Protein AF-A0A3L6QB00-F1 (afdb_monomer_lite)

Organism: Panicum miliaceum (NCBI:txid4540)

Foldseek 3Di:
DDDDDDDDDDDDDDDDDPPVVVVVVVVVVVVVVVVPPDDDDDDDDDPDDDDPPDDPPPDQDDPCVCCLLFPPQLQQKAFFLDADPPQAWAVVLADPLFEEEEEQDDFQLQSLQLQLVQLLLCSLLNYEYAQYFYDCPDPQNFPDGLVQWWPPVLLQVLCNGPHHYDPDDDPVCVVVVQDAAEDEADAQQESVSSCVGPNVCRVVRSHHYYYHRGNRHHPPDDLNSLSSSCSNQQPRGHTDPLLLVLLVLLLVLLCVLQVHAAEEEAEEQDLLLQLLLLADDPPPPVNCVSSVVSQVVDPLRDRDDRVVSQLVLSDFDFLLLQLLLCVLLNDQQAHAYEYHYDDHVVPCVSNVNNCVSHVNYHYSPRSDDCVSCVVPVSGPNSSNSSSLSNQLSHSAYEYSACDSSLLQSLLNCSNHRQRWYAYALSNQSSVLVVCVVVDDSNVSSVSSNVSRVLRTRDLPSDDPPDDDCSNCSPSGMDGNDDPDPDDDDDDDDDDDDDDDDDDDDDPDDPPCPSPDDDDDDDDDDDDDDDDDDDDDDDDD

pLDDT: mean 80.17, std 25.33, range [21.7, 98.88]

Structure (mmCIF, N/CA/C/O backbone):
data_AF-A0A3L6QB00-F1
#
_entry.id   AF-A0A3L6QB00-F1
#
loop_
_atom_site.group_PDB
_atom_site.id
_atom_site.type_symbol
_atom_site.label_atom_id
_atom_site.label_alt_id
_atom_site.label_comp_id
_atom_site.label_asym_id
_atom_site.label_entity_id
_atom_site.label_seq_id
_atom_site.pdbx_PDB_ins_code
_atom_site.Cartn_x
_atom_site.Cartn_y
_atom_site.Cartn_z
_atom_site.occupancy
_atom_site.B_iso_or_equiv
_atom_site.auth_seq_id
_atom_site.auth_comp_id
_atom_site.auth_asym_id
_atom_site.auth_atom_id
_atom_site.pdbx_PDB_model_num
ATOM 1 N N . MET A 1 1 ? 42.561 70.461 34.932 1.00 40.03 1 MET A N 1
ATOM 2 C CA . MET A 1 1 ? 42.705 69.141 34.278 1.00 40.03 1 MET A CA 1
ATOM 3 C C . MET A 1 1 ? 41.710 69.101 33.123 1.00 40.03 1 MET A C 1
ATOM 5 O O . MET A 1 1 ? 40.525 68.979 33.370 1.00 40.03 1 MET A O 1
ATOM 9 N N . GLY A 1 2 ? 42.077 69.638 31.958 1.00 36.09 2 GLY A N 1
ATOM 10 C CA . GLY A 1 2 ? 42.550 68.853 30.804 1.00 36.09 2 GLY A CA 1
ATOM 11 C C . GLY A 1 2 ? 41.363 68.559 29.866 1.00 36.09 2 GLY A C 1
ATOM 12 O O . GLY A 1 2 ? 40.637 67.613 30.116 1.00 36.09 2 GLY A O 1
ATOM 13 N N . SER A 1 3 ? 40.964 69.506 28.995 1.00 29.25 3 SER A N 1
ATOM 14 C CA . SER A 1 3 ? 41.234 69.536 27.527 1.00 29.25 3 SER A CA 1
ATOM 15 C C . SER A 1 3 ? 40.585 68.365 26.760 1.00 29.25 3 SER A C 1
ATOM 17 O O . SER A 1 3 ? 40.821 67.231 27.135 1.00 29.25 3 SER A O 1
ATOM 19 N N . ARG A 1 4 ? 39.839 68.485 25.651 1.00 33.62 4 ARG A N 1
ATOM 20 C CA . ARG A 1 4 ? 39.741 69.470 24.548 1.00 33.62 4 ARG A CA 1
ATOM 21 C C . ARG A 1 4 ? 38.517 69.047 23.681 1.00 33.62 4 ARG A C 1
ATOM 23 O O . ARG A 1 4 ? 38.283 67.856 23.562 1.00 33.62 4 ARG A O 1
ATOM 30 N N . GLN A 1 5 ? 37.640 69.968 23.243 1.00 32.50 5 GLN A N 1
ATOM 31 C CA . GLN A 1 5 ? 37.457 70.452 21.841 1.00 32.50 5 GLN A CA 1
ATOM 32 C C . GLN A 1 5 ? 37.071 69.389 20.779 1.00 32.50 5 GLN A C 1
ATOM 34 O O . GLN A 1 5 ? 37.662 68.329 20.753 1.00 32.50 5 GLN A O 1
ATOM 39 N N . ARG A 1 6 ? 36.220 69.616 19.763 1.00 33.16 6 ARG A N 1
ATOM 40 C CA . ARG A 1 6 ? 35.309 70.701 19.331 1.00 33.16 6 ARG A CA 1
ATOM 41 C C . ARG A 1 6 ? 34.603 70.208 18.040 1.00 33.16 6 ARG A C 1
ATOM 43 O O . ARG A 1 6 ? 35.239 69.556 17.229 1.00 33.16 6 ARG A O 1
ATOM 50 N N . ARG A 1 7 ? 33.381 70.711 17.822 1.00 31.28 7 ARG A N 1
ATOM 51 C CA . ARG A 1 7 ? 32.755 71.151 16.547 1.00 31.28 7 ARG A CA 1
ATOM 52 C C . ARG A 1 7 ? 32.453 70.172 15.391 1.00 31.28 7 ARG A C 1
ATOM 54 O O . ARG A 1 7 ? 33.327 69.673 14.700 1.00 31.28 7 ARG A O 1
ATOM 61 N N . ARG A 1 8 ? 31.146 70.151 15.088 1.00 36.59 8 ARG A N 1
ATOM 62 C CA . ARG A 1 8 ? 30.505 70.008 13.768 1.00 36.59 8 ARG A CA 1
ATOM 63 C C . ARG A 1 8 ? 31.111 70.929 12.698 1.00 36.59 8 ARG A C 1
ATOM 65 O O . ARG A 1 8 ? 31.408 72.085 13.001 1.00 36.59 8 ARG A O 1
ATOM 72 N N . ASN A 1 9 ? 31.100 70.462 11.447 1.00 28.48 9 ASN A N 1
ATOM 73 C CA . ASN A 1 9 ? 30.861 71.306 10.275 1.00 28.48 9 ASN A CA 1
ATOM 74 C C . ASN A 1 9 ? 30.131 70.529 9.160 1.00 28.48 9 ASN A C 1
ATOM 76 O O . ASN A 1 9 ? 30.303 69.321 9.022 1.00 28.48 9 ASN A O 1
ATOM 80 N N . HIS A 1 10 ? 29.285 71.252 8.423 1.00 36.03 10 HIS A N 1
ATOM 81 C CA . HIS A 1 10 ? 28.446 70.813 7.303 1.00 36.03 10 HIS A CA 1
ATOM 82 C C . HIS A 1 10 ? 29.201 70.737 5.964 1.00 36.03 10 HIS A C 1
ATOM 84 O O . HIS A 1 10 ? 30.115 71.525 5.736 1.00 36.03 10 HIS A O 1
ATOM 90 N N . GLY A 1 11 ? 28.665 69.926 5.039 1.00 31.02 11 GLY A N 1
ATOM 91 C CA . GLY A 1 11 ? 28.624 70.234 3.601 1.00 31.02 11 GLY A CA 1
ATOM 92 C C . GLY A 1 11 ? 29.267 69.196 2.674 1.00 31.02 11 GLY A C 1
ATOM 93 O O . GLY A 1 11 ? 30.443 68.891 2.824 1.00 31.02 11 GLY A O 1
ATOM 94 N N . GLY A 1 12 ? 28.511 68.723 1.672 1.00 29.20 12 GLY A N 1
ATOM 95 C CA . GLY A 1 12 ? 29.074 68.107 0.461 1.00 29.20 12 GLY A CA 1
ATOM 96 C C . GLY A 1 12 ? 28.306 66.901 -0.081 1.00 29.20 12 GLY A C 1
ATOM 97 O O . GLY A 1 12 ? 28.571 65.771 0.306 1.00 29.20 12 GLY A O 1
ATOM 98 N N . CYS A 1 13 ? 27.379 67.146 -1.009 1.00 43.19 13 CYS A N 1
ATOM 99 C CA . CYS A 1 13 ? 26.751 66.137 -1.861 1.00 43.19 13 CYS A CA 1
ATOM 100 C C . CYS A 1 13 ? 27.686 65.848 -3.055 1.00 43.19 13 CYS A C 1
ATOM 102 O O . CYS A 1 13 ? 28.067 66.792 -3.744 1.00 43.19 13 CYS A O 1
ATOM 104 N N . ALA A 1 14 ? 28.055 64.586 -3.307 1.00 35.09 14 ALA A N 1
ATOM 105 C CA . ALA A 1 14 ? 28.724 64.155 -4.542 1.00 35.09 14 ALA A CA 1
ATOM 106 C C . ALA A 1 14 ? 28.390 62.680 -4.851 1.00 35.09 14 ALA A C 1
ATOM 108 O O . ALA A 1 14 ? 28.502 61.811 -3.989 1.00 35.09 14 ALA A O 1
ATOM 109 N N . ALA A 1 15 ? 27.936 62.423 -6.078 1.00 44.50 15 ALA A N 1
ATOM 110 C CA . ALA A 1 15 ? 27.430 61.142 -6.572 1.00 44.50 15 ALA A CA 1
ATOM 111 C C . ALA A 1 15 ? 28.548 60.128 -6.918 1.00 44.50 15 ALA A C 1
ATOM 113 O O . ALA A 1 15 ? 29.564 60.535 -7.484 1.00 44.50 15 ALA A O 1
ATOM 114 N N . PRO A 1 16 ? 28.365 58.807 -6.706 1.00 41.91 16 PRO A N 1
ATOM 115 C CA . PRO A 1 16 ? 29.324 57.793 -7.137 1.00 41.91 16 PRO A CA 1
ATOM 116 C C . PRO A 1 16 ? 28.885 57.169 -8.476 1.00 41.91 16 PRO A C 1
ATOM 118 O O . PRO A 1 16 ? 28.348 56.069 -8.510 1.00 41.91 16 PRO A O 1
ATOM 121 N N . GLY A 1 17 ? 29.074 57.884 -9.591 1.00 49.06 17 GLY A N 1
ATOM 122 C CA . GLY A 1 17 ? 28.663 57.419 -10.932 1.00 49.06 17 GLY A CA 1
ATOM 123 C C . GLY A 1 17 ? 29.795 57.046 -11.900 1.00 49.06 17 GLY A C 1
ATOM 124 O O . GLY A 1 17 ? 29.539 56.408 -12.913 1.00 49.06 17 GLY A O 1
ATOM 125 N N . ALA A 1 18 ? 31.050 57.415 -11.624 1.00 48.41 18 ALA A N 1
ATOM 126 C CA . ALA A 1 18 ? 32.123 57.327 -12.628 1.00 48.41 18 ALA A CA 1
ATOM 127 C C . ALA A 1 18 ? 33.094 56.141 -12.443 1.00 48.41 18 ALA A C 1
ATOM 129 O O . ALA A 1 18 ? 33.680 55.673 -13.416 1.00 48.41 18 ALA A O 1
ATOM 130 N N . ALA A 1 19 ? 33.249 55.610 -11.225 1.00 47.47 19 ALA A N 1
ATOM 131 C CA . ALA A 1 19 ? 34.216 54.537 -10.953 1.00 47.47 19 ALA A CA 1
ATOM 132 C C . ALA A 1 19 ? 33.724 53.140 -11.385 1.00 47.47 19 ALA A C 1
ATOM 134 O O . ALA A 1 19 ? 34.525 52.297 -11.781 1.00 47.47 19 ALA A O 1
ATOM 135 N N . ALA A 1 20 ? 32.407 52.901 -11.369 1.00 51.31 20 ALA A N 1
ATOM 136 C CA . ALA A 1 20 ? 31.824 51.606 -11.730 1.00 51.31 20 ALA A CA 1
ATOM 137 C C . ALA A 1 20 ? 31.864 51.328 -13.248 1.00 51.31 20 ALA A C 1
ATOM 139 O O . ALA A 1 20 ? 32.046 50.185 -13.665 1.00 51.31 20 ALA A O 1
ATOM 140 N N . CYS A 1 21 ? 31.772 52.369 -14.083 1.00 50.88 21 CYS A N 1
ATOM 141 C CA . CYS A 1 21 ? 31.770 52.224 -15.543 1.00 50.88 21 CYS A CA 1
ATOM 142 C C . CYS A 1 21 ? 33.161 51.914 -16.125 1.00 50.88 21 CYS A C 1
ATOM 144 O O . CYS A 1 21 ? 33.263 51.206 -17.125 1.00 50.88 21 CYS A O 1
ATOM 146 N N . LEU A 1 22 ? 34.240 52.379 -15.484 1.00 52.06 22 LEU A N 1
ATOM 147 C CA . LEU A 1 22 ? 35.616 52.102 -15.921 1.00 52.06 22 LEU A CA 1
ATOM 148 C C . LEU A 1 22 ? 36.046 50.655 -15.623 1.00 52.06 22 LEU A C 1
ATOM 150 O O . LEU A 1 22 ? 36.744 50.045 -16.431 1.00 52.06 22 LEU A O 1
ATOM 154 N N . 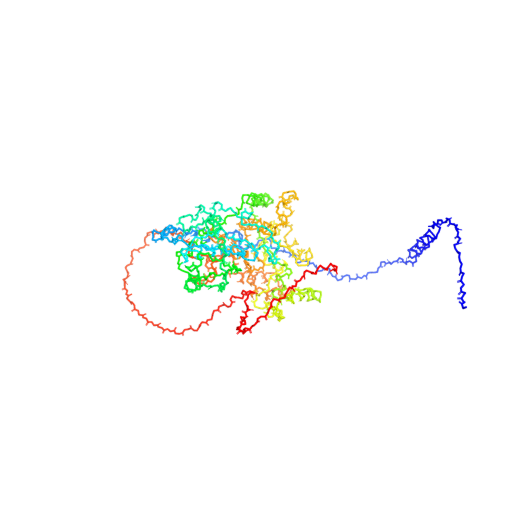ALA A 1 23 ? 35.575 50.072 -14.516 1.00 57.00 23 ALA A N 1
ATOM 155 C CA . ALA A 1 23 ? 35.860 48.679 -14.163 1.00 57.00 23 ALA A CA 1
ATOM 156 C C . ALA A 1 23 ? 35.153 47.675 -15.096 1.00 57.00 23 ALA A C 1
ATOM 158 O O . ALA A 1 23 ? 35.741 46.664 -15.478 1.00 57.00 23 ALA A O 1
ATOM 159 N N . ALA A 1 24 ? 33.921 47.978 -15.522 1.00 58.69 24 ALA A N 1
ATOM 160 C CA . ALA A 1 24 ? 33.169 47.137 -16.455 1.00 58.69 24 ALA A CA 1
ATOM 161 C C . ALA A 1 24 ? 33.763 47.146 -17.880 1.00 58.69 24 ALA A C 1
ATOM 163 O O . ALA A 1 24 ? 33.805 46.107 -18.539 1.00 58.69 24 ALA A O 1
ATOM 164 N N . ALA A 1 25 ? 34.284 48.291 -18.338 1.00 60.72 25 ALA A N 1
ATOM 165 C CA . ALA A 1 25 ? 34.920 48.411 -19.652 1.00 60.72 25 ALA A CA 1
ATOM 166 C C . ALA A 1 25 ? 36.258 47.646 -19.741 1.00 60.72 25 ALA A C 1
ATOM 168 O O . ALA A 1 25 ? 36.550 47.029 -20.766 1.00 60.72 25 ALA A O 1
ATOM 169 N N . LEU A 1 26 ? 37.042 47.618 -18.656 1.00 59.72 26 LEU A N 1
ATOM 170 C CA . LEU A 1 26 ? 38.300 46.862 -18.583 1.00 59.72 26 LEU A CA 1
ATOM 171 C C . LEU A 1 26 ? 38.079 45.337 -18.563 1.00 59.72 26 LEU A C 1
ATOM 173 O O . LEU A 1 26 ? 38.850 44.601 -19.176 1.00 59.72 26 LEU A O 1
ATOM 177 N N . LEU A 1 27 ? 37.002 44.853 -17.934 1.00 61.03 27 LEU A N 1
ATOM 178 C CA . LEU A 1 27 ? 36.639 43.427 -17.917 1.00 61.03 27 LEU A CA 1
ATOM 179 C C . LEU A 1 27 ? 36.158 42.915 -19.285 1.00 61.03 27 LEU A C 1
ATOM 181 O O . LEU A 1 27 ? 36.505 41.801 -19.680 1.00 61.03 27 LEU A O 1
ATOM 185 N N . LEU A 1 28 ? 35.420 43.734 -20.041 1.00 60.12 28 LEU A N 1
ATOM 186 C CA . LEU A 1 28 ? 34.969 43.390 -21.397 1.00 60.12 28 LEU A CA 1
ATOM 187 C C . LEU A 1 28 ? 36.123 43.370 -22.415 1.00 60.12 28 LEU A C 1
ATOM 189 O O . LEU A 1 28 ? 36.149 42.505 -23.291 1.00 60.12 28 LEU A O 1
ATOM 193 N N . LEU A 1 29 ? 37.118 44.253 -22.267 1.00 59.75 29 LEU A N 1
ATOM 194 C CA . LEU A 1 29 ? 38.335 44.248 -23.092 1.00 59.75 29 LEU A CA 1
ATOM 195 C C . LEU A 1 29 ? 39.236 43.030 -22.815 1.00 59.75 29 LEU A C 1
ATOM 197 O O . LEU A 1 29 ? 39.815 42.479 -23.750 1.00 59.75 29 LEU A O 1
ATOM 201 N N . MET A 1 30 ? 39.301 42.559 -21.564 1.00 58.75 30 MET A N 1
ATOM 202 C CA . MET A 1 30 ? 40.047 41.345 -21.191 1.00 58.75 30 MET A CA 1
ATOM 203 C C . MET A 1 30 ? 39.379 40.060 -21.710 1.00 58.75 30 MET A C 1
ATOM 205 O O . MET A 1 30 ? 40.069 39.145 -22.161 1.00 58.75 30 MET A O 1
ATOM 209 N N . LEU A 1 31 ? 38.042 40.001 -21.718 1.00 55.00 31 LEU A N 1
ATOM 210 C CA . LEU A 1 31 ? 37.285 38.887 -22.309 1.00 55.00 31 LEU A CA 1
ATOM 211 C C . LEU A 1 31 ? 37.422 38.843 -23.840 1.00 55.00 31 LEU A C 1
ATOM 213 O O . LEU A 1 31 ? 37.577 37.763 -24.408 1.00 55.00 31 LEU A O 1
ATOM 217 N N . ALA A 1 32 ? 37.452 40.002 -24.506 1.00 51.47 32 ALA A N 1
ATOM 218 C CA . ALA A 1 32 ? 37.658 40.080 -25.952 1.00 51.47 32 ALA A CA 1
ATOM 219 C C . ALA A 1 32 ? 39.077 39.646 -26.378 1.00 51.47 32 ALA A C 1
ATOM 221 O O . ALA A 1 32 ? 39.231 38.996 -27.411 1.00 51.47 32 ALA A O 1
ATOM 222 N N . PHE A 1 33 ? 40.108 39.928 -25.571 1.00 47.47 33 PHE A N 1
ATOM 223 C CA . PHE A 1 33 ? 41.490 39.528 -25.873 1.00 47.47 33 PHE A CA 1
ATOM 224 C C . PHE A 1 33 ? 41.745 38.018 -25.709 1.00 47.47 33 PHE A C 1
ATOM 226 O O . PHE A 1 33 ? 42.558 37.454 -26.442 1.00 47.47 33 PHE A O 1
ATOM 233 N N . HIS A 1 34 ? 41.017 37.330 -24.821 1.00 45.75 34 HIS A N 1
ATOM 234 C CA . HIS A 1 34 ? 41.117 35.870 -24.687 1.00 45.75 34 HIS A CA 1
ATOM 235 C C . HIS A 1 34 ? 40.402 35.088 -25.799 1.00 45.75 34 HIS A C 1
ATOM 237 O O . HIS A 1 34 ? 40.780 33.949 -26.075 1.00 45.75 34 HIS A O 1
ATOM 243 N N . CYS A 1 35 ? 39.441 35.698 -26.497 1.00 45.56 35 CYS A N 1
ATOM 244 C CA . CYS A 1 35 ? 38.788 35.074 -27.649 1.00 45.56 35 CYS A CA 1
ATOM 245 C C . CYS A 1 35 ? 39.623 35.129 -28.944 1.00 45.56 35 CYS A C 1
ATOM 247 O O . CYS A 1 35 ? 39.373 34.333 -29.843 1.00 45.56 35 CYS A O 1
ATOM 249 N N . VAL A 1 36 ? 40.622 36.017 -29.050 1.00 48.22 36 VAL A N 1
ATOM 250 C CA . VAL A 1 36 ? 41.393 36.243 -30.297 1.00 48.22 36 VAL A CA 1
ATOM 251 C C . VAL A 1 36 ? 42.726 35.469 -30.342 1.00 48.22 36 VAL A C 1
ATOM 253 O O . VAL A 1 36 ? 43.306 35.305 -31.410 1.00 48.22 36 VAL A O 1
ATOM 256 N N . LEU A 1 37 ? 43.198 34.923 -29.215 1.00 41.47 37 LEU A N 1
ATOM 257 C CA . LEU A 1 37 ? 44.495 34.224 -29.111 1.00 41.47 37 LEU A CA 1
ATOM 258 C C . LEU A 1 37 ? 44.410 32.687 -29.053 1.00 41.47 37 LEU A C 1
ATOM 260 O O . LEU A 1 37 ? 45.425 32.029 -28.833 1.00 41.47 37 LEU A O 1
ATOM 264 N N . SER A 1 38 ? 43.233 32.094 -29.269 1.00 40.75 38 SER A N 1
ATOM 265 C CA . SER A 1 38 ? 43.111 30.632 -29.364 1.00 40.75 38 SER A CA 1
ATOM 266 C C . SER A 1 38 ? 43.343 30.175 -30.814 1.00 40.75 38 SER A C 1
ATOM 268 O O . SER A 1 38 ? 42.603 30.609 -31.697 1.00 40.75 38 SER A O 1
ATOM 270 N N . PRO A 1 39 ? 44.350 29.328 -31.101 1.00 39.81 39 PRO A N 1
ATOM 271 C CA . PRO A 1 39 ? 44.602 28.840 -32.456 1.00 39.81 39 PRO A CA 1
ATOM 272 C C . PRO A 1 39 ? 43.480 27.894 -32.928 1.00 39.81 39 PRO A C 1
ATOM 274 O O . PRO A 1 39 ? 42.842 27.242 -32.097 1.00 39.81 39 PRO A O 1
ATOM 277 N N . PRO A 1 40 ? 43.240 27.766 -34.249 1.00 39.81 40 PRO A N 1
ATOM 278 C CA . PRO A 1 40 ? 42.276 26.805 -34.769 1.00 39.81 40 PRO A CA 1
ATOM 279 C C . PRO A 1 40 ? 42.816 25.388 -34.548 1.00 39.81 40 PRO A C 1
ATOM 281 O O . PRO A 1 40 ? 43.873 25.027 -35.066 1.00 39.81 40 PRO A O 1
ATOM 284 N N . LEU A 1 41 ? 42.104 24.573 -33.768 1.00 37.34 41 LEU A N 1
ATOM 285 C CA . LEU A 1 41 ? 42.410 23.149 -33.653 1.00 37.34 41 LEU A CA 1
ATOM 286 C C . LEU A 1 41 ? 41.931 22.445 -34.923 1.00 37.34 41 LEU A C 1
ATOM 288 O O . LEU A 1 41 ? 40.737 22.246 -35.137 1.00 37.34 41 LEU A O 1
ATOM 292 N N . GLY A 1 42 ? 42.906 22.146 -35.777 1.00 32.31 42 GLY A N 1
ATOM 293 C CA . GLY A 1 42 ? 42.750 21.390 -37.005 1.00 32.31 42 GLY A CA 1
ATOM 294 C C . GLY A 1 42 ? 42.397 19.921 -36.779 1.00 32.31 42 GLY A C 1
ATOM 295 O O . GLY A 1 42 ? 42.636 19.337 -35.721 1.00 32.31 42 GLY A O 1
ATOM 296 N N . ASP A 1 43 ? 41.830 19.372 -37.846 1.00 40.56 43 ASP A N 1
ATOM 297 C CA . ASP A 1 43 ? 41.436 17.990 -38.074 1.00 40.56 43 ASP A CA 1
ATOM 298 C C . ASP A 1 43 ? 42.616 17.027 -37.848 1.00 40.56 43 ASP A C 1
ATOM 300 O O . ASP A 1 43 ? 43.606 17.024 -38.581 1.00 40.56 43 ASP A O 1
ATOM 304 N N . GLY A 1 44 ? 42.531 16.247 -36.773 1.00 31.53 44 GLY A N 1
ATOM 305 C CA . GLY A 1 44 ? 43.523 15.259 -36.377 1.00 31.53 44 GLY A CA 1
ATOM 306 C C . GLY A 1 44 ? 42.810 13.972 -36.006 1.00 31.53 44 GLY A C 1
ATOM 307 O O . GLY A 1 44 ? 42.287 13.850 -34.899 1.00 31.53 44 GLY A O 1
ATOM 308 N N . GLY A 1 45 ? 42.790 13.026 -36.949 1.00 43.94 45 GLY A N 1
ATOM 309 C CA . GLY A 1 45 ? 42.171 11.714 -36.808 1.00 43.94 45 GLY A CA 1
ATOM 310 C C . GLY A 1 45 ? 42.573 11.017 -35.509 1.00 43.94 45 GLY A C 1
ATOM 311 O O . GLY A 1 45 ? 43.686 10.513 -35.361 1.00 43.94 45 GLY A O 1
ATOM 312 N N . ARG A 1 46 ? 41.631 10.965 -34.570 1.00 32.38 46 ARG A N 1
ATOM 313 C CA . ARG A 1 46 ? 41.640 10.034 -33.448 1.00 32.38 46 ARG A CA 1
ATOM 314 C C . ARG A 1 46 ? 40.609 8.966 -33.755 1.00 32.38 46 ARG A C 1
ATOM 316 O O . ARG A 1 46 ? 39.443 9.271 -33.969 1.00 32.38 46 ARG A O 1
ATOM 323 N N . ASN A 1 47 ? 41.066 7.719 -33.782 1.00 37.69 47 ASN A N 1
ATOM 324 C CA . ASN A 1 47 ? 40.197 6.555 -33.720 1.00 37.69 47 ASN A CA 1
ATOM 325 C C . ASN A 1 47 ? 39.380 6.651 -32.430 1.00 37.69 47 ASN A C 1
ATOM 327 O O . ASN A 1 47 ? 39.871 6.298 -31.355 1.00 37.69 47 ASN A O 1
ATOM 331 N N . ASP A 1 48 ? 38.159 7.166 -32.540 1.00 33.53 48 ASP A N 1
ATOM 332 C CA . ASP A 1 48 ? 37.185 7.086 -31.468 1.00 33.53 48 ASP A CA 1
ATOM 333 C C . ASP A 1 48 ? 36.958 5.601 -31.156 1.00 33.53 48 ASP A C 1
ATOM 335 O O . ASP A 1 48 ? 36.638 4.821 -32.063 1.00 33.53 48 ASP A O 1
ATOM 339 N N . PRO A 1 49 ? 37.123 5.165 -29.894 1.00 37.19 49 PRO A N 1
ATOM 340 C CA . PRO A 1 49 ? 36.634 3.857 -29.505 1.00 37.19 49 PRO A CA 1
ATOM 341 C C . PRO A 1 49 ? 35.125 3.846 -29.776 1.00 37.19 49 PRO A C 1
ATOM 343 O O . PRO A 1 49 ? 34.448 4.841 -29.490 1.00 37.19 49 PRO A O 1
ATOM 346 N N . PRO A 1 50 ? 34.573 2.767 -30.356 1.00 33.81 50 PRO A N 1
ATOM 347 C CA . PRO A 1 50 ? 33.170 2.750 -30.723 1.00 33.81 50 PRO A CA 1
ATOM 348 C C . PRO A 1 50 ? 32.334 3.077 -29.487 1.00 33.81 50 PRO A C 1
ATOM 350 O O . PRO A 1 50 ? 32.488 2.438 -28.442 1.00 33.81 50 PRO A O 1
ATOM 353 N N . ARG A 1 51 ? 31.451 4.083 -29.611 1.00 34.75 51 ARG A N 1
ATOM 354 C CA . ARG A 1 51 ? 30.360 4.315 -28.654 1.00 34.75 51 ARG A CA 1
ATOM 355 C C . ARG A 1 51 ? 29.783 2.949 -28.286 1.00 34.75 51 ARG A C 1
ATOM 357 O O . ARG A 1 51 ? 29.479 2.197 -29.217 1.00 34.75 51 ARG A O 1
ATOM 364 N N . PRO A 1 52 ? 29.610 2.616 -26.993 1.00 31.88 52 PRO A N 1
ATOM 365 C CA . PRO A 1 52 ? 28.909 1.401 -26.638 1.00 31.88 52 PRO A CA 1
ATOM 366 C C . PRO A 1 52 ? 27.524 1.505 -27.264 1.00 31.88 52 PRO A C 1
ATOM 368 O O . PRO A 1 52 ? 26.693 2.316 -26.853 1.00 31.88 52 PRO A O 1
ATOM 371 N N . GLN A 1 53 ? 27.312 0.737 -28.330 1.00 34.19 53 GLN A N 1
ATOM 372 C CA . GLN A 1 53 ? 25.993 0.533 -28.884 1.00 34.19 53 GLN A CA 1
ATOM 373 C C . GLN A 1 53 ? 25.196 -0.064 -27.730 1.00 34.19 53 GLN A C 1
ATOM 375 O O . GLN A 1 53 ? 25.527 -1.141 -27.229 1.00 34.19 53 GLN A O 1
ATOM 380 N N . GLY A 1 54 ? 24.201 0.683 -27.244 1.00 37.16 54 GLY A N 1
ATOM 381 C CA . GLY A 1 54 ? 23.216 0.122 -26.331 1.00 37.16 54 GLY A CA 1
ATOM 382 C C . GLY A 1 54 ? 22.703 -1.186 -26.938 1.00 37.16 54 GLY A C 1
ATOM 383 O O . GLY A 1 54 ? 22.635 -1.284 -28.166 1.00 37.16 54 GLY A O 1
ATOM 384 N N . PRO A 1 55 ? 22.407 -2.208 -26.120 1.00 35.69 55 PRO A N 1
ATOM 385 C CA . PRO A 1 55 ? 22.071 -3.526 -26.632 1.00 35.69 55 PRO A CA 1
ATOM 386 C C . PRO A 1 55 ? 20.964 -3.399 -27.679 1.00 35.69 55 PRO A C 1
ATOM 388 O O . PRO A 1 55 ? 19.865 -2.928 -27.384 1.00 35.69 55 PRO A O 1
ATOM 391 N N . THR A 1 56 ? 21.269 -3.795 -28.913 1.00 33.41 56 THR A N 1
ATOM 392 C CA . THR A 1 56 ? 20.287 -3.991 -29.972 1.00 33.41 56 THR A CA 1
ATOM 393 C C . THR A 1 56 ? 19.332 -5.070 -29.481 1.00 33.41 56 THR A C 1
ATOM 395 O O . THR A 1 56 ? 19.658 -6.254 -29.445 1.00 33.41 56 THR A O 1
ATOM 398 N N . PHE A 1 57 ? 18.158 -4.646 -29.011 1.00 45.19 57 PHE A N 1
ATOM 399 C CA . PHE A 1 57 ? 17.082 -5.537 -28.598 1.00 45.19 57 PHE A CA 1
ATOM 400 C C . PHE A 1 57 ? 16.490 -6.202 -29.844 1.00 45.19 57 PHE A C 1
ATOM 402 O O . PHE A 1 57 ? 15.467 -5.770 -30.365 1.00 45.19 57 PHE A O 1
ATOM 409 N N . VAL A 1 58 ? 17.151 -7.246 -30.338 1.00 39.19 58 VAL A N 1
ATOM 410 C CA . VAL A 1 58 ? 16.567 -8.169 -31.310 1.00 39.19 58 VAL A CA 1
ATOM 411 C C . VAL A 1 58 ? 15.752 -9.178 -30.508 1.00 39.19 58 VAL A C 1
ATOM 413 O O . VAL A 1 58 ? 16.305 -10.058 -29.858 1.00 39.19 58 VAL A O 1
ATOM 416 N N . GLY A 1 59 ? 14.437 -8.982 -30.473 1.00 39.66 59 GLY A N 1
ATOM 417 C CA . GLY A 1 59 ? 13.511 -9.863 -29.766 1.00 39.66 59 GLY A CA 1
ATOM 418 C C . GLY A 1 59 ? 12.289 -9.109 -29.266 1.00 39.66 59 GLY A C 1
ATOM 419 O O . GLY A 1 59 ? 12.131 -8.913 -28.062 1.00 39.66 59 GLY A O 1
ATOM 420 N N . ASP A 1 60 ? 11.443 -8.649 -30.186 1.00 42.06 60 ASP A N 1
ATOM 421 C CA . ASP A 1 60 ? 10.065 -8.307 -29.844 1.00 42.06 60 ASP A CA 1
ATOM 422 C C . ASP A 1 60 ? 9.272 -9.621 -29.878 1.00 42.06 60 ASP A C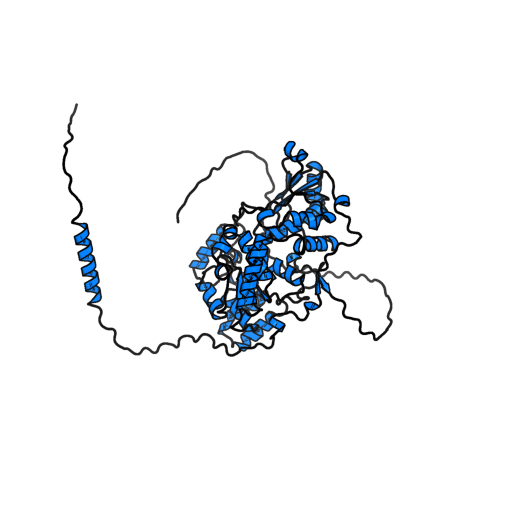 1
ATOM 424 O O . ASP A 1 60 ? 9.097 -10.223 -30.935 1.00 42.06 60 ASP A O 1
ATOM 428 N N . GLY A 1 61 ? 8.904 -10.125 -28.697 1.00 43.97 61 GLY A N 1
ATOM 429 C CA . GLY A 1 61 ? 8.113 -11.347 -28.529 1.00 43.97 61 GLY A CA 1
ATOM 430 C C . GLY A 1 61 ? 8.783 -12.397 -27.645 1.00 43.97 61 GLY A C 1
ATOM 431 O O . GLY A 1 61 ? 9.554 -13.230 -28.119 1.00 43.97 61 GLY A O 1
ATOM 432 N N . SER A 1 62 ? 8.456 -12.410 -26.348 1.00 45.19 62 SER A N 1
ATOM 433 C CA . SER A 1 62 ? 8.678 -13.611 -25.535 1.00 45.19 62 SER A CA 1
ATOM 434 C C . SER A 1 62 ? 7.562 -14.631 -25.770 1.00 45.19 62 SER A C 1
ATOM 436 O O . SER A 1 62 ? 6.435 -14.284 -26.123 1.00 45.19 62 SER A O 1
ATOM 438 N N . LYS A 1 63 ? 7.869 -15.905 -25.501 1.00 49.97 63 LYS A N 1
ATOM 439 C CA . LYS A 1 63 ? 6.938 -17.043 -25.572 1.00 49.97 63 LYS A CA 1
ATOM 440 C C . LYS A 1 63 ? 5.709 -16.931 -24.650 1.00 49.97 63 LYS A C 1
ATOM 442 O O . LYS A 1 63 ? 4.819 -17.758 -24.781 1.00 49.97 63 LYS A O 1
ATOM 447 N N . MET A 1 64 ? 5.663 -15.968 -23.721 1.00 54.66 64 MET A N 1
ATOM 448 C CA . MET A 1 64 ? 4.569 -15.848 -22.745 1.00 54.66 64 MET A CA 1
ATOM 449 C C . MET A 1 64 ? 3.383 -15.000 -23.234 1.00 54.66 64 MET A C 1
ATOM 451 O O . MET A 1 64 ? 2.299 -15.164 -22.694 1.00 54.66 64 MET A O 1
ATOM 455 N N . GLY A 1 65 ? 3.533 -14.136 -24.249 1.00 73.31 65 GLY A N 1
ATOM 456 C CA . GLY A 1 65 ? 2.407 -13.425 -24.889 1.00 73.31 65 GLY A CA 1
ATOM 457 C C . GLY A 1 65 ? 1.345 -12.870 -23.918 1.00 73.31 65 GLY A C 1
ATOM 458 O O . GLY A 1 65 ? 1.644 -12.031 -23.067 1.00 73.31 65 GLY A O 1
ATOM 459 N N . GLU A 1 66 ? 0.107 -13.362 -24.039 1.00 77.69 66 GLU A N 1
ATOM 460 C CA . GLU A 1 66 ? -1.042 -13.009 -23.184 1.00 77.69 66 GLU A CA 1
ATOM 461 C C . GLU A 1 66 ? -0.878 -13.419 -21.708 1.00 77.69 66 GLU A C 1
ATOM 463 O O . GLU A 1 66 ? -1.367 -12.719 -20.821 1.00 77.69 66 GLU A O 1
ATOM 468 N N . GLU A 1 67 ? -0.136 -14.489 -21.408 1.00 81.94 67 GLU A N 1
ATOM 469 C CA . GLU A 1 67 ? 0.099 -14.962 -20.034 1.00 81.94 67 GLU A CA 1
ATOM 470 C C . GLU A 1 67 ? 0.898 -13.949 -19.196 1.00 81.94 67 GLU A C 1
ATOM 472 O O . GLU A 1 67 ? 0.874 -13.990 -17.968 1.00 81.94 67 GLU A O 1
ATOM 477 N N . LEU A 1 68 ? 1.599 -12.997 -19.825 1.00 88.31 68 LEU A N 1
ATOM 478 C CA . LEU A 1 68 ? 2.252 -11.899 -19.102 1.00 88.31 68 LEU A CA 1
ATOM 479 C C . LEU A 1 68 ? 1.257 -10.884 -18.541 1.00 88.31 68 LEU A C 1
ATOM 481 O O . LEU A 1 68 ? 1.569 -10.222 -17.552 1.00 88.31 68 LEU A O 1
ATOM 485 N N . TRP A 1 69 ? 0.092 -10.742 -19.170 1.00 91.06 69 TRP A N 1
ATOM 486 C CA . TRP A 1 69 ? -0.907 -9.731 -18.832 1.00 91.06 69 TRP A CA 1
ATOM 487 C C . TRP A 1 69 ? -1.968 -10.248 -17.869 1.00 91.06 69 TRP A C 1
ATOM 489 O O . TRP A 1 69 ? -2.538 -9.452 -17.123 1.00 91.06 69 TRP A O 1
ATOM 499 N N . ASP A 1 70 ? -2.193 -11.562 -17.853 1.00 84.38 70 ASP A N 1
ATOM 500 C CA . ASP A 1 70 ? -3.191 -12.207 -17.006 1.00 84.38 70 ASP A CA 1
ATOM 501 C C . ASP A 1 70 ? -2.677 -13.531 -16.416 1.00 84.38 70 ASP A C 1
ATOM 503 O O . ASP A 1 70 ? -1.795 -14.178 -16.981 1.00 84.38 70 ASP A O 1
ATOM 507 N N . SER A 1 71 ? -3.207 -13.935 -15.261 1.00 76.81 71 SER A N 1
ATOM 508 C CA . SER A 1 71 ? -3.017 -15.288 -14.729 1.00 76.81 71 SER A CA 1
ATOM 509 C C . SER A 1 71 ? -4.178 -16.151 -15.206 1.00 76.81 71 SER A C 1
ATOM 511 O O . SER A 1 71 ? -5.306 -15.982 -14.749 1.00 76.81 71 SER A O 1
ATOM 513 N N . GLY A 1 72 ? -3.910 -17.125 -16.082 1.00 73.94 72 GLY A N 1
ATOM 514 C CA . GLY A 1 72 ? -4.947 -18.054 -16.552 1.00 73.94 72 GLY A CA 1
ATOM 515 C C . GLY A 1 72 ? -5.642 -18.812 -15.411 1.00 73.94 72 GLY A C 1
ATOM 516 O O . GLY A 1 72 ? -6.834 -19.089 -15.493 1.00 73.94 72 GLY A O 1
ATOM 517 N N . ALA A 1 73 ? -4.924 -19.073 -14.312 1.00 77.44 73 ALA A N 1
ATOM 518 C CA . ALA A 1 73 ? -5.475 -19.691 -13.107 1.00 77.44 73 ALA A CA 1
ATOM 519 C C . ALA A 1 73 ? -6.252 -18.706 -12.219 1.00 77.44 73 ALA A C 1
ATOM 521 O O . ALA A 1 73 ? -7.011 -19.134 -11.354 1.00 77.44 73 ALA A O 1
ATOM 522 N N . GLY A 1 74 ? -6.075 -17.393 -12.392 1.00 79.50 74 GLY A N 1
ATOM 523 C CA . GLY A 1 74 ? -6.681 -16.387 -11.524 1.00 79.50 74 GLY A CA 1
ATOM 524 C C . GLY A 1 74 ? -8.208 -16.355 -11.593 1.00 79.50 74 GLY A C 1
ATOM 525 O O . GLY A 1 74 ? -8.870 -16.147 -10.576 1.00 79.50 74 GLY A O 1
ATOM 526 N N . ASN A 1 75 ? -8.768 -16.683 -12.761 1.00 82.38 75 ASN A N 1
ATOM 527 C CA . ASN A 1 75 ? -10.212 -16.768 -12.984 1.00 82.38 75 ASN A CA 1
ATOM 528 C C . ASN A 1 75 ? -10.901 -17.879 -12.177 1.00 82.38 75 ASN A C 1
ATOM 530 O O . ASN A 1 75 ? -12.125 -17.833 -12.017 1.00 82.38 75 ASN A O 1
ATOM 534 N N . ASP A 1 76 ? -10.147 -18.838 -11.637 1.00 88.81 76 ASP A N 1
ATOM 535 C CA . ASP A 1 76 ? -10.674 -19.907 -10.787 1.00 88.81 76 ASP A CA 1
ATOM 536 C C . ASP A 1 76 ? -10.878 -19.463 -9.334 1.00 88.81 76 ASP A C 1
ATOM 538 O O . ASP A 1 76 ? -11.449 -20.218 -8.551 1.00 88.81 76 ASP A O 1
ATOM 542 N N . PHE A 1 77 ? -10.454 -18.257 -8.951 1.00 91.00 77 PHE A N 1
ATOM 543 C CA . PHE A 1 77 ? -10.477 -17.794 -7.564 1.00 91.00 77 PHE A CA 1
ATOM 544 C C . PHE A 1 77 ? -11.316 -16.527 -7.387 1.00 91.00 77 PHE A C 1
ATOM 546 O O . PHE A 1 77 ? -11.422 -15.688 -8.282 1.00 91.00 77 PHE A O 1
ATOM 553 N N . TYR A 1 78 ? -11.928 -16.381 -6.214 1.00 92.56 78 TYR A N 1
ATOM 554 C CA . TYR A 1 78 ? -12.732 -15.212 -5.861 1.00 92.56 78 TYR A CA 1
ATOM 555 C C . TYR A 1 78 ? -12.699 -14.928 -4.357 1.00 92.56 78 TYR A C 1
ATOM 557 O O . TYR A 1 78 ? -12.468 -15.818 -3.536 1.00 92.56 78 TYR A O 1
ATOM 565 N N . GLY A 1 79 ? -12.954 -13.673 -3.992 1.00 94.50 79 GLY A N 1
ATOM 566 C CA . GLY A 1 79 ? -13.062 -13.249 -2.602 1.00 94.50 79 GLY A CA 1
ATOM 567 C C . GLY A 1 79 ? -14.295 -13.829 -1.899 1.00 94.50 79 GLY A C 1
ATOM 568 O O . GLY A 1 79 ? -15.417 -13.670 -2.372 1.00 94.50 79 GLY A O 1
ATOM 569 N N . CYS A 1 80 ? -14.103 -14.463 -0.742 1.00 93.69 80 CYS A N 1
ATOM 570 C CA . CYS A 1 80 ? -15.159 -15.097 0.052 1.00 93.69 80 CYS A CA 1
ATOM 571 C C . CYS A 1 80 ? -15.044 -14.744 1.547 1.00 93.69 80 CYS A C 1
ATOM 573 O O . CYS A 1 80 ? -14.555 -15.507 2.378 1.00 93.69 80 CYS A O 1
ATOM 575 N N . SER A 1 81 ? -15.514 -13.551 1.915 1.00 95.38 81 SER A N 1
ATOM 576 C CA . SER A 1 81 ? -15.372 -13.001 3.275 1.00 95.38 81 SER A CA 1
ATOM 577 C C . SER A 1 81 ? -16.676 -12.914 4.074 1.00 95.38 81 SER A C 1
ATOM 579 O O . SER A 1 81 ? -16.706 -12.254 5.113 1.00 95.38 81 SER A O 1
ATOM 581 N N . ASN A 1 82 ? -17.757 -13.540 3.606 1.00 93.88 82 ASN A N 1
ATOM 582 C CA . ASN A 1 82 ? -19.053 -13.489 4.288 1.00 93.88 82 ASN A CA 1
ATOM 583 C C . ASN A 1 82 ? -18.954 -14.083 5.700 1.00 93.88 82 ASN A C 1
ATOM 585 O O . ASN A 1 82 ? -18.239 -15.067 5.924 1.00 93.88 82 ASN A O 1
ATOM 589 N N . ALA A 1 83 ? -19.652 -13.457 6.648 1.00 90.44 83 ALA A N 1
ATOM 590 C CA . ALA A 1 83 ? -19.786 -13.978 8.001 1.00 90.44 83 ALA A CA 1
ATOM 591 C C . ALA A 1 83 ? -20.561 -15.307 7.984 1.00 90.44 83 ALA A C 1
ATOM 593 O O . ALA A 1 83 ? -21.430 -15.512 7.135 1.00 90.44 83 ALA A O 1
ATOM 594 N N . SER A 1 84 ? -20.224 -16.223 8.895 1.00 88.19 84 SER A N 1
ATOM 595 C CA . SER A 1 84 ? -21.050 -17.410 9.132 1.00 88.19 84 SER A CA 1
ATOM 596 C C . SER A 1 84 ? -22.297 -17.027 9.929 1.00 88.19 84 SER A C 1
ATOM 598 O O . SER A 1 84 ? -22.324 -15.996 10.596 1.00 88.19 84 SER A O 1
ATOM 600 N N . THR A 1 85 ? -23.313 -17.887 9.914 1.00 86.31 85 THR A N 1
ATOM 601 C CA . THR A 1 85 ? -24.533 -17.719 10.724 1.00 86.31 85 THR A CA 1
ATOM 602 C C . THR A 1 85 ? -24.265 -17.728 12.232 1.00 86.31 85 THR A C 1
ATOM 604 O O . THR A 1 85 ? -25.048 -17.186 12.999 1.00 86.31 85 THR A O 1
ATOM 607 N N . GLU A 1 86 ? -23.154 -18.328 12.661 1.00 86.44 86 GLU A N 1
ATOM 608 C CA . GLU A 1 86 ? -22.714 -18.385 14.063 1.00 86.44 86 GLU A CA 1
ATOM 609 C C . GLU A 1 86 ? -21.946 -17.127 14.503 1.00 86.44 86 GLU A C 1
ATOM 611 O O . GLU A 1 86 ? -21.663 -16.940 15.687 1.00 86.44 86 GLU A O 1
ATOM 616 N N . PHE A 1 87 ? -21.579 -16.251 13.564 1.00 89.62 87 PHE A N 1
ATOM 617 C CA . PHE A 1 87 ? -20.879 -15.017 13.886 1.00 89.62 87 PHE A CA 1
ATOM 618 C C . PHE A 1 87 ? -21.863 -14.019 14.509 1.00 89.62 87 PHE A C 1
ATOM 620 O O . PHE A 1 87 ? -22.661 -13.400 13.813 1.00 89.62 87 PHE A O 1
ATOM 627 N N . ALA A 1 88 ? -21.800 -13.872 15.835 1.00 92.25 88 ALA A N 1
ATOM 628 C CA . ALA A 1 88 ? -22.702 -13.002 16.590 1.00 92.25 88 ALA A CA 1
ATOM 629 C C . ALA A 1 88 ? -22.728 -11.562 16.039 1.00 92.25 88 ALA A C 1
ATOM 631 O O . ALA A 1 88 ? -21.676 -10.992 15.754 1.00 92.25 88 ALA A O 1
ATOM 632 N N . GLY A 1 89 ? -23.901 -10.937 15.957 1.00 93.94 89 GLY A N 1
ATOM 633 C CA . GLY A 1 89 ? -24.005 -9.535 15.537 1.00 93.94 89 GLY A CA 1
ATOM 634 C C . GLY A 1 89 ? -23.261 -8.571 16.472 1.00 93.94 89 GLY A C 1
ATOM 635 O O . GLY A 1 89 ? -22.889 -8.925 17.598 1.00 93.94 89 GLY A O 1
ATOM 636 N N . ALA A 1 90 ? -23.032 -7.342 16.013 1.00 94.75 90 ALA A N 1
ATOM 637 C CA . ALA A 1 90 ? -22.331 -6.306 16.769 1.00 94.75 90 ALA A CA 1
ATOM 638 C C . ALA A 1 90 ? -22.955 -6.054 18.150 1.00 94.75 90 ALA A C 1
ATOM 640 O O . ALA A 1 90 ? -22.230 -6.033 19.143 1.00 94.75 90 ALA A O 1
ATOM 641 N N . GLU A 1 91 ? -24.283 -5.933 18.236 1.00 93.12 91 GLU A N 1
ATOM 642 C CA . GLU A 1 91 ? -24.987 -5.666 19.502 1.00 93.12 91 GLU A CA 1
ATOM 643 C C . GLU A 1 91 ? -24.797 -6.800 20.525 1.00 93.12 91 GLU A C 1
ATOM 645 O O . GLU A 1 91 ? -24.555 -6.540 21.699 1.00 93.12 91 GLU A O 1
ATOM 650 N N . ALA A 1 92 ? -24.786 -8.064 20.086 1.00 94.31 92 ALA A N 1
ATOM 651 C CA . ALA A 1 92 ? -24.538 -9.212 20.965 1.00 94.31 92 ALA A CA 1
ATOM 652 C C . ALA A 1 92 ? -23.065 -9.338 21.411 1.00 94.31 92 ALA A C 1
ATOM 654 O O . ALA A 1 92 ? -22.756 -10.052 22.365 1.00 94.31 92 ALA A O 1
ATOM 655 N N . ASN A 1 93 ? -22.141 -8.677 20.709 1.00 93.88 93 ASN A N 1
ATOM 656 C CA . ASN A 1 93 ? -20.702 -8.727 20.969 1.00 93.88 93 ASN A CA 1
ATOM 657 C C . ASN A 1 93 ? -20.160 -7.422 21.576 1.00 93.88 93 ASN A C 1
ATOM 659 O O . ASN A 1 93 ? -18.952 -7.296 21.730 1.00 93.88 93 ASN A O 1
ATOM 663 N N . THR A 1 94 ? -21.006 -6.450 21.925 1.00 96.62 94 THR A N 1
ATOM 664 C CA . THR A 1 94 ? -20.547 -5.133 22.391 1.00 96.62 94 THR A CA 1
ATOM 665 C C . THR A 1 94 ? -21.023 -4.837 23.805 1.00 96.62 94 THR A C 1
ATOM 667 O O . THR A 1 94 ? -22.216 -4.844 24.087 1.00 96.62 94 THR A O 1
ATOM 670 N N . GLU A 1 95 ? -20.088 -4.490 24.689 1.00 95.81 95 GLU A N 1
ATOM 671 C CA . GLU A 1 95 ? -20.404 -3.964 26.017 1.00 95.81 95 GLU A CA 1
ATOM 672 C C . GLU A 1 95 ? -20.623 -2.444 25.954 1.00 95.81 95 GLU A C 1
ATOM 674 O O . GLU A 1 95 ? -19.814 -1.700 25.391 1.00 95.81 95 GLU A O 1
ATOM 679 N N . SER A 1 96 ? -21.698 -1.957 26.577 1.00 89.38 96 SER A N 1
ATOM 680 C CA . SER A 1 96 ? -22.164 -0.563 26.457 1.00 89.38 96 SER A CA 1
ATOM 681 C C . SER A 1 96 ? -21.222 0.494 27.057 1.00 89.38 96 SER A C 1
ATOM 683 O O . SER A 1 96 ? -21.297 1.677 26.713 1.00 89.38 96 SER A O 1
ATOM 685 N N . ASN A 1 97 ? -20.318 0.089 27.950 1.00 89.69 97 ASN A N 1
ATOM 686 C CA . ASN A 1 97 ? -19.401 0.970 28.674 1.00 89.69 97 ASN A CA 1
ATOM 687 C C . ASN A 1 97 ? -17.938 0.871 28.208 1.00 89.69 97 ASN A C 1
ATOM 689 O O . ASN A 1 97 ? -17.061 1.414 28.878 1.00 89.69 97 ASN A O 1
ATOM 693 N N . ARG A 1 98 ? -17.656 0.201 27.083 1.00 95.44 98 ARG A N 1
ATOM 694 C CA . ARG A 1 98 ? -16.291 0.022 26.564 1.00 95.44 98 ARG A CA 1
ATOM 695 C C . ARG A 1 98 ? -16.089 0.777 25.254 1.00 95.44 98 ARG A C 1
ATOM 697 O O . ARG A 1 98 ? -16.694 0.434 24.244 1.00 95.44 98 ARG A O 1
ATOM 704 N N . TYR A 1 99 ? -15.177 1.746 25.263 1.00 97.25 99 TYR A N 1
ATOM 705 C CA . TYR A 1 99 ? -14.823 2.582 24.117 1.00 97.25 99 TYR A CA 1
ATOM 706 C C . TYR A 1 99 ? -13.333 2.463 23.806 1.00 97.25 99 TYR A C 1
ATOM 708 O O . TYR A 1 99 ? -12.470 2.793 24.628 1.00 97.25 99 TYR A O 1
ATOM 716 N N . LEU A 1 100 ? -13.033 2.001 22.597 1.00 98.12 100 LEU A N 1
ATOM 717 C CA . LEU A 1 100 ? -11.677 1.871 22.091 1.00 98.12 100 LEU A CA 1
ATOM 718 C C . LEU A 1 100 ? -11.381 3.017 21.129 1.00 98.12 100 LEU A C 1
ATOM 720 O O . LEU A 1 100 ? -12.050 3.177 20.113 1.00 98.12 100 LEU A O 1
ATOM 724 N N . MET A 1 101 ? -10.351 3.795 21.438 1.00 97.56 101 MET A N 1
ATOM 725 C CA . MET A 1 101 ? -9.807 4.817 20.550 1.00 97.56 101 MET A CA 1
ATOM 726 C C . MET A 1 101 ? -8.480 4.338 19.974 1.00 97.56 101 MET A C 1
ATOM 728 O O . MET A 1 101 ? -7.692 3.688 20.663 1.00 97.56 101 MET A O 1
ATOM 732 N N . ILE A 1 102 ? -8.202 4.697 18.725 1.00 97.25 102 ILE A N 1
ATOM 733 C CA . ILE A 1 102 ? -6.992 4.277 18.016 1.00 97.25 102 ILE A CA 1
ATOM 734 C C . ILE A 1 102 ? -6.282 5.499 17.446 1.00 97.25 102 ILE A C 1
ATOM 736 O O . ILE A 1 102 ? -6.919 6.400 16.910 1.00 97.25 102 ILE A O 1
ATOM 740 N N . GLU A 1 103 ? -4.959 5.511 17.566 1.00 95.31 103 GLU A N 1
ATOM 741 C CA . GLU A 1 103 ? -4.063 6.416 16.848 1.00 95.31 103 GLU A CA 1
ATOM 742 C C . GLU A 1 103 ? -3.251 5.578 15.849 1.00 95.31 103 GLU A C 1
ATOM 744 O O . GLU A 1 103 ? -2.296 4.885 16.224 1.00 95.31 103 GLU A O 1
ATOM 749 N N . ALA A 1 104 ? -3.697 5.575 14.592 1.00 95.19 104 ALA A N 1
ATOM 750 C CA . ALA A 1 104 ? -3.105 4.803 13.507 1.00 95.19 104 ALA A CA 1
ATOM 751 C C . ALA A 1 104 ? -1.857 5.516 12.970 1.00 95.19 104 ALA A C 1
ATOM 753 O O . ALA A 1 104 ? -1.937 6.654 12.513 1.00 95.19 104 ALA A O 1
ATOM 754 N N . SER A 1 105 ? -0.709 4.837 13.007 1.00 91.56 105 SER A N 1
ATOM 755 C CA . SER A 1 105 ? 0.597 5.448 12.718 1.00 91.56 105 SER A CA 1
ATOM 756 C C . SER A 1 105 ? 1.233 4.982 11.412 1.00 91.56 105 SER A C 1
ATOM 758 O O . SER A 1 105 ? 0.950 3.899 10.897 1.00 91.56 105 SER A O 1
ATOM 760 N N . GLY A 1 106 ? 2.184 5.786 10.928 1.00 90.44 106 GLY A N 1
ATOM 761 C CA . GLY A 1 106 ? 2.954 5.523 9.714 1.00 90.44 106 GLY A CA 1
ATOM 762 C C . GLY A 1 106 ? 2.317 6.144 8.475 1.00 90.44 106 GLY A C 1
ATOM 763 O O . GLY A 1 106 ? 1.420 6.972 8.585 1.00 90.44 106 GLY A O 1
ATOM 764 N N . GLY A 1 107 ? 2.809 5.760 7.296 1.00 91.94 107 GLY A N 1
ATOM 765 C CA . GLY A 1 107 ? 2.273 6.272 6.029 1.00 91.94 107 GLY A CA 1
ATOM 766 C C . GLY A 1 107 ? 0.941 5.610 5.684 1.00 91.94 107 GLY A C 1
ATOM 767 O O . GLY A 1 107 ? 0.574 4.614 6.312 1.00 91.94 107 GLY A O 1
ATOM 768 N N . LEU A 1 108 ? 0.261 6.089 4.637 1.00 94.88 108 LEU A N 1
ATOM 769 C CA . LEU A 1 108 ? -1.084 5.642 4.235 1.00 94.88 108 LEU A CA 1
ATOM 770 C C . LEU A 1 108 ? -1.320 4.128 4.389 1.00 94.88 108 LEU A C 1
ATOM 772 O O . LEU A 1 108 ? -2.265 3.692 5.036 1.00 94.88 108 LEU A O 1
ATOM 776 N N . ASN A 1 109 ? -0.452 3.294 3.812 1.00 95.50 109 ASN A N 1
ATOM 777 C CA . ASN A 1 109 ? -0.653 1.841 3.819 1.00 95.50 109 ASN A CA 1
ATOM 778 C C . ASN A 1 109 ? -0.396 1.183 5.191 1.00 95.50 109 ASN A C 1
ATOM 780 O O . ASN A 1 109 ? -0.930 0.109 5.452 1.00 95.50 109 ASN A O 1
ATOM 784 N N . GLN A 1 110 ? 0.383 1.810 6.079 1.00 94.19 110 GLN A N 1
ATOM 785 C CA . GLN A 1 110 ? 0.497 1.383 7.482 1.00 94.19 110 GLN A CA 1
ATOM 786 C C . GLN A 1 110 ? -0.732 1.807 8.284 1.00 94.19 110 GLN A C 1
ATOM 788 O O . GLN A 1 110 ? -1.245 1.001 9.057 1.00 94.19 110 GLN A O 1
ATOM 793 N N . GLN A 1 111 ? -1.238 3.021 8.048 1.00 95.50 111 GLN A N 1
ATOM 794 C CA . GLN A 1 111 ? -2.484 3.493 8.650 1.00 95.50 111 GLN A CA 1
ATOM 795 C C . GLN A 1 111 ? -3.657 2.596 8.246 1.00 95.50 111 GLN A C 1
ATOM 797 O O . GLN A 1 111 ? -4.400 2.163 9.118 1.00 95.50 111 GLN A O 1
ATOM 802 N N . ARG A 1 112 ? -3.765 2.204 6.964 1.00 97.25 112 ARG A N 1
ATOM 803 C CA . ARG A 1 112 ? -4.748 1.206 6.495 1.00 97.25 112 ARG A CA 1
ATOM 804 C C . ARG A 1 112 ? -4.668 -0.087 7.310 1.00 97.25 112 ARG A C 1
ATOM 806 O O . ARG A 1 112 ? -5.683 -0.531 7.835 1.00 97.25 112 ARG A O 1
ATOM 813 N N . THR A 1 113 ? -3.472 -0.658 7.472 1.00 96.38 113 THR A N 1
ATOM 814 C CA . THR A 1 113 ? -3.251 -1.835 8.333 1.00 96.38 113 THR A CA 1
ATOM 815 C C . THR A 1 113 ? -3.704 -1.584 9.774 1.00 96.38 113 THR A C 1
ATOM 817 O O . THR A 1 113 ? -4.390 -2.420 10.355 1.00 96.38 113 THR A O 1
ATOM 820 N N . GLY A 1 114 ? -3.367 -0.427 10.350 1.00 96.88 114 GLY A N 1
ATOM 821 C CA . GLY A 1 114 ? -3.798 -0.036 11.693 1.00 96.88 114 GLY A CA 1
ATOM 822 C C . GLY A 1 114 ? -5.320 0.058 11.837 1.00 96.88 114 GLY A C 1
ATOM 823 O O . GLY A 1 114 ? -5.868 -0.463 12.802 1.00 96.88 114 GLY A O 1
ATOM 824 N N . ILE A 1 115 ? -6.012 0.655 10.866 1.00 98.44 115 ILE A N 1
ATOM 825 C CA . ILE A 1 115 ? -7.479 0.781 10.840 1.00 98.44 115 ILE A CA 1
ATOM 826 C C . ILE A 1 115 ? -8.146 -0.594 10.707 1.00 98.44 115 ILE A C 1
ATOM 828 O O . ILE A 1 115 ? -9.127 -0.877 11.389 1.00 98.44 115 ILE A O 1
ATOM 832 N N . ILE A 1 116 ? -7.604 -1.479 9.869 1.00 98.31 116 ILE A N 1
ATOM 833 C CA . ILE A 1 116 ? -8.132 -2.841 9.712 1.00 98.31 116 ILE A CA 1
ATOM 834 C C . ILE A 1 116 ? -7.981 -3.617 11.023 1.00 98.31 116 ILE A C 1
ATOM 836 O O . ILE A 1 116 ? -8.948 -4.186 11.527 1.00 98.31 116 ILE A O 1
ATOM 840 N N . ASP A 1 117 ? -6.788 -3.584 11.618 1.00 97.88 117 ASP A N 1
ATOM 841 C CA . ASP A 1 117 ? -6.506 -4.219 12.907 1.00 97.88 117 ASP A CA 1
ATOM 842 C C . ASP A 1 117 ? -7.322 -3.602 14.061 1.00 97.88 117 ASP A C 1
ATOM 844 O O . ASP A 1 117 ? -7.637 -4.301 15.023 1.00 97.88 117 ASP A O 1
ATOM 848 N N . ALA A 1 118 ? -7.693 -2.321 13.978 1.00 98.38 118 ALA A N 1
ATOM 849 C CA . ALA A 1 118 ? -8.502 -1.637 14.984 1.00 98.38 118 ALA A CA 1
ATOM 850 C C . ALA A 1 118 ? -9.897 -2.250 15.124 1.00 98.38 118 ALA A C 1
ATOM 852 O O . ALA A 1 118 ? -10.351 -2.480 16.245 1.00 98.38 118 ALA A O 1
ATOM 853 N N . VAL A 1 119 ? -10.549 -2.563 14.000 1.00 98.69 119 VAL A N 1
ATOM 854 C CA . VAL A 1 119 ? -11.864 -3.224 13.996 1.00 98.69 119 VAL A CA 1
ATOM 855 C C . VAL A 1 119 ? -11.767 -4.602 14.651 1.00 98.69 119 VAL A C 1
ATOM 857 O O . VAL A 1 119 ? -12.608 -4.968 15.470 1.00 98.69 119 VAL A O 1
ATOM 860 N N . ILE A 1 120 ? -10.693 -5.345 14.369 1.00 98.44 120 ILE A N 1
ATOM 861 C CA . ILE A 1 120 ? -10.458 -6.659 14.982 1.00 98.44 120 ILE A CA 1
ATOM 862 C C . ILE A 1 120 ? -10.200 -6.538 16.481 1.00 98.44 120 ILE A C 1
ATOM 864 O O . ILE A 1 120 ? -10.754 -7.307 17.263 1.00 98.44 120 ILE A O 1
ATOM 868 N N . ALA A 1 121 ? -9.388 -5.568 16.898 1.00 98.44 121 ALA A N 1
ATOM 869 C CA . ALA A 1 121 ? -9.120 -5.322 18.309 1.00 98.44 121 ALA A CA 1
ATOM 870 C C . ALA A 1 121 ? -10.399 -4.931 19.066 1.00 98.44 121 ALA A C 1
ATOM 872 O O . ALA A 1 121 ? -10.632 -5.448 20.156 1.00 98.44 121 ALA A O 1
ATOM 873 N N . ALA A 1 122 ? -11.247 -4.077 18.485 1.00 98.56 122 ALA A N 1
ATOM 874 C CA . ALA A 1 122 ? -12.536 -3.704 19.066 1.00 98.56 122 ALA A CA 1
ATOM 875 C C . ALA A 1 122 ? -13.451 -4.923 19.250 1.00 98.56 122 ALA A C 1
ATOM 877 O O . ALA A 1 122 ? -13.996 -5.119 20.336 1.00 98.56 122 ALA A O 1
ATOM 878 N N . ARG A 1 123 ? -13.525 -5.794 18.235 1.00 98.00 123 ARG A N 1
ATOM 879 C CA . ARG A 1 123 ? -14.271 -7.059 18.276 1.00 98.00 123 ARG A CA 1
ATOM 880 C C . ARG A 1 123 ? -13.756 -8.010 19.366 1.00 98.00 123 ARG A C 1
ATOM 882 O O . ARG A 1 123 ? -14.542 -8.535 20.143 1.00 98.00 123 ARG A O 1
ATOM 889 N N . ILE A 1 124 ? -12.439 -8.211 19.470 1.00 98.00 124 ILE A N 1
ATOM 890 C CA . ILE A 1 124 ? -11.827 -9.054 20.521 1.00 98.00 124 ILE A CA 1
ATOM 891 C C . ILE A 1 124 ? -12.163 -8.510 21.918 1.00 98.00 124 ILE A C 1
ATOM 893 O O . ILE A 1 124 ? -12.462 -9.266 22.836 1.00 98.00 124 ILE A O 1
ATOM 897 N N . LEU A 1 125 ? -12.136 -7.187 22.080 1.00 98.25 125 LEU A N 1
ATOM 898 C CA . LEU A 1 125 ? -12.352 -6.519 23.365 1.00 98.25 125 LEU A CA 1
ATOM 899 C C . LEU A 1 125 ? -13.832 -6.299 23.712 1.00 98.25 125 LEU A C 1
ATOM 901 O O . LEU A 1 125 ? -14.123 -5.770 24.793 1.00 98.25 125 LEU A O 1
ATOM 905 N N . LYS A 1 126 ? -14.753 -6.696 22.822 1.00 98.00 126 LYS A N 1
ATOM 906 C CA . LYS A 1 126 ? -16.194 -6.429 22.927 1.00 98.00 126 LYS A CA 1
ATOM 907 C C . LYS A 1 126 ? -16.488 -4.944 23.151 1.00 98.00 126 LYS A C 1
ATOM 909 O O . LYS A 1 126 ? -17.222 -4.568 24.066 1.00 98.00 126 LYS A O 1
ATOM 914 N N . ALA A 1 127 ? -15.814 -4.090 22.388 1.00 98.19 127 ALA A N 1
ATOM 915 C CA . ALA A 1 127 ? -15.787 -2.648 22.588 1.00 98.19 127 ALA A CA 1
ATOM 916 C C . ALA A 1 127 ? -16.395 -1.901 21.403 1.00 98.19 127 ALA A C 1
ATOM 918 O O . ALA A 1 127 ? -16.244 -2.310 20.253 1.00 98.19 127 ALA A O 1
ATOM 919 N N . THR A 1 128 ? -16.994 -0.747 21.688 1.00 98.38 128 THR A N 1
ATOM 920 C CA . THR A 1 128 ? -17.350 0.229 20.658 1.00 98.38 128 THR A CA 1
ATOM 921 C C . THR A 1 128 ? -16.076 0.902 20.152 1.00 98.38 128 THR A C 1
ATOM 923 O O . THR A 1 128 ? -15.318 1.479 20.938 1.00 98.38 128 THR A O 1
ATOM 926 N N . LEU A 1 129 ? -15.825 0.834 18.847 1.00 98.62 129 LEU A N 1
ATOM 927 C CA . LEU A 1 129 ? -14.712 1.530 18.210 1.00 98.62 129 LEU A CA 1
ATOM 928 C C . LEU A 1 129 ? -15.104 2.987 17.953 1.00 98.62 129 LEU A C 1
ATOM 930 O O . LEU A 1 129 ? -16.110 3.265 17.308 1.00 98.62 129 LEU A O 1
ATOM 934 N N . VAL A 1 130 ? -14.291 3.926 18.420 1.00 98.06 130 VAL A N 1
ATOM 935 C CA . VAL A 1 130 ? -14.355 5.313 17.947 1.00 98.06 130 VAL A CA 1
ATOM 936 C C . VAL A 1 130 ? -13.530 5.407 16.668 1.00 98.06 130 VAL A C 1
ATOM 938 O O . VAL A 1 130 ? -12.452 4.803 16.620 1.00 98.06 130 VAL A O 1
ATOM 941 N N . ILE A 1 131 ? -14.009 6.148 15.660 1.00 97.56 131 ILE A N 1
ATOM 942 C CA . ILE A 1 131 ? -13.288 6.345 14.392 1.00 97.56 131 ILE A CA 1
ATOM 943 C C . ILE A 1 131 ? -11.793 6.611 14.661 1.00 97.56 131 ILE A C 1
ATOM 945 O O . ILE A 1 131 ? -11.460 7.487 15.472 1.00 97.56 131 ILE A O 1
ATOM 949 N N . PRO A 1 132 ? -10.880 5.823 14.052 1.00 97.00 132 PRO A N 1
ATOM 950 C CA . PRO A 1 132 ? -9.452 5.972 14.294 1.00 97.00 132 PRO A CA 1
ATOM 951 C C . PRO A 1 132 ? -8.954 7.365 13.927 1.00 97.00 132 PRO A C 1
ATOM 953 O O . PRO A 1 132 ? -9.277 7.885 12.865 1.00 97.00 132 PRO A O 1
ATOM 956 N N . LYS A 1 133 ? -8.088 7.922 14.772 1.00 94.75 133 LYS A N 1
ATOM 957 C CA . LYS A 1 133 ? -7.332 9.130 14.444 1.00 94.75 133 LYS A CA 1
ATOM 958 C C . LYS A 1 133 ? -6.079 8.755 13.673 1.00 94.75 133 LYS A C 1
ATOM 960 O O . LYS A 1 133 ? -5.409 7.779 14.025 1.00 94.75 133 LYS A O 1
ATOM 965 N N . LEU A 1 134 ? -5.753 9.542 12.657 1.00 93.56 134 LEU A N 1
ATOM 966 C CA . LEU A 1 134 ? -4.523 9.374 11.893 1.00 93.56 134 LEU A CA 1
ATOM 967 C C . LEU A 1 134 ? -3.383 10.155 12.551 1.00 93.56 134 LEU A C 1
ATOM 969 O O . LEU A 1 134 ? -3.574 11.234 13.110 1.00 93.56 134 LEU A O 1
ATOM 973 N N . ASP A 1 135 ? -2.189 9.575 12.533 1.00 81.19 135 ASP A N 1
ATOM 974 C CA . ASP A 1 135 ? -0.988 10.197 13.079 1.00 81.19 135 ASP A CA 1
ATOM 975 C C . ASP A 1 135 ? -0.482 11.321 12.165 1.00 81.19 135 ASP A C 1
ATOM 977 O O . ASP A 1 135 ? 0.217 11.074 11.181 1.00 81.19 135 ASP A O 1
ATOM 981 N N . GLN A 1 136 ? -0.810 12.557 12.541 1.00 78.81 136 GLN A N 1
ATOM 982 C CA . GLN A 1 136 ? -0.440 13.778 11.817 1.00 78.81 136 GLN A CA 1
ATOM 983 C C . GLN A 1 136 ? 0.943 14.333 12.198 1.00 78.81 136 GLN A C 1
ATOM 985 O O . GLN A 1 136 ? 1.408 15.307 11.617 1.00 78.81 136 GLN A O 1
ATOM 990 N N . LYS A 1 137 ? 1.604 13.758 13.215 1.00 69.50 137 LYS A N 1
ATOM 991 C CA . LYS A 1 137 ? 2.839 14.310 13.815 1.00 69.50 137 LYS A CA 1
ATOM 992 C C . LYS A 1 137 ? 4.086 13.480 13.504 1.00 69.50 137 LYS A C 1
ATOM 994 O O . LYS A 1 137 ? 5.141 13.695 14.099 1.00 69.50 137 LYS A O 1
ATOM 999 N N . SER A 1 138 ? 3.950 12.474 12.647 1.00 67.00 138 SER A N 1
ATOM 1000 C CA . SER A 1 138 ? 5.018 11.536 12.302 1.00 67.00 138 SER A CA 1
ATOM 1001 C C . SER A 1 138 ? 5.822 11.978 11.074 1.00 67.00 138 SER A C 1
ATOM 1003 O O . SER A 1 138 ? 5.600 13.048 10.525 1.00 67.00 138 SER A O 1
ATOM 1005 N N . PHE A 1 139 ? 6.753 11.124 10.630 1.00 66.56 139 PHE A N 1
ATOM 1006 C CA . PHE A 1 139 ? 7.678 11.359 9.510 1.00 66.56 139 PHE A CA 1
ATOM 1007 C C . PHE A 1 139 ? 7.024 11.852 8.205 1.00 66.56 139 PHE A C 1
ATOM 1009 O O . PHE A 1 139 ? 7.702 12.466 7.393 1.00 66.56 139 PHE A O 1
ATOM 1016 N N . TRP A 1 140 ? 5.743 11.553 7.983 1.00 67.81 140 TRP A N 1
ATOM 1017 C CA . TRP A 1 140 ? 5.038 11.887 6.741 1.00 67.81 140 TRP A CA 1
ATOM 1018 C C . TRP A 1 140 ? 4.396 13.279 6.739 1.00 67.81 140 TRP A C 1
ATOM 1020 O O . TRP A 1 140 ? 3.917 13.685 5.684 1.00 67.81 140 TRP A O 1
ATOM 1030 N N . GLU A 1 141 ? 4.367 13.957 7.899 1.00 73.94 141 GLU A N 1
ATOM 1031 C CA . GLU A 1 141 ? 3.883 15.339 8.102 1.00 73.94 141 GLU A CA 1
ATOM 1032 C C . GLU A 1 141 ? 2.547 15.664 7.401 1.00 73.94 141 GLU A C 1
ATOM 1034 O O . GLU A 1 141 ? 2.303 16.782 6.959 1.00 73.94 141 GLU A O 1
ATOM 1039 N N . ASP A 1 142 ? 1.660 14.673 7.300 1.00 84.12 142 ASP A N 1
ATOM 1040 C CA . ASP A 1 142 ? 0.356 14.805 6.653 1.00 84.12 142 ASP A CA 1
ATOM 1041 C C . ASP A 1 142 ? -0.711 15.170 7.688 1.00 84.12 142 ASP A C 1
ATOM 1043 O O . ASP A 1 142 ? -0.921 14.437 8.654 1.00 84.12 142 ASP A O 1
ATOM 1047 N N . SER A 1 143 ? -1.396 16.294 7.484 1.00 88.62 143 SER A N 1
ATOM 1048 C CA . SER A 1 143 ? -2.429 16.804 8.390 1.00 88.62 143 SER A CA 1
ATOM 1049 C C . SER A 1 143 ? -3.841 16.279 8.103 1.00 88.62 143 SER A C 1
ATOM 1051 O O . SER A 1 143 ? -4.785 16.718 8.757 1.00 88.62 143 SER A O 1
ATOM 1053 N N . SER A 1 144 ? -4.009 15.340 7.165 1.00 92.25 144 SER A N 1
ATOM 1054 C CA . SER A 1 144 ? -5.307 14.719 6.873 1.00 92.25 144 SER A CA 1
ATOM 1055 C C . SER A 1 144 ? -5.857 13.958 8.086 1.00 92.25 144 SER A C 1
ATOM 1057 O O . SER A 1 144 ? -5.116 13.300 8.823 1.00 92.25 144 SER A O 1
ATOM 1059 N N . ASP A 1 145 ? -7.171 14.013 8.284 1.00 93.75 145 ASP A N 1
ATOM 1060 C CA . ASP A 1 145 ? -7.898 13.148 9.216 1.00 93.75 145 ASP A CA 1
ATOM 1061 C C . ASP A 1 145 ? -8.507 11.934 8.484 1.00 93.75 145 ASP A C 1
ATOM 1063 O O . ASP A 1 145 ? -8.359 11.758 7.272 1.00 93.75 145 ASP A O 1
ATOM 1067 N N . PHE A 1 146 ? -9.199 11.056 9.210 1.00 96.25 146 PHE A N 1
ATOM 1068 C CA . PHE A 1 146 ? -9.816 9.856 8.650 1.00 96.25 146 PHE A CA 1
ATOM 1069 C C . PHE A 1 146 ? -10.757 10.179 7.483 1.00 96.25 146 PHE A C 1
ATOM 1071 O O . PHE A 1 146 ? -10.621 9.584 6.416 1.00 96.25 146 PHE A O 1
ATOM 1078 N N . ALA A 1 147 ? -11.674 11.134 7.674 1.00 96.94 147 ALA A N 1
ATOM 1079 C CA . ALA A 1 147 ? -12.713 11.489 6.701 1.00 96.94 147 ALA A CA 1
ATOM 1080 C C . ALA A 1 147 ? -12.179 12.224 5.457 1.00 96.94 147 ALA A C 1
ATOM 1082 O O . ALA A 1 147 ? -12.874 12.327 4.451 1.00 96.94 147 ALA A O 1
ATOM 1083 N N . ASP A 1 148 ? -10.939 12.710 5.503 1.00 96.44 148 ASP A N 1
ATOM 1084 C CA . ASP A 1 148 ? -10.272 13.306 4.346 1.00 96.44 148 ASP A CA 1
ATOM 1085 C C . ASP A 1 148 ? -9.807 12.252 3.330 1.00 96.44 148 ASP A C 1
ATOM 1087 O O . ASP A 1 148 ? -9.724 12.513 2.126 1.00 96.44 148 ASP A O 1
ATOM 1091 N N . ILE A 1 149 ? -9.468 11.057 3.822 1.00 97.88 149 ILE A N 1
ATOM 1092 C CA . ILE A 1 149 ? -8.875 9.977 3.028 1.00 97.88 149 ILE A CA 1
ATOM 1093 C C . ILE A 1 149 ? -9.883 8.857 2.795 1.00 97.88 149 ILE A C 1
ATOM 1095 O O . ILE A 1 149 ? -9.932 8.304 1.695 1.00 97.88 149 ILE A O 1
ATOM 1099 N N . PHE A 1 150 ? -10.685 8.521 3.802 1.00 98.50 150 PHE A N 1
ATOM 1100 C CA . PHE A 1 150 ? -11.617 7.403 3.783 1.00 98.50 150 PHE A CA 1
ATOM 1101 C C . PHE A 1 150 ? -13.060 7.862 3.962 1.00 98.50 150 PHE A C 1
ATOM 1103 O O . PHE A 1 150 ? -13.341 8.804 4.698 1.00 98.50 150 PHE A O 1
ATOM 1110 N N . ASP A 1 151 ? -13.985 7.150 3.326 1.00 98.38 151 ASP A N 1
ATOM 1111 C CA . ASP A 1 151 ? -15.418 7.365 3.524 1.00 98.38 151 ASP A CA 1
ATOM 1112 C C . ASP A 1 151 ? -15.851 6.796 4.886 1.00 98.38 151 ASP A C 1
ATOM 1114 O O . ASP A 1 151 ? -16.003 5.584 5.066 1.00 98.38 151 ASP A O 1
ATOM 1118 N N . ALA A 1 152 ? -15.984 7.682 5.872 1.00 98.06 152 ALA A N 1
ATOM 1119 C CA . ALA A 1 152 ? -16.279 7.326 7.254 1.00 98.06 152 ALA A CA 1
ATOM 1120 C C . ALA A 1 152 ? -17.721 6.848 7.467 1.00 98.06 152 ALA A C 1
ATOM 1122 O O . ALA A 1 152 ? -17.928 5.877 8.196 1.00 98.06 152 ALA A O 1
ATOM 1123 N N . ASP A 1 153 ? -18.704 7.466 6.812 1.00 98.00 153 ASP A N 1
ATOM 1124 C CA . ASP A 1 153 ? -20.105 7.050 6.932 1.00 98.00 153 ASP A CA 1
ATOM 1125 C C . ASP A 1 153 ? -20.316 5.676 6.297 1.00 98.00 153 ASP A C 1
ATOM 1127 O O . ASP A 1 153 ? -20.963 4.798 6.883 1.00 98.00 153 ASP A O 1
ATOM 1131 N N . TYR A 1 154 ? -19.700 5.436 5.136 1.00 98.50 154 TYR A N 1
ATOM 1132 C CA . TYR A 1 154 ? -19.696 4.111 4.528 1.00 98.50 154 TYR A CA 1
ATOM 1133 C C . TYR A 1 154 ? -18.967 3.091 5.413 1.00 98.50 154 TYR A C 1
ATOM 1135 O O . TYR A 1 154 ? -19.447 1.972 5.599 1.00 98.50 154 TYR A O 1
ATOM 1143 N N . PHE A 1 155 ? -17.827 3.458 6.003 1.00 98.62 155 PHE A N 1
ATOM 1144 C CA . PHE A 1 155 ? -17.082 2.583 6.910 1.00 98.62 155 PHE A CA 1
ATOM 1145 C C . PHE A 1 155 ? -17.911 2.168 8.137 1.00 98.62 155 PHE A C 1
ATOM 1147 O O . PHE A 1 155 ? -17.931 0.988 8.483 1.00 98.62 155 PHE A O 1
ATOM 1154 N N . ILE A 1 156 ? -18.631 3.107 8.761 1.00 98.56 156 ILE A N 1
ATOM 1155 C CA . ILE A 1 156 ? -19.506 2.837 9.912 1.00 98.56 156 ILE A CA 1
ATOM 1156 C C . ILE A 1 156 ? -20.689 1.962 9.494 1.00 98.56 156 ILE A C 1
ATOM 1158 O O . ILE A 1 156 ? -20.936 0.919 10.099 1.00 98.56 156 ILE A O 1
ATOM 1162 N N . SER A 1 157 ? -21.418 2.368 8.454 1.00 98.38 157 SER A N 1
ATOM 1163 C CA . SER A 1 157 ? -22.640 1.676 8.033 1.00 98.38 157 SER A CA 1
ATOM 1164 C C . SER A 1 157 ? -22.362 0.263 7.517 1.00 98.38 157 SER A C 1
ATOM 1166 O O . SER A 1 157 ? -23.069 -0.671 7.895 1.00 98.38 157 SER A O 1
ATOM 1168 N N . SER A 1 158 ? -21.297 0.068 6.731 1.00 98.00 158 SER A N 1
ATOM 1169 C CA . SER A 1 158 ? -20.939 -1.243 6.163 1.00 98.00 158 SER A CA 1
ATOM 1170 C C . SER A 1 158 ? -20.442 -2.267 7.188 1.00 98.00 158 SER A C 1
ATOM 1172 O O . SER A 1 158 ? -20.442 -3.459 6.889 1.00 98.00 158 SER A O 1
ATOM 1174 N N . LEU A 1 159 ? -20.040 -1.825 8.385 1.00 98.06 159 LEU A N 1
ATOM 1175 C CA . LEU A 1 159 ? -19.580 -2.685 9.482 1.00 98.06 159 LEU A CA 1
ATOM 1176 C C . LEU A 1 159 ? -20.565 -2.747 10.656 1.00 98.06 159 LEU A C 1
ATOM 1178 O O . LEU A 1 159 ? -20.256 -3.388 11.658 1.00 98.06 159 LEU A O 1
ATOM 1182 N N . SER A 1 160 ? -21.738 -2.121 10.541 1.00 96.94 160 SER A N 1
ATOM 1183 C CA . SER A 1 160 ? -22.726 -1.997 11.625 1.00 96.94 160 SER A CA 1
ATOM 1184 C C . SER A 1 160 ? -23.178 -3.337 12.219 1.00 96.94 160 SER A C 1
ATOM 1186 O O . SER A 1 160 ? -23.356 -3.436 13.430 1.00 96.94 160 SER A O 1
ATOM 1188 N N . GLU A 1 161 ? -23.272 -4.386 11.398 1.00 95.38 161 GLU A N 1
ATOM 1189 C CA . GLU A 1 161 ? -23.600 -5.750 11.842 1.00 95.38 161 GLU A CA 1
ATOM 1190 C C . GLU A 1 161 ? -22.403 -6.492 12.464 1.00 95.38 161 GLU A C 1
ATOM 1192 O O . GLU A 1 161 ? -22.574 -7.455 13.212 1.00 95.38 161 GLU A O 1
ATOM 1197 N N . ASP A 1 162 ? -21.177 -6.045 12.187 1.00 96.62 162 ASP A N 1
ATOM 1198 C CA . ASP A 1 162 ? -19.941 -6.710 12.598 1.00 96.62 162 ASP A CA 1
ATOM 1199 C C . ASP A 1 162 ? -19.358 -6.134 13.896 1.00 96.62 162 ASP A C 1
ATOM 1201 O O . ASP A 1 162 ? -18.961 -6.879 14.798 1.00 96.62 162 ASP A O 1
ATOM 1205 N N . VAL A 1 163 ? -19.257 -4.807 13.992 1.00 97.75 163 VAL A N 1
ATOM 1206 C CA . VAL A 1 163 ? -18.652 -4.078 15.115 1.00 97.75 163 VAL A CA 1
ATOM 1207 C C . VAL A 1 163 ? -19.371 -2.746 15.283 1.00 97.75 163 VAL A C 1
ATOM 1209 O O . VAL A 1 163 ? -19.614 -2.038 14.312 1.00 97.75 163 VAL A O 1
ATOM 1212 N N . LYS A 1 164 ? -19.654 -2.353 16.529 1.00 98.19 164 LYS A N 1
ATOM 1213 C CA . LYS A 1 164 ? -20.209 -1.028 16.812 1.00 98.19 164 LYS A CA 1
ATOM 1214 C C . LYS A 1 164 ? -19.132 0.037 16.619 1.00 98.19 164 LYS A C 1
ATOM 1216 O O . LYS A 1 164 ? -18.129 0.035 17.336 1.00 98.19 164 LYS A O 1
ATOM 1221 N N . ILE A 1 165 ? -19.344 0.942 15.667 1.00 98.44 165 ILE A N 1
ATOM 1222 C CA . ILE A 1 165 ? -18.431 2.050 15.363 1.00 98.44 165 ILE A CA 1
ATOM 1223 C C . ILE A 1 165 ? -19.181 3.370 15.523 1.00 98.44 165 ILE A C 1
ATOM 1225 O O . ILE A 1 165 ? -20.315 3.499 15.068 1.00 98.44 165 ILE A O 1
ATOM 1229 N N . ILE A 1 166 ? -18.553 4.344 16.178 1.00 97.12 166 ILE A N 1
ATOM 1230 C CA . ILE A 1 166 ? -19.107 5.687 16.373 1.00 97.12 166 ILE A CA 1
ATOM 1231 C C . ILE A 1 166 ? -18.107 6.755 15.937 1.00 97.12 166 ILE A C 1
ATOM 1233 O O . ILE A 1 166 ? -16.893 6.589 16.070 1.00 97.12 166 ILE A O 1
ATOM 1237 N N . TRP A 1 167 ? -18.633 7.879 15.462 1.00 95.69 167 TRP A N 1
ATOM 1238 C CA . TRP A 1 167 ? -17.850 9.040 15.044 1.00 95.69 167 TRP A CA 1
ATOM 1239 C C . TRP A 1 167 ? -16.998 9.622 16.174 1.00 95.69 167 TRP A C 1
ATOM 1241 O O . TRP A 1 167 ? -15.798 9.838 16.025 1.00 95.69 167 TRP A O 1
ATOM 1251 N N . GLN A 1 168 ? -17.619 9.839 17.329 1.00 93.06 168 GLN A N 1
ATOM 1252 C CA . GLN A 1 168 ? -16.984 10.415 18.506 1.00 93.06 168 GLN A CA 1
ATOM 1253 C C . GLN A 1 168 ? -17.525 9.765 19.775 1.00 93.06 168 GLN A C 1
ATOM 1255 O O . GLN A 1 168 ? -18.572 9.119 19.755 1.00 93.06 168 GLN A O 1
ATOM 1260 N N . LEU A 1 169 ? -16.813 9.941 20.889 1.00 92.38 169 LEU A N 1
ATOM 1261 C CA . LEU A 1 169 ? -17.300 9.497 22.192 1.00 92.38 169 LEU A CA 1
ATOM 1262 C C . LEU A 1 169 ? -18.655 10.154 22.517 1.00 92.38 169 LEU A C 1
ATOM 1264 O O . LEU A 1 169 ? -18.851 11.317 22.170 1.00 92.38 169 LEU A O 1
ATOM 1268 N N . PRO A 1 170 ? -19.565 9.464 23.226 1.00 90.62 170 PRO A N 1
ATOM 1269 C CA . PRO A 1 170 ? -20.818 10.071 23.662 1.00 90.62 170 PRO A CA 1
ATOM 1270 C C . PRO A 1 170 ? -20.587 11.317 24.526 1.00 90.62 170 PRO A C 1
ATOM 1272 O O . PRO A 1 170 ? -19.668 11.341 25.352 1.00 90.62 170 PRO A O 1
ATOM 1275 N N . ASP A 1 171 ? -21.470 12.313 24.420 1.00 84.50 171 ASP A N 1
ATOM 1276 C CA . ASP A 1 171 ? -21.353 13.585 25.153 1.00 84.50 171 ASP A CA 1
ATOM 1277 C C . ASP A 1 171 ? -21.270 13.395 26.672 1.00 84.50 171 ASP A C 1
ATOM 1279 O O . ASP A 1 171 ? -20.578 14.134 27.371 1.00 84.50 171 ASP A O 1
ATOM 1283 N N . THR A 1 172 ? -21.914 12.354 27.206 1.00 80.62 172 THR A N 1
ATOM 1284 C CA . THR A 1 172 ? -21.843 11.976 28.627 1.00 80.62 172 THR A CA 1
ATOM 1285 C C . THR A 1 172 ? -20.431 11.596 29.078 1.00 80.62 172 THR A C 1
ATOM 1287 O O . THR A 1 172 ? -20.086 11.790 30.243 1.00 80.62 172 THR A O 1
ATOM 1290 N N . MET A 1 173 ? -19.597 11.075 28.176 1.00 79.19 173 MET A N 1
ATOM 1291 C CA . MET A 1 173 ? -18.195 10.743 28.441 1.00 79.19 173 MET A CA 1
ATOM 1292 C C . MET A 1 173 ? -17.288 11.961 28.243 1.00 79.19 173 MET A C 1
ATOM 1294 O O . MET A 1 173 ? -16.364 12.176 29.031 1.00 79.19 173 MET A O 1
ATOM 1298 N N . ILE A 1 174 ? -17.576 12.788 27.233 1.00 76.06 174 ILE A N 1
ATOM 1299 C CA . ILE A 1 174 ? -16.830 14.023 26.948 1.00 76.06 174 ILE A CA 1
ATOM 1300 C C . ILE A 1 174 ? -17.013 15.039 28.086 1.00 76.06 174 ILE A C 1
ATOM 1302 O O . ILE A 1 174 ? -16.033 15.547 28.631 1.00 76.06 174 ILE A O 1
ATOM 1306 N N . SER A 1 175 ? -18.259 15.287 28.501 1.00 67.44 175 SER A N 1
ATOM 1307 C CA . SER A 1 175 ? -18.621 16.223 29.581 1.00 67.44 175 SER A CA 1
ATOM 1308 C C . SER A 1 175 ? -18.010 15.848 30.934 1.00 67.44 175 SER A C 1
ATOM 1310 O O . SER A 1 175 ? -17.619 16.724 31.704 1.00 67.44 175 SER A O 1
ATOM 1312 N N . LYS A 1 176 ? -17.834 14.548 31.199 1.00 68.88 176 LYS A N 1
ATOM 1313 C CA . LYS A 1 176 ? -17.140 14.027 32.387 1.00 68.88 176 LYS A CA 1
ATOM 1314 C C . LYS A 1 176 ? -15.608 14.136 32.314 1.00 68.88 176 LYS A C 1
ATOM 1316 O O . LYS A 1 176 ? -14.934 13.675 33.232 1.00 68.88 176 LYS A O 1
ATOM 1321 N N . LYS A 1 177 ? -15.049 14.732 31.250 1.00 67.88 177 LYS A N 1
ATOM 1322 C CA . LYS A 1 177 ? -13.602 14.876 31.002 1.00 67.88 177 LYS A CA 1
ATOM 1323 C C . LYS A 1 177 ? -12.838 13.554 31.151 1.00 67.88 177 LYS A C 1
ATOM 1325 O O . LYS A 1 177 ? -11.732 13.538 31.694 1.00 67.88 177 LYS A O 1
ATOM 1330 N N . TYR A 1 178 ? -13.408 12.438 30.683 1.00 70.62 178 TYR A N 1
ATOM 1331 C CA . TYR A 1 178 ? -12.681 11.166 30.673 1.00 70.62 178 TYR A CA 1
ATOM 1332 C C . TYR A 1 178 ? -11.436 11.295 29.793 1.00 70.62 178 TYR A C 1
ATOM 1334 O O . TYR A 1 178 ? -11.522 11.317 28.568 1.00 70.62 178 TYR A O 1
ATOM 1342 N N . LEU A 1 179 ? -10.268 11.376 30.429 1.00 77.88 179 LEU A N 1
ATOM 1343 C CA . LEU A 1 179 ? -8.987 11.311 29.741 1.00 77.88 179 LEU A CA 1
ATOM 1344 C C . LEU A 1 179 ? -8.758 9.861 29.292 1.00 77.88 179 LEU A C 1
ATOM 1346 O O . LEU A 1 179 ? -8.701 8.976 30.154 1.00 77.88 179 LEU A O 1
ATOM 1350 N N . PRO A 1 180 ? -8.623 9.593 27.979 1.00 86.62 180 PRO A N 1
ATOM 1351 C CA . PRO A 1 180 ? -8.388 8.242 27.493 1.00 86.62 180 PRO A CA 1
ATOM 1352 C C . PRO A 1 180 ? -7.129 7.654 28.130 1.00 86.62 180 PRO A C 1
ATOM 1354 O O . PRO A 1 180 ? -6.056 8.264 28.091 1.00 86.62 180 PRO A O 1
ATOM 1357 N N . TYR A 1 181 ? -7.240 6.455 28.703 1.00 94.00 181 TYR A N 1
ATOM 1358 C CA . TYR A 1 181 ? -6.070 5.770 29.240 1.00 94.00 181 TYR A CA 1
ATOM 1359 C C . TYR A 1 181 ? -5.225 5.235 28.081 1.00 94.00 181 TYR A C 1
ATOM 1361 O O . TYR A 1 181 ? -5.681 4.388 27.312 1.00 94.00 181 TYR A O 1
ATOM 1369 N N . LYS A 1 182 ? -4.007 5.759 27.925 1.00 95.25 182 LYS A N 1
ATOM 1370 C CA . LYS A 1 182 ? -3.139 5.436 26.788 1.00 95.25 182 LYS A CA 1
ATOM 1371 C C . LYS A 1 182 ? -2.384 4.133 27.023 1.00 95.25 182 LYS A C 1
ATOM 1373 O O . LYS A 1 182 ? -1.691 3.990 28.027 1.00 95.25 182 LYS A O 1
ATOM 1378 N N . ILE A 1 183 ? -2.459 3.213 26.065 1.00 95.56 183 ILE A N 1
ATOM 1379 C CA . ILE A 1 183 ? -1.723 1.943 26.085 1.00 95.56 183 ILE A CA 1
ATOM 1380 C C . ILE A 1 183 ? -0.969 1.774 24.772 1.00 95.56 183 ILE A C 1
ATOM 1382 O O . ILE A 1 183 ? -1.505 2.006 23.692 1.00 95.56 183 ILE A O 1
ATOM 1386 N N . ARG A 1 184 ? 0.277 1.303 24.856 1.00 94.50 184 ARG A N 1
ATOM 1387 C CA . ARG A 1 184 ? 1.041 0.873 23.684 1.00 94.50 184 ARG A CA 1
ATOM 1388 C C . ARG A 1 184 ? 1.138 -0.647 23.654 1.00 94.50 184 ARG A C 1
ATOM 1390 O O . ARG A 1 184 ? 1.884 -1.248 24.424 1.00 94.50 184 ARG A O 1
ATOM 1397 N N . VAL A 1 185 ? 0.391 -1.266 22.748 1.00 95.00 185 VAL A N 1
ATOM 1398 C CA . VAL A 1 185 ? 0.366 -2.727 22.582 1.00 95.00 185 VAL A CA 1
ATOM 1399 C C . VAL A 1 185 ? 1.610 -3.193 21.805 1.00 95.00 185 VAL A C 1
ATOM 1401 O O . VAL A 1 185 ? 2.060 -2.485 20.897 1.00 95.00 185 VAL A O 1
ATOM 1404 N N . PRO A 1 186 ? 2.211 -4.356 22.122 1.00 94.19 186 PRO A N 1
ATOM 1405 C CA . PRO A 1 186 ? 3.265 -4.947 21.293 1.00 94.19 186 PRO A CA 1
ATOM 1406 C C . PRO A 1 186 ? 2.809 -5.190 19.845 1.00 94.19 186 PRO A C 1
ATOM 1408 O O . PRO A 1 186 ? 1.616 -5.325 19.578 1.00 94.19 186 PRO A O 1
ATOM 1411 N N . ARG A 1 187 ? 3.747 -5.248 18.891 1.00 92.31 187 ARG A N 1
ATOM 1412 C CA . ARG A 1 187 ? 3.416 -5.688 17.523 1.00 92.31 187 ARG A CA 1
ATOM 1413 C C . ARG A 1 187 ? 2.984 -7.156 17.545 1.00 92.31 187 ARG A C 1
ATOM 1415 O O . ARG A 1 187 ? 3.469 -7.921 18.376 1.00 92.31 187 ARG A O 1
ATOM 1422 N N . LYS A 1 188 ? 2.102 -7.540 16.616 1.00 92.25 188 LYS A N 1
ATOM 1423 C CA . LYS A 1 188 ? 1.612 -8.921 16.447 1.00 92.25 188 LYS A CA 1
ATOM 1424 C C . LYS A 1 188 ? 1.022 -9.539 17.737 1.00 92.25 188 LYS A C 1
ATOM 1426 O O . LYS A 1 188 ? 1.169 -10.735 17.978 1.00 92.25 188 LYS A O 1
ATOM 1431 N N . CYS A 1 189 ? 0.347 -8.741 18.564 1.00 96.56 189 CYS A N 1
ATOM 1432 C CA . CYS A 1 189 ? -0.352 -9.192 19.770 1.00 96.56 189 CYS A CA 1
ATOM 1433 C C . CYS A 1 189 ? -1.532 -10.111 19.390 1.00 96.56 189 CYS A C 1
ATOM 1435 O O . CYS A 1 189 ? -2.310 -9.813 18.482 1.00 96.56 189 CYS A O 1
ATOM 1437 N N . THR A 1 190 ? -1.622 -11.274 20.035 1.00 97.38 190 THR A N 1
ATOM 1438 C CA . THR A 1 190 ? -2.705 -12.259 19.852 1.00 97.38 190 THR A CA 1
ATOM 1439 C C . THR A 1 190 ? -3.990 -11.821 20.567 1.00 97.38 190 THR A C 1
ATOM 1441 O O . THR A 1 190 ? -3.911 -10.950 21.436 1.00 97.38 190 THR A O 1
ATOM 1444 N N . PRO A 1 191 ? -5.157 -12.434 20.287 1.00 97.75 191 PRO A N 1
ATOM 1445 C CA . PRO A 1 191 ? -6.390 -12.149 21.029 1.00 97.75 191 PRO A CA 1
ATOM 1446 C C . PRO A 1 191 ? -6.213 -12.226 22.552 1.00 97.75 191 PRO A C 1
ATOM 1448 O O . PRO A 1 191 ? -6.460 -11.242 23.244 1.00 97.75 191 PRO A O 1
ATOM 1451 N N . LEU A 1 192 ? -5.603 -13.306 23.052 1.00 97.56 192 LEU A N 1
ATOM 1452 C CA . LEU A 1 192 ? -5.274 -13.470 24.473 1.00 97.56 192 LEU A CA 1
ATOM 1453 C C . LEU A 1 192 ? -4.371 -12.345 25.020 1.00 97.56 192 LEU A C 1
ATOM 1455 O O . LEU A 1 192 ? -4.490 -11.919 26.165 1.00 97.56 192 LEU A O 1
ATOM 1459 N N . CYS A 1 193 ? -3.447 -11.831 24.206 1.00 97.62 193 CYS A N 1
ATOM 1460 C CA . CYS A 1 193 ? -2.603 -10.701 24.589 1.00 97.62 193 CYS A CA 1
ATOM 1461 C C . CYS A 1 193 ? -3.419 -9.398 24.736 1.00 97.62 193 CYS A C 1
ATOM 1463 O O . CYS A 1 193 ? -3.145 -8.628 25.659 1.00 97.62 193 CYS A O 1
ATOM 1465 N N . TYR A 1 194 ? -4.441 -9.166 23.902 1.00 98.25 194 TYR A N 1
ATOM 1466 C CA . TYR A 1 194 ? -5.377 -8.043 24.060 1.00 98.25 194 TYR A CA 1
ATOM 1467 C C . TYR A 1 194 ? -6.267 -8.214 25.295 1.00 98.25 194 TYR A C 1
ATOM 1469 O O . TYR A 1 194 ? -6.408 -7.271 26.077 1.00 98.25 194 TYR A O 1
ATOM 1477 N N . GLU A 1 195 ? -6.802 -9.414 25.510 1.00 97.88 195 GLU A N 1
ATOM 1478 C CA . GLU A 1 195 ? -7.612 -9.754 26.686 1.00 97.88 195 GLU A CA 1
ATOM 1479 C C . GLU A 1 195 ? -6.832 -9.582 27.992 1.00 97.88 195 GLU A C 1
ATOM 1481 O O . GLU A 1 195 ? -7.355 -9.044 28.957 1.00 97.88 195 GLU A O 1
ATOM 1486 N N . ASN A 1 196 ? -5.550 -9.943 28.025 1.00 97.81 196 ASN A N 1
ATOM 1487 C CA . ASN A 1 196 ? -4.754 -9.815 29.246 1.00 97.81 196 ASN A CA 1
ATOM 1488 C C . ASN A 1 196 ? -4.239 -8.390 29.494 1.00 97.81 196 ASN A C 1
ATOM 1490 O O . ASN A 1 196 ? -4.021 -8.005 30.641 1.00 97.81 196 ASN A O 1
ATOM 1494 N N . ARG A 1 197 ? -3.993 -7.598 28.440 1.00 96.38 197 ARG A N 1
ATOM 1495 C CA . ARG A 1 197 ? -3.324 -6.286 28.570 1.00 96.38 197 ARG A CA 1
ATOM 1496 C C . ARG A 1 197 ? -4.260 -5.094 28.460 1.00 96.38 197 ARG A C 1
ATOM 1498 O O . ARG A 1 197 ? -4.045 -4.090 29.133 1.00 96.38 197 ARG A O 1
ATOM 1505 N N . VAL A 1 198 ? -5.249 -5.169 27.575 1.00 97.88 198 VAL A N 1
ATOM 1506 C CA . VAL A 1 198 ? -6.105 -4.031 27.220 1.00 97.88 198 VAL A CA 1
ATOM 1507 C C . VAL A 1 198 ? -7.458 -4.143 27.907 1.00 97.88 198 VAL A C 1
ATOM 1509 O O . VAL A 1 198 ? -7.920 -3.161 28.487 1.00 97.88 198 VAL A O 1
ATOM 1512 N N . LEU A 1 199 ? -8.066 -5.331 27.914 1.00 97.56 199 LEU A N 1
ATOM 1513 C CA . LEU A 1 199 ? -9.396 -5.544 28.492 1.00 97.56 199 LEU A CA 1
ATOM 1514 C C . LEU A 1 199 ? -9.519 -5.152 29.979 1.00 97.56 199 LEU A C 1
ATOM 1516 O O . LEU A 1 199 ? -10.537 -4.545 30.325 1.00 97.56 199 LEU A O 1
ATOM 1520 N N . PRO A 1 200 ? -8.529 -5.400 30.868 1.00 97.19 200 PRO A N 1
ATOM 1521 C CA . PRO A 1 200 ? -8.641 -5.007 32.272 1.00 97.19 200 PRO A CA 1
ATOM 1522 C C . PRO A 1 200 ? -8.644 -3.485 32.432 1.00 97.19 200 PRO A C 1
ATOM 1524 O O . PRO A 1 200 ? -9.424 -2.928 33.206 1.00 97.19 200 PRO A O 1
ATOM 1527 N N . ALA A 1 201 ? -7.807 -2.792 31.654 1.00 95.50 201 ALA A N 1
ATOM 1528 C CA . ALA A 1 201 ? -7.781 -1.336 31.632 1.00 95.50 201 ALA A CA 1
ATOM 1529 C C . ALA A 1 201 ? -9.082 -0.771 31.054 1.00 95.50 201 ALA A C 1
ATOM 1531 O O . ALA A 1 201 ? -9.644 0.159 31.628 1.00 95.50 201 ALA A O 1
ATOM 1532 N N . LEU A 1 202 ? -9.592 -1.367 29.975 1.00 95.12 202 LEU A N 1
ATOM 1533 C CA . LEU A 1 202 ? -10.838 -0.956 29.336 1.00 95.12 202 LEU A CA 1
ATOM 1534 C C . LEU A 1 202 ? -12.040 -1.135 30.268 1.00 95.12 202 LEU A C 1
ATOM 1536 O O . LEU A 1 202 ? -12.854 -0.228 30.382 1.00 95.12 202 LEU A O 1
ATOM 1540 N N . SER A 1 203 ? -12.095 -2.237 31.016 1.00 94.75 203 SER A N 1
ATOM 1541 C CA . SER A 1 203 ? -13.157 -2.498 31.998 1.00 94.75 203 SER A CA 1
ATOM 1542 C C . SER A 1 203 ? -13.108 -1.551 33.202 1.00 94.75 203 SER A C 1
ATOM 1544 O O . SER A 1 203 ? -14.140 -1.248 33.787 1.00 94.75 203 SER A O 1
ATOM 1546 N N . LYS A 1 204 ? -11.916 -1.067 33.583 1.00 93.38 204 LYS A N 1
ATOM 1547 C CA . LYS A 1 204 ? -11.738 -0.140 34.715 1.00 93.38 204 LYS A CA 1
ATOM 1548 C C . LYS A 1 204 ? -11.901 1.330 34.325 1.00 93.38 204 LYS A C 1
ATOM 1550 O O . LYS A 1 204 ? -12.295 2.146 35.154 1.00 93.38 204 LYS A O 1
ATOM 1555 N N . LYS A 1 205 ? -11.488 1.696 33.110 1.00 92.62 205 LYS A N 1
ATOM 1556 C CA . LYS A 1 205 ? -11.381 3.092 32.657 1.00 92.62 205 LYS A CA 1
ATOM 1557 C C . LYS A 1 205 ? -12.458 3.491 31.660 1.00 92.62 205 LYS A C 1
ATOM 1559 O O . LYS A 1 205 ? -12.599 4.686 31.420 1.00 92.62 205 LYS A O 1
ATOM 1564 N N . ASN A 1 206 ? -13.199 2.531 31.105 1.00 92.75 206 ASN A N 1
ATOM 1565 C CA . ASN A 1 206 ? -14.219 2.674 30.060 1.00 92.75 206 ASN A CA 1
ATOM 1566 C C . ASN A 1 206 ? -13.682 3.170 28.708 1.00 92.75 206 ASN A C 1
ATOM 1568 O O . ASN A 1 206 ? -14.117 2.681 27.672 1.00 92.75 206 ASN A O 1
ATOM 1572 N N . VAL A 1 207 ? -12.716 4.094 28.698 1.00 95.44 207 VAL A N 1
ATOM 1573 C CA . VAL A 1 207 ? -12.105 4.672 27.497 1.00 95.44 207 VAL A CA 1
ATOM 1574 C C . VAL A 1 207 ? -10.603 4.389 27.486 1.00 95.44 207 VAL A C 1
ATOM 1576 O O . VAL A 1 207 ? -9.854 4.874 28.342 1.00 95.44 207 VAL A O 1
ATOM 1579 N N . VAL A 1 208 ? -10.146 3.623 26.496 1.00 97.06 208 VAL A N 1
ATOM 1580 C CA . VAL A 1 208 ? -8.720 3.326 26.278 1.00 97.06 208 VAL A CA 1
ATOM 1581 C C . VAL A 1 208 ? -8.313 3.787 24.890 1.00 97.06 208 VAL A C 1
ATOM 1583 O O . VAL A 1 208 ? -8.997 3.494 23.914 1.00 97.06 208 VAL A O 1
ATOM 1586 N N . GLN A 1 209 ? -7.170 4.466 24.801 1.00 96.75 209 GLN A N 1
ATOM 1587 C CA . GLN A 1 209 ? -6.562 4.849 23.531 1.00 96.75 209 GLN A CA 1
ATOM 1588 C C . GLN A 1 209 ? -5.317 4.006 23.262 1.00 96.75 209 GLN A C 1
ATOM 1590 O O . GLN A 1 209 ? -4.363 4.035 24.043 1.00 96.75 209 GLN A O 1
ATOM 1595 N N . LEU A 1 210 ? -5.295 3.285 22.141 1.00 97.19 210 LEU A N 1
ATOM 1596 C CA . LEU A 1 210 ? -4.099 2.578 21.695 1.00 97.19 210 LEU A CA 1
ATOM 1597 C C . LEU A 1 210 ? -3.266 3.483 20.794 1.00 97.19 210 LEU A C 1
ATOM 1599 O O . LEU A 1 210 ? -3.746 3.946 19.760 1.00 97.19 210 LEU A O 1
ATOM 1603 N N . THR A 1 211 ? -2.020 3.724 21.195 1.00 93.94 211 THR A N 1
ATOM 1604 C CA . THR A 1 211 ? -1.107 4.636 20.495 1.00 93.94 211 THR A CA 1
ATOM 1605 C C . THR A 1 211 ? -0.104 3.886 19.626 1.00 93.94 211 THR A C 1
ATOM 1607 O O . THR A 1 211 ? 0.238 2.727 19.897 1.00 93.94 211 THR A O 1
ATOM 1610 N N . LYS A 1 212 ? 0.411 4.559 18.587 1.00 90.38 212 LYS A N 1
ATOM 1611 C CA . LYS A 1 212 ? 1.378 3.992 17.629 1.00 90.38 212 LYS A CA 1
ATOM 1612 C C . LYS A 1 212 ? 0.869 2.697 16.994 1.00 90.38 212 LYS A C 1
ATOM 1614 O O . LYS A 1 212 ? 1.561 1.671 17.020 1.00 90.38 212 LYS A O 1
ATOM 1619 N N . PHE A 1 213 ? -0.374 2.714 16.521 1.00 94.31 213 PHE A N 1
ATOM 1620 C CA . PHE A 1 213 ? -1.102 1.512 16.138 1.00 94.31 213 PHE A CA 1
ATOM 1621 C C . PHE A 1 213 ? -0.868 1.150 14.664 1.00 94.31 213 PHE A C 1
ATOM 1623 O O . PHE A 1 213 ? -1.598 1.568 13.772 1.00 94.31 213 PHE A O 1
ATOM 1630 N N . ASP A 1 214 ? 0.172 0.353 14.423 1.00 89.81 214 ASP A N 1
ATOM 1631 C CA . ASP A 1 214 ? 0.487 -0.288 13.148 1.00 89.81 214 ASP A CA 1
ATOM 1632 C C . ASP A 1 214 ? 0.926 -1.744 13.394 1.00 89.81 214 ASP A C 1
ATOM 1634 O O . ASP A 1 214 ? 1.740 -2.011 14.285 1.00 89.81 214 ASP A O 1
ATOM 1638 N N . TYR A 1 215 ? 0.375 -2.702 12.638 1.00 89.56 215 TYR A N 1
ATOM 1639 C CA . TYR A 1 215 ? 0.714 -4.134 12.741 1.00 89.56 215 TYR A CA 1
ATOM 1640 C C . TYR A 1 215 ? 0.640 -4.688 14.179 1.00 89.56 215 TYR A C 1
ATOM 1642 O O . TYR A 1 215 ? 1.510 -5.449 14.634 1.00 89.56 215 TYR A O 1
ATOM 1650 N N . ARG A 1 216 ? -0.369 -4.253 14.942 1.00 94.12 216 ARG A N 1
ATOM 1651 C CA . ARG A 1 216 ? -0.505 -4.585 16.367 1.00 94.12 216 ARG A CA 1
ATOM 1652 C C . ARG A 1 216 ? -1.285 -5.868 16.603 1.00 94.12 216 ARG A C 1
ATOM 1654 O O . ARG A 1 216 ? -1.038 -6.499 17.624 1.00 94.12 216 ARG A O 1
ATOM 1661 N N . VAL A 1 217 ? -2.117 -6.315 15.661 1.00 96.06 217 VAL A N 1
ATOM 1662 C CA . VAL A 1 217 ? -2.842 -7.588 15.781 1.00 96.06 217 VAL A CA 1
ATOM 1663 C C . VAL A 1 217 ? -2.098 -8.693 15.026 1.00 96.06 217 VAL A C 1
ATOM 1665 O O . VAL A 1 217 ? -1.632 -8.511 13.902 1.00 96.06 217 VAL A O 1
ATOM 1668 N N . SER A 1 218 ? -1.957 -9.862 15.649 1.00 94.44 218 SER A N 1
ATOM 1669 C CA . SER A 1 218 ? -1.285 -11.030 15.064 1.00 94.44 218 SER A CA 1
ATOM 1670 C C . SER A 1 218 ? -1.965 -11.541 13.785 1.00 94.44 218 SER A C 1
ATOM 1672 O O . SER A 1 218 ? -3.149 -11.309 13.555 1.00 94.44 218 SER A O 1
ATOM 1674 N N . ASN A 1 219 ? -1.233 -12.297 12.962 1.00 91.94 219 ASN A N 1
ATOM 1675 C CA . ASN A 1 219 ? -1.825 -13.107 11.887 1.00 91.94 219 ASN A CA 1
ATOM 1676 C C . ASN A 1 219 ? -2.375 -14.448 12.399 1.00 91.94 219 ASN A C 1
ATOM 1678 O O . ASN A 1 219 ? -3.088 -15.121 11.670 1.00 91.94 219 ASN A O 1
ATOM 1682 N N . ARG A 1 220 ? -2.056 -14.845 13.639 1.00 90.94 220 ARG A N 1
ATOM 1683 C CA . ARG A 1 220 ? -2.617 -16.044 14.278 1.00 90.94 220 ARG A CA 1
ATOM 1684 C C . ARG A 1 220 ? -4.006 -15.712 14.828 1.00 90.94 220 ARG A C 1
ATOM 1686 O O . ARG A 1 220 ? -4.151 -15.456 16.022 1.00 90.94 220 ARG A O 1
ATOM 1693 N N . LEU A 1 221 ? -4.979 -15.622 13.926 1.00 92.81 221 LEU A N 1
ATOM 1694 C CA . LEU A 1 221 ? -6.388 -15.386 14.225 1.00 92.81 221 LEU A CA 1
ATOM 1695 C C . LEU A 1 221 ? -7.230 -16.547 13.712 1.00 92.81 221 LEU A C 1
ATOM 1697 O O . LEU A 1 221 ? -6.884 -17.170 12.711 1.00 92.81 221 LEU A O 1
ATOM 1701 N N . GLU A 1 222 ? -8.361 -16.778 14.367 1.00 93.56 222 GLU A N 1
ATOM 1702 C CA . GLU A 1 222 ? -9.382 -17.684 13.855 1.00 93.56 222 GLU A CA 1
ATOM 1703 C C . GLU A 1 222 ? -9.954 -17.173 12.526 1.00 93.56 222 GLU A C 1
ATOM 1705 O O . GLU A 1 222 ? -10.044 -15.961 12.288 1.00 93.56 222 GLU A O 1
ATOM 1710 N N . THR A 1 223 ? -10.374 -18.099 11.661 1.00 93.25 223 THR A N 1
ATOM 1711 C CA . THR A 1 223 ? -10.830 -17.800 10.295 1.00 93.25 223 THR A CA 1
ATOM 1712 C C . THR A 1 223 ? -11.951 -16.763 10.261 1.00 93.25 223 THR A C 1
ATOM 1714 O O . THR A 1 223 ? -11.983 -15.922 9.364 1.00 93.25 223 THR A O 1
ATOM 1717 N N . TYR A 1 224 ? -12.852 -16.746 11.248 1.00 94.69 224 TYR A N 1
ATOM 1718 C CA . TYR A 1 224 ? -13.931 -15.758 11.285 1.00 94.69 224 TYR A CA 1
ATOM 1719 C C . TYR A 1 224 ? -13.412 -14.317 11.482 1.00 94.69 224 TYR A C 1
ATOM 1721 O O . TYR A 1 224 ? -13.955 -13.386 10.882 1.00 94.69 224 TYR A O 1
ATOM 1729 N N . LEU A 1 225 ? -12.335 -14.116 12.257 1.00 96.38 225 LEU A N 1
ATOM 1730 C CA . LEU A 1 225 ? -11.693 -12.805 12.424 1.00 96.38 225 LEU A CA 1
ATOM 1731 C C . LEU A 1 225 ? -10.884 -12.417 11.185 1.00 96.38 225 LEU A C 1
ATOM 1733 O O . LEU A 1 225 ? -10.849 -11.242 10.825 1.00 96.38 225 LEU A O 1
ATOM 1737 N N . GLN A 1 226 ? -10.272 -13.385 10.498 1.00 95.75 226 GLN A N 1
ATOM 1738 C CA . GLN A 1 226 ? -9.612 -13.124 9.213 1.00 95.75 226 GLN A CA 1
ATOM 1739 C C . GLN A 1 226 ? -10.632 -12.711 8.145 1.00 95.75 226 GLN A C 1
ATOM 1741 O O . GLN A 1 226 ? -10.420 -11.733 7.429 1.00 95.75 226 GLN A O 1
ATOM 1746 N N . LYS A 1 227 ? -11.796 -13.369 8.095 1.00 96.38 227 LYS A N 1
ATOM 1747 C CA . LYS A 1 227 ? -12.909 -12.961 7.227 1.00 96.38 227 LYS A CA 1
ATOM 1748 C C . LYS A 1 227 ? -13.425 -11.565 7.566 1.00 96.38 227 LYS A C 1
ATOM 1750 O O . LYS A 1 227 ? -13.672 -10.791 6.642 1.00 96.38 227 LYS A O 1
ATOM 1755 N N . LEU A 1 228 ? -13.510 -11.204 8.852 1.00 97.88 228 LEU A N 1
ATOM 1756 C CA . LEU A 1 228 ? -13.800 -9.826 9.259 1.00 97.88 228 LEU A CA 1
ATOM 1757 C C . LEU A 1 228 ? -12.727 -8.856 8.739 1.00 97.88 228 LEU A C 1
ATOM 1759 O O . LEU A 1 228 ? -13.083 -7.858 8.120 1.00 97.88 228 LEU A O 1
ATOM 1763 N N . ARG A 1 229 ? -11.426 -9.167 8.871 1.00 97.31 229 ARG A N 1
ATOM 1764 C CA . ARG A 1 229 ? -10.361 -8.326 8.284 1.00 97.31 229 ARG A CA 1
ATOM 1765 C C . ARG A 1 229 ? -10.551 -8.117 6.787 1.00 97.31 229 ARG A C 1
ATOM 1767 O O . ARG A 1 229 ? -10.308 -7.020 6.296 1.00 97.31 229 ARG A O 1
ATOM 1774 N N . CYS A 1 230 ? -10.987 -9.141 6.058 1.00 97.69 230 CYS A N 1
ATOM 1775 C CA . CYS A 1 230 ? -11.246 -9.036 4.624 1.00 97.69 230 CYS A CA 1
ATOM 1776 C C . CYS A 1 230 ? -12.450 -8.149 4.304 1.00 97.69 230 CYS A C 1
ATOM 1778 O O . CYS A 1 230 ? -12.354 -7.330 3.390 1.00 97.69 230 CYS A O 1
ATOM 1780 N N . ARG A 1 231 ? -13.548 -8.250 5.069 1.00 97.94 231 ARG A N 1
ATOM 1781 C CA . ARG A 1 231 ? -14.684 -7.321 4.943 1.00 97.94 231 ARG A CA 1
ATOM 1782 C C . ARG A 1 231 ? -14.238 -5.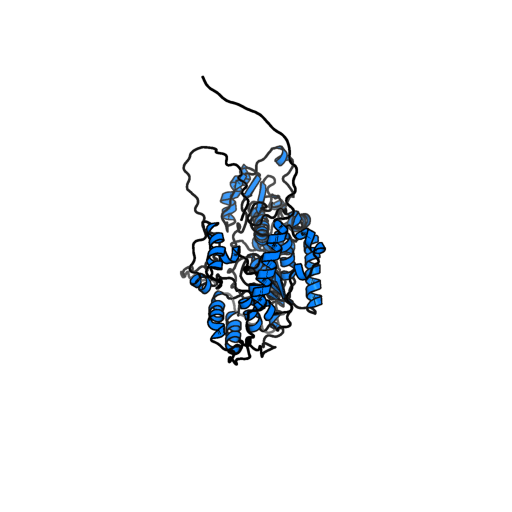880 5.165 1.00 97.94 231 ARG A C 1
ATOM 1784 O O . ARG A 1 231 ? -14.508 -5.021 4.329 1.00 97.94 231 ARG A O 1
ATOM 1791 N N . VAL A 1 232 ? -13.453 -5.644 6.214 1.00 98.38 232 VAL A N 1
ATOM 1792 C CA . VAL A 1 232 ? -12.921 -4.313 6.520 1.00 98.38 232 VAL A CA 1
ATOM 1793 C C . VAL A 1 232 ? -12.001 -3.809 5.402 1.00 98.38 232 VAL A C 1
ATOM 1795 O O . VAL A 1 232 ? -12.224 -2.734 4.857 1.00 98.38 232 VAL A O 1
ATOM 1798 N N . ASN A 1 233 ? -10.984 -4.586 5.019 1.00 98.00 233 ASN A N 1
ATOM 1799 C CA . ASN A 1 233 ? -9.948 -4.148 4.079 1.00 98.00 233 ASN A CA 1
ATOM 1800 C C . ASN A 1 233 ? -10.464 -3.949 2.645 1.00 98.00 233 ASN A C 1
ATOM 1802 O O . ASN A 1 233 ? -10.078 -2.992 1.970 1.00 98.00 233 ASN A O 1
ATOM 1806 N N . TYR A 1 234 ? -11.289 -4.877 2.155 1.00 97.56 234 TYR A N 1
ATOM 1807 C CA . TYR A 1 234 ? -11.662 -4.926 0.740 1.00 97.56 234 TYR A CA 1
ATOM 1808 C C . TYR A 1 234 ? -13.007 -4.273 0.444 1.00 97.56 234 TYR A C 1
ATOM 1810 O O . TYR A 1 234 ? -13.175 -3.769 -0.668 1.00 97.56 234 TYR A O 1
ATOM 1818 N N . HIS A 1 235 ? -13.918 -4.229 1.423 1.00 97.38 235 HIS A N 1
ATOM 1819 C CA . HIS A 1 235 ? -15.275 -3.721 1.221 1.00 97.38 235 HIS A CA 1
ATOM 1820 C C . HIS A 1 235 ? -15.563 -2.433 1.983 1.00 97.38 235 HIS A C 1
ATOM 1822 O O . HIS A 1 235 ? -16.091 -1.522 1.350 1.00 97.38 235 HIS A O 1
ATOM 1828 N N . ALA A 1 236 ? -15.209 -2.338 3.271 1.00 98.31 236 ALA A N 1
ATOM 1829 C CA . ALA A 1 236 ? -15.567 -1.204 4.136 1.00 98.31 236 ALA A CA 1
ATOM 1830 C C . ALA A 1 236 ? -14.615 -0.000 4.028 1.00 98.31 236 ALA A C 1
ATOM 1832 O O . ALA A 1 236 ? -15.062 1.139 3.945 1.00 98.31 236 ALA A O 1
ATOM 1833 N N . LEU A 1 237 ? -13.296 -0.231 4.018 1.00 98.25 237 LEU A N 1
ATOM 1834 C CA . LEU A 1 237 ? -12.282 0.830 4.038 1.00 98.25 237 LEU A CA 1
ATOM 1835 C C . LEU A 1 237 ? -12.000 1.377 2.629 1.00 98.25 237 LEU A C 1
ATOM 1837 O O . LEU A 1 237 ? -10.988 1.051 1.986 1.00 98.25 237 LEU A O 1
ATOM 1841 N N . ARG A 1 238 ? -12.934 2.199 2.151 1.00 97.56 238 ARG A N 1
ATOM 1842 C CA . ARG A 1 238 ? -12.912 2.860 0.841 1.00 97.56 238 ARG A CA 1
ATOM 1843 C C . ARG A 1 238 ? -12.312 4.253 0.941 1.00 97.56 238 ARG A C 1
ATOM 1845 O O . ARG A 1 238 ? -12.451 4.903 1.971 1.00 97.56 238 ARG A O 1
ATOM 1852 N N . PHE A 1 239 ? -11.639 4.694 -0.120 1.00 98.56 239 PHE A N 1
ATOM 1853 C CA . PHE A 1 239 ? -11.232 6.092 -0.212 1.00 98.56 239 PHE A CA 1
ATOM 1854 C C . PHE A 1 239 ? -12.449 6.997 -0.430 1.00 98.56 239 PHE A C 1
ATOM 1856 O O . PHE A 1 239 ? -13.484 6.519 -0.896 1.00 98.56 239 PHE A O 1
ATOM 1863 N N . THR A 1 240 ? -12.307 8.285 -0.122 1.00 98.50 240 THR A N 1
ATOM 1864 C CA . THR A 1 240 ? -13.330 9.297 -0.421 1.00 98.50 240 THR A CA 1
ATOM 1865 C C . THR A 1 240 ? -13.630 9.383 -1.919 1.00 98.50 240 THR A C 1
ATOM 1867 O O . THR A 1 240 ? -12.783 9.080 -2.770 1.00 98.50 240 THR A O 1
ATOM 1870 N N . ASP A 1 241 ? -14.825 9.872 -2.254 1.00 98.19 241 ASP A N 1
ATOM 1871 C CA . ASP A 1 241 ? -15.259 10.063 -3.642 1.00 98.19 241 ASP A CA 1
ATOM 1872 C C . ASP A 1 241 ? -14.305 10.948 -4.448 1.00 98.19 241 ASP A C 1
ATOM 1874 O O . ASP A 1 241 ? -14.054 10.674 -5.622 1.00 98.19 241 ASP A O 1
ATOM 1878 N N . ALA A 1 242 ? -13.716 11.973 -3.824 1.00 98.19 242 ALA A N 1
ATOM 1879 C CA . ALA A 1 242 ? -12.738 12.843 -4.472 1.00 98.19 242 ALA A CA 1
ATOM 1880 C C . ALA A 1 242 ? -11.508 12.056 -4.964 1.00 98.19 242 ALA A C 1
ATOM 1882 O O . ALA A 1 242 ? -11.118 12.174 -6.129 1.00 98.19 242 ALA A O 1
ATOM 1883 N N . ILE A 1 243 ? -10.938 11.201 -4.106 1.00 98.62 243 ILE A N 1
ATOM 1884 C CA . ILE A 1 243 ? -9.783 10.354 -4.439 1.00 98.62 243 ILE A CA 1
ATOM 1885 C C . ILE A 1 243 ? -10.173 9.310 -5.489 1.00 98.62 243 ILE A C 1
ATOM 1887 O O . ILE A 1 243 ? -9.447 9.119 -6.466 1.00 98.62 243 ILE A O 1
ATOM 1891 N N . HIS A 1 244 ? -11.318 8.639 -5.323 1.00 97.88 244 HIS A N 1
ATOM 1892 C CA . HIS A 1 244 ? -11.782 7.641 -6.289 1.00 97.88 244 HIS A CA 1
ATOM 1893 C C . HIS A 1 244 ? -12.039 8.241 -7.672 1.00 97.88 244 HIS A C 1
ATOM 1895 O O . HIS A 1 244 ? -11.615 7.659 -8.671 1.00 97.88 244 HIS A O 1
ATOM 1901 N N . LYS A 1 245 ? -12.688 9.407 -7.746 1.00 98.56 245 LYS A N 1
ATOM 1902 C CA . LYS A 1 245 ? -12.974 10.094 -9.008 1.00 98.56 245 LYS A CA 1
ATOM 1903 C C . LYS A 1 245 ? -11.687 10.504 -9.715 1.00 98.56 245 LYS A C 1
ATOM 1905 O O . LYS A 1 245 ? -11.520 10.188 -10.891 1.00 98.56 245 LYS A O 1
ATOM 1910 N N . MET A 1 246 ? -10.759 11.142 -9.002 1.00 98.69 246 MET A N 1
ATOM 1911 C CA . MET A 1 246 ? -9.486 11.558 -9.591 1.00 98.69 246 MET A CA 1
ATOM 1912 C C . MET A 1 246 ? -8.636 10.351 -10.016 1.00 98.69 246 MET A C 1
ATOM 1914 O O . MET A 1 246 ? -8.130 10.308 -11.137 1.00 98.69 246 MET A O 1
ATOM 1918 N N . GLY A 1 247 ? -8.547 9.313 -9.180 1.00 98.62 247 GLY A N 1
ATOM 1919 C CA . GLY A 1 247 ? -7.875 8.062 -9.538 1.00 98.62 247 GLY A CA 1
ATOM 1920 C C . GLY A 1 247 ? -8.505 7.378 -10.759 1.00 98.62 247 GLY A C 1
ATOM 1921 O O . GLY A 1 247 ? -7.788 6.880 -11.625 1.00 98.62 247 GLY A O 1
ATOM 1922 N N . GLY A 1 248 ? -9.835 7.407 -10.879 1.00 98.69 248 GLY A N 1
ATOM 1923 C CA . GLY A 1 248 ? -10.565 6.913 -12.048 1.00 98.69 248 GLY A CA 1
ATOM 1924 C C . GLY A 1 248 ? -10.220 7.668 -13.334 1.00 98.69 248 GLY A C 1
ATOM 1925 O O . GLY A 1 248 ? -9.974 7.035 -14.360 1.00 98.69 248 GLY A O 1
ATOM 1926 N N . ILE A 1 249 ? -10.111 8.999 -13.270 1.00 98.81 249 ILE A N 1
ATOM 1927 C CA . ILE A 1 249 ? -9.674 9.837 -14.400 1.00 98.81 249 ILE A CA 1
ATOM 1928 C C . ILE A 1 249 ? -8.258 9.447 -14.851 1.00 98.81 249 ILE A C 1
ATOM 1930 O O . ILE A 1 249 ? -8.020 9.259 -16.045 1.00 98.81 249 ILE A O 1
ATOM 1934 N N . LEU A 1 250 ? -7.322 9.263 -13.913 1.00 98.88 250 LEU A N 1
ATOM 1935 C CA . LEU A 1 250 ? -5.953 8.832 -14.231 1.00 98.88 250 LEU A CA 1
ATOM 1936 C C . LEU A 1 250 ? -5.931 7.460 -14.923 1.00 98.88 250 LEU A C 1
ATOM 1938 O O . LEU A 1 250 ? -5.230 7.277 -15.921 1.00 98.88 250 LEU A O 1
ATOM 1942 N N . VAL A 1 251 ? -6.729 6.504 -14.432 1.00 98.81 251 VAL A N 1
ATOM 1943 C CA . VAL A 1 251 ? -6.867 5.174 -15.048 1.00 98.81 251 VAL A CA 1
ATOM 1944 C C . VAL A 1 251 ? -7.444 5.275 -16.455 1.00 98.81 251 VAL A C 1
ATOM 1946 O O . VAL A 1 251 ? -6.928 4.629 -17.369 1.00 98.81 251 VAL A O 1
ATOM 1949 N N . GLN A 1 252 ? -8.490 6.079 -16.649 1.00 98.69 252 GLN A N 1
ATOM 1950 C CA . GLN A 1 252 ? -9.102 6.282 -17.958 1.00 98.69 252 GLN A CA 1
ATOM 1951 C C . GLN A 1 252 ? -8.077 6.828 -18.958 1.00 98.69 252 GLN A C 1
ATOM 1953 O O . GLN A 1 252 ? -7.882 6.231 -20.015 1.00 98.69 252 GLN A O 1
ATOM 1958 N N . ARG A 1 253 ? -7.344 7.885 -18.593 1.00 98.69 253 ARG A N 1
ATOM 1959 C CA . ARG A 1 253 ? -6.304 8.481 -19.449 1.00 98.69 253 ARG A CA 1
ATOM 1960 C C . ARG A 1 253 ? -5.184 7.494 -19.775 1.00 98.69 253 ARG A C 1
ATOM 1962 O O . ARG A 1 253 ? -4.696 7.464 -20.904 1.00 98.69 253 ARG A O 1
ATOM 1969 N N . MET A 1 254 ? -4.792 6.648 -18.821 1.00 98.62 254 MET A N 1
ATOM 1970 C CA . MET A 1 254 ? -3.836 5.568 -19.086 1.00 98.62 254 MET A CA 1
ATOM 1971 C C . MET A 1 254 ? -4.369 4.555 -20.099 1.00 98.62 254 MET A C 1
ATOM 1973 O O . MET A 1 254 ? -3.635 4.138 -20.998 1.00 98.62 254 MET A O 1
ATOM 1977 N N . ARG A 1 255 ? -5.640 4.159 -19.988 1.00 98.44 255 ARG A N 1
ATOM 1978 C CA . ARG A 1 255 ? -6.277 3.227 -20.932 1.00 98.44 255 ARG A CA 1
ATOM 1979 C C . ARG A 1 255 ? -6.404 3.829 -22.328 1.00 98.44 255 ARG A C 1
ATOM 1981 O O . ARG A 1 255 ? -6.086 3.143 -23.291 1.00 98.44 255 ARG A O 1
ATOM 1988 N N . GLU A 1 256 ? -6.777 5.102 -22.429 1.00 98.25 256 GLU A N 1
ATOM 1989 C CA . GLU A 1 256 ? -6.847 5.840 -23.698 1.00 98.25 256 GLU A CA 1
ATOM 1990 C C . GLU A 1 256 ? -5.483 5.892 -24.393 1.00 98.25 256 GLU A C 1
ATOM 1992 O O . GLU A 1 256 ? -5.377 5.552 -25.568 1.00 98.25 256 GLU A O 1
ATOM 1997 N N . LYS A 1 257 ? -4.415 6.238 -23.661 1.00 97.88 257 LYS A N 1
ATOM 1998 C CA . LYS A 1 257 ? -3.056 6.281 -24.226 1.00 97.88 257 LYS A CA 1
ATOM 1999 C C . LYS A 1 257 ? -2.543 4.910 -24.653 1.00 97.88 257 LYS A C 1
ATOM 2001 O O . LYS A 1 257 ? -1.835 4.820 -25.646 1.00 97.88 257 LYS A O 1
ATOM 2006 N N . SER A 1 258 ? -2.862 3.869 -23.887 1.00 97.31 258 SER A N 1
ATOM 2007 C CA . SER A 1 258 ? -2.330 2.517 -24.093 1.00 97.31 258 SER A CA 1
ATOM 2008 C C . SER A 1 258 ? -3.146 1.645 -25.046 1.00 97.31 258 SER A C 1
ATOM 2010 O O . SER A 1 258 ? -2.748 0.514 -25.320 1.00 97.31 258 SER A O 1
ATOM 2012 N N . GLY A 1 259 ? -4.306 2.116 -25.512 1.00 95.62 259 GLY A N 1
ATOM 2013 C CA . GLY A 1 259 ? -5.251 1.276 -26.252 1.00 95.62 259 GLY A CA 1
ATOM 2014 C C . GLY A 1 259 ? -5.869 0.159 -25.398 1.00 95.62 259 GLY A C 1
ATOM 2015 O O . GLY A 1 259 ? -6.374 -0.821 -25.938 1.00 95.62 259 GLY A O 1
ATOM 2016 N N . GLY A 1 260 ? -5.824 0.288 -24.066 1.00 95.00 260 GLY A N 1
ATOM 2017 C CA . GLY A 1 260 ? -6.553 -0.563 -23.126 1.00 95.00 260 GLY A CA 1
ATOM 2018 C C . GLY A 1 260 ? -5.714 -1.190 -22.013 1.00 95.00 260 GLY A C 1
ATOM 2019 O O . GLY A 1 260 ? -6.193 -1.230 -20.877 1.00 95.00 260 GLY A O 1
ATOM 2020 N N . ARG A 1 261 ? -4.493 -1.674 -22.293 1.00 95.56 261 ARG A N 1
ATOM 2021 C CA . ARG A 1 261 ? -3.664 -2.392 -21.303 1.00 95.56 261 ARG A CA 1
ATOM 2022 C C . ARG A 1 261 ? -2.386 -1.649 -20.935 1.00 95.56 261 ARG A C 1
ATOM 2024 O O . ARG A 1 261 ? -1.626 -1.248 -21.807 1.00 95.56 261 ARG A O 1
ATOM 2031 N N . PHE A 1 262 ? -2.091 -1.558 -19.639 1.00 98.19 262 PHE A N 1
ATOM 2032 C CA . PHE A 1 262 ? -0.873 -0.904 -19.152 1.00 98.19 262 PHE A CA 1
ATOM 2033 C C . PHE A 1 262 ? -0.287 -1.576 -17.904 1.00 98.19 262 PHE A C 1
ATOM 2035 O O . PHE A 1 262 ? -0.969 -2.314 -17.181 1.00 98.19 262 PHE A O 1
ATOM 2042 N N . ILE A 1 263 ? 0.997 -1.301 -17.662 1.00 98.56 263 ILE A N 1
ATOM 2043 C CA . ILE A 1 263 ? 1.711 -1.679 -16.439 1.00 98.56 263 ILE A CA 1
ATOM 2044 C C . ILE A 1 263 ? 1.633 -0.522 -15.445 1.00 98.56 263 ILE A C 1
ATOM 2046 O O . ILE A 1 263 ? 1.908 0.615 -15.820 1.00 98.56 263 ILE A O 1
ATOM 2050 N N . ALA A 1 264 ? 1.346 -0.803 -14.176 1.00 98.75 264 ALA A N 1
ATOM 2051 C CA . ALA A 1 264 ? 1.632 0.128 -13.088 1.00 98.75 264 ALA A CA 1
ATOM 2052 C C . ALA A 1 264 ? 2.829 -0.371 -12.273 1.00 98.75 264 ALA A C 1
ATOM 2054 O O . ALA A 1 264 ? 2.789 -1.460 -11.704 1.00 98.75 264 ALA A O 1
ATOM 2055 N N . LEU A 1 265 ? 3.892 0.425 -12.210 1.00 98.81 265 LEU A N 1
ATOM 2056 C CA . LEU A 1 265 ? 5.087 0.171 -11.418 1.00 98.81 265 LEU A CA 1
ATOM 2057 C C . LEU A 1 265 ? 5.048 1.016 -10.144 1.00 98.81 265 LEU A C 1
ATOM 2059 O O . LEU A 1 265 ? 5.130 2.237 -10.209 1.00 98.81 265 LEU A O 1
ATOM 2063 N N . HIS A 1 266 ? 5.010 0.371 -8.981 1.00 98.56 266 HIS A N 1
ATOM 2064 C CA . HIS A 1 266 ? 5.327 1.026 -7.716 1.00 98.56 266 HIS A CA 1
ATOM 2065 C C . HIS A 1 266 ? 6.843 1.003 -7.490 1.00 98.56 266 HIS A C 1
ATOM 2067 O O . HIS A 1 266 ? 7.431 -0.029 -7.133 1.00 98.56 266 HIS A O 1
ATOM 2073 N N . LEU A 1 267 ? 7.473 2.152 -7.732 1.00 98.00 267 LEU A N 1
ATOM 2074 C CA . LEU A 1 267 ? 8.912 2.364 -7.642 1.00 98.00 267 LEU A CA 1
ATOM 2075 C C . LEU A 1 267 ? 9.249 3.036 -6.309 1.00 98.00 267 LEU A C 1
ATOM 2077 O O . LEU A 1 267 ? 9.350 4.254 -6.205 1.00 98.00 267 LEU A O 1
ATOM 2081 N N . ARG A 1 268 ? 9.469 2.216 -5.280 1.00 95.88 268 ARG A N 1
ATOM 2082 C CA . ARG A 1 268 ? 9.909 2.680 -3.964 1.00 95.88 268 ARG A CA 1
ATOM 2083 C C . ARG A 1 268 ? 11.441 2.750 -3.927 1.00 95.88 268 ARG A C 1
ATOM 2085 O O . ARG A 1 268 ? 12.106 1.820 -3.446 1.00 95.88 268 ARG A O 1
ATOM 2092 N N . PHE A 1 269 ? 11.984 3.802 -4.538 1.00 96.62 269 PHE A N 1
ATOM 2093 C CA . PHE A 1 269 ? 13.418 4.102 -4.660 1.00 96.62 269 PHE A CA 1
ATOM 2094 C C . PHE A 1 269 ? 13.786 5.464 -4.034 1.00 96.62 269 PHE A C 1
ATOM 2096 O O . PHE A 1 269 ? 14.635 6.191 -4.537 1.00 96.62 269 PHE A O 1
ATOM 2103 N N . GLU A 1 270 ? 13.123 5.822 -2.939 1.00 95.19 270 GLU A N 1
ATOM 2104 C CA . GLU A 1 270 ? 13.295 7.091 -2.232 1.00 95.19 270 GLU A CA 1
ATOM 2105 C C . GLU A 1 270 ? 14.439 7.035 -1.205 1.00 95.19 270 GLU A C 1
ATOM 2107 O O . GLU A 1 270 ? 14.744 5.952 -0.679 1.00 95.19 270 GLU A O 1
ATOM 2112 N N . PRO A 1 271 ? 15.073 8.181 -0.875 1.00 94.56 271 PRO A N 1
ATOM 2113 C CA . PRO A 1 271 ? 16.273 8.227 -0.037 1.00 94.56 271 PRO A CA 1
ATOM 2114 C C . PRO A 1 271 ? 16.125 7.501 1.302 1.00 94.56 271 PRO A C 1
ATOM 2116 O O . PRO A 1 271 ? 17.027 6.775 1.721 1.00 94.56 271 PRO A O 1
ATOM 2119 N N . ASP A 1 272 ? 14.974 7.638 1.963 1.00 91.69 272 ASP A N 1
ATOM 2120 C CA . ASP A 1 272 ? 14.702 6.982 3.240 1.00 91.69 272 ASP A CA 1
ATOM 2121 C C . ASP A 1 272 ? 14.684 5.453 3.091 1.00 91.69 272 ASP A C 1
ATOM 2123 O O . ASP A 1 272 ? 15.332 4.739 3.860 1.00 91.69 272 ASP A O 1
ATOM 2127 N N . LYS A 1 273 ? 14.038 4.929 2.042 1.00 93.12 273 LYS A N 1
ATOM 2128 C CA . LYS A 1 273 ? 13.992 3.489 1.784 1.00 93.12 273 LYS A CA 1
ATOM 2129 C C . LYS A 1 273 ? 15.375 2.933 1.456 1.00 93.12 273 LYS A C 1
ATOM 2131 O O . LYS A 1 273 ? 15.704 1.830 1.912 1.00 93.12 273 LYS A O 1
ATOM 2136 N N . LEU A 1 274 ? 16.175 3.661 0.678 1.00 94.06 274 LEU A N 1
ATOM 2137 C CA . LEU A 1 274 ? 17.527 3.234 0.313 1.00 94.06 274 LEU A CA 1
ATOM 2138 C C . LEU A 1 274 ? 18.469 3.276 1.516 1.00 94.06 274 LEU A C 1
ATOM 2140 O O . LEU A 1 274 ? 19.168 2.291 1.781 1.00 94.06 274 LEU A O 1
ATOM 2144 N N . ALA A 1 275 ? 18.415 4.349 2.308 1.00 92.81 275 ALA A N 1
ATOM 2145 C CA . ALA A 1 275 ? 19.122 4.452 3.578 1.00 92.81 275 ALA A CA 1
ATOM 2146 C C . ALA A 1 275 ? 18.782 3.260 4.480 1.00 92.81 275 ALA A C 1
ATOM 2148 O O . ALA A 1 275 ? 19.683 2.583 4.981 1.00 92.81 275 ALA A O 1
ATOM 2149 N N . PHE A 1 276 ? 17.495 2.934 4.590 1.00 90.75 276 PHE A N 1
ATOM 2150 C CA . PHE A 1 276 ? 16.998 1.841 5.416 1.00 90.75 276 PHE A CA 1
ATOM 2151 C C . PHE A 1 276 ? 17.413 0.457 4.913 1.00 90.75 276 PHE A C 1
ATOM 2153 O O . PHE A 1 276 ? 17.651 -0.455 5.695 1.00 90.75 276 PHE A O 1
ATOM 2160 N N . SER A 1 277 ? 17.554 0.277 3.603 1.00 91.12 277 SER A N 1
ATOM 2161 C CA . SER A 1 277 ? 18.013 -1.003 3.054 1.00 91.12 277 SER A CA 1
ATOM 2162 C C . SER A 1 277 ? 19.461 -1.348 3.427 1.00 91.12 277 SER A C 1
ATOM 2164 O O . SER A 1 277 ? 19.833 -2.515 3.356 1.00 91.12 277 SER A O 1
ATOM 2166 N N . GLY A 1 278 ? 20.276 -0.355 3.811 1.00 91.69 278 GLY A N 1
ATOM 2167 C CA . GLY A 1 278 ? 21.709 -0.543 4.069 1.00 91.69 278 GLY A CA 1
ATOM 2168 C C . GLY A 1 278 ? 22.533 -0.867 2.816 1.00 91.69 278 GLY A C 1
ATOM 2169 O O . GLY A 1 278 ? 23.703 -1.210 2.925 1.00 91.69 278 GLY A O 1
ATOM 2170 N N . CYS A 1 279 ? 21.929 -0.774 1.632 1.00 92.56 279 CYS A N 1
ATOM 2171 C CA . CYS A 1 279 ? 22.556 -1.127 0.367 1.00 92.56 279 CYS A CA 1
ATOM 2172 C C . CYS A 1 279 ? 23.401 0.010 -0.214 1.00 92.56 279 CYS A C 1
ATOM 2174 O O . CYS A 1 279 ? 23.284 1.165 0.207 1.00 92.56 279 CYS A O 1
ATOM 2176 N N . TYR A 1 280 ? 24.220 -0.359 -1.200 1.00 93.19 280 TYR A N 1
ATOM 2177 C CA . TYR A 1 280 ? 25.022 0.537 -2.022 1.00 93.19 280 TYR A CA 1
ATOM 2178 C C . TYR A 1 280 ? 24.609 0.381 -3.488 1.00 93.19 280 TYR A C 1
ATOM 2180 O O . TYR A 1 280 ? 24.524 -0.740 -4.005 1.00 93.19 280 TYR A O 1
ATOM 2188 N N . TYR A 1 281 ? 24.339 1.502 -4.146 1.00 93.56 281 TYR A N 1
ATOM 2189 C CA . TYR A 1 281 ? 23.802 1.577 -5.500 1.00 93.56 281 TYR A CA 1
ATOM 2190 C C . TYR A 1 281 ? 24.815 2.113 -6.514 1.00 93.56 281 TYR A C 1
ATOM 2192 O O . TYR A 1 281 ? 24.497 2.163 -7.700 1.00 93.56 281 TYR A O 1
ATOM 2200 N N . GLY A 1 282 ? 26.058 2.375 -6.111 1.00 92.12 282 GLY A N 1
ATOM 2201 C CA . GLY A 1 282 ? 27.145 2.731 -7.026 1.00 92.12 282 GLY A CA 1
ATOM 2202 C C . GLY A 1 282 ? 27.366 4.233 -7.204 1.00 92.12 282 GLY A C 1
ATOM 2203 O O . GLY A 1 282 ? 28.161 4.604 -8.057 1.00 92.12 282 GLY A O 1
ATOM 2204 N N . GLY A 1 283 ? 26.719 5.086 -6.408 1.00 92.44 283 GLY A N 1
ATOM 2205 C CA . GLY A 1 283 ? 26.844 6.548 -6.450 1.00 92.44 283 GLY A CA 1
ATOM 2206 C C . GLY A 1 283 ? 28.056 7.120 -5.700 1.00 92.44 283 GLY A C 1
ATOM 2207 O O . GLY A 1 283 ? 28.075 8.304 -5.366 1.00 92.44 283 GLY A O 1
ATOM 2208 N N . GLY A 1 284 ? 29.063 6.297 -5.396 1.00 94.88 284 GLY A N 1
ATOM 2209 C CA . GLY A 1 284 ? 30.325 6.733 -4.795 1.00 94.88 284 GLY A CA 1
ATOM 2210 C C . GLY A 1 284 ? 30.187 7.307 -3.382 1.00 94.88 284 GLY A C 1
ATOM 2211 O O . GLY A 1 284 ? 29.283 6.952 -2.622 1.00 94.88 284 GLY A O 1
ATOM 2212 N N . GLU A 1 285 ? 31.113 8.198 -3.023 1.00 95.12 285 GLU A N 1
ATOM 2213 C CA . GLU A 1 285 ? 31.136 8.854 -1.708 1.00 95.12 285 GLU A CA 1
ATOM 2214 C C . GLU A 1 285 ? 29.925 9.759 -1.466 1.00 95.12 285 GLU A C 1
ATOM 2216 O O . GLU A 1 285 ? 29.458 9.880 -0.332 1.00 95.12 285 GLU A O 1
ATOM 2221 N N . THR A 1 286 ? 29.361 10.343 -2.525 1.00 95.12 286 THR A N 1
ATOM 2222 C CA . THR A 1 286 ? 28.145 11.158 -2.434 1.00 95.12 286 THR A CA 1
ATOM 2223 C C . THR A 1 286 ? 26.983 10.338 -1.880 1.00 95.12 286 THR A C 1
ATOM 2225 O O . THR A 1 286 ? 26.405 10.718 -0.859 1.00 95.12 286 THR A O 1
ATOM 2228 N N . GLU A 1 287 ? 26.717 9.162 -2.460 1.00 94.88 287 GLU A N 1
ATOM 2229 C CA . GLU A 1 287 ? 25.670 8.254 -1.976 1.00 94.88 287 GLU A CA 1
ATOM 2230 C C . GLU A 1 287 ? 25.920 7.814 -0.530 1.00 94.88 287 GLU A C 1
ATOM 2232 O O . GLU A 1 287 ? 25.011 7.832 0.309 1.00 94.88 287 GLU A O 1
ATOM 2237 N N . ARG A 1 288 ? 27.166 7.437 -0.213 1.00 93.06 288 ARG A N 1
ATOM 2238 C CA . ARG A 1 288 ? 27.544 6.993 1.137 1.00 93.06 288 ARG A CA 1
ATOM 2239 C C . ARG A 1 288 ? 27.274 8.077 2.174 1.00 93.06 288 ARG A C 1
ATOM 2241 O O . ARG A 1 288 ? 26.698 7.779 3.224 1.00 93.06 288 ARG A O 1
ATOM 2248 N N . ARG A 1 289 ? 27.637 9.325 1.873 1.00 94.12 289 ARG A N 1
ATOM 2249 C CA . ARG A 1 289 ? 27.430 10.485 2.747 1.00 94.12 289 ARG A CA 1
ATOM 2250 C C . ARG A 1 289 ? 25.946 10.808 2.926 1.00 94.12 289 ARG A C 1
ATOM 2252 O O . ARG A 1 289 ? 25.492 10.969 4.061 1.00 94.12 289 ARG A O 1
ATOM 2259 N N . GLU A 1 290 ? 25.186 10.889 1.839 1.00 94.38 290 GLU A N 1
ATOM 2260 C CA . GLU A 1 290 ? 23.769 11.279 1.863 1.00 94.38 290 GLU A CA 1
ATOM 2261 C C . GLU A 1 290 ? 22.905 10.239 2.580 1.00 94.38 290 GLU A C 1
ATOM 2263 O O . GLU A 1 290 ? 22.254 10.545 3.585 1.00 94.38 290 GLU A O 1
ATOM 2268 N N . LEU A 1 291 ? 22.968 8.977 2.143 1.00 93.31 291 LEU A N 1
ATOM 2269 C CA . LEU A 1 291 ? 22.205 7.898 2.771 1.00 93.31 291 LEU A CA 1
ATOM 2270 C C . LEU A 1 291 ? 22.719 7.598 4.187 1.00 93.31 291 LEU A C 1
ATOM 2272 O O . LEU A 1 291 ? 21.935 7.264 5.078 1.00 93.31 291 LEU A O 1
ATOM 2276 N N . GLY A 1 292 ? 24.025 7.755 4.429 1.00 91.06 292 GLY A N 1
ATOM 2277 C CA . GLY A 1 292 ? 24.630 7.655 5.758 1.00 91.06 292 GLY A CA 1
ATOM 2278 C C . GLY A 1 292 ? 24.097 8.699 6.740 1.00 91.06 292 GLY A C 1
ATOM 2279 O O . GLY A 1 292 ? 23.850 8.378 7.903 1.00 91.06 292 GLY A O 1
ATOM 2280 N N . THR A 1 293 ? 23.845 9.926 6.279 1.00 91.75 293 THR A N 1
ATOM 2281 C CA . THR A 1 293 ? 23.262 10.997 7.104 1.00 91.75 293 THR A CA 1
ATOM 2282 C C . THR A 1 293 ? 21.843 10.648 7.543 1.00 91.75 293 THR A C 1
ATOM 2284 O O . THR A 1 293 ? 21.501 10.820 8.714 1.00 91.75 293 THR A O 1
ATOM 2287 N N . ILE A 1 294 ? 21.036 10.071 6.648 1.00 90.75 294 ILE A N 1
ATOM 2288 C CA . ILE A 1 294 ? 19.691 9.594 6.992 1.00 90.75 294 ILE A CA 1
ATOM 2289 C C . ILE A 1 294 ? 19.773 8.461 8.022 1.00 90.75 294 ILE A C 1
ATOM 2291 O O . ILE A 1 294 ? 19.065 8.510 9.025 1.00 90.75 294 ILE A O 1
ATOM 2295 N N . ARG A 1 295 ? 20.664 7.475 7.835 1.00 89.44 295 ARG A N 1
ATOM 2296 C CA . ARG A 1 295 ? 20.841 6.350 8.780 1.00 89.44 295 ARG A CA 1
ATOM 2297 C C . ARG A 1 295 ? 21.148 6.834 10.198 1.00 89.44 295 ARG A C 1
ATOM 2299 O O . ARG A 1 295 ? 20.535 6.352 11.144 1.00 89.44 295 ARG A O 1
ATOM 2306 N N . LYS A 1 296 ? 22.011 7.847 10.344 1.00 88.44 296 LYS A N 1
ATOM 2307 C CA . LYS A 1 296 ? 22.384 8.427 11.649 1.00 88.44 296 LYS A CA 1
ATOM 2308 C C . LYS A 1 296 ? 21.205 9.033 12.420 1.00 88.44 296 LYS A C 1
ATOM 2310 O O . LYS A 1 296 ? 21.254 9.065 13.647 1.00 88.44 296 LYS A O 1
ATOM 2315 N N . ARG A 1 297 ? 20.134 9.467 11.740 1.00 86.12 297 ARG A N 1
ATOM 2316 C CA . ARG A 1 297 ? 18.912 9.974 12.400 1.00 86.12 297 ARG A CA 1
ATOM 2317 C C . ARG A 1 297 ? 18.160 8.880 13.167 1.00 86.12 297 ARG A C 1
ATOM 2319 O O . ARG A 1 297 ? 17.370 9.184 14.056 1.00 86.12 297 ARG A O 1
ATOM 2326 N N . TRP A 1 298 ? 18.420 7.608 12.865 1.00 81.06 298 TRP A N 1
ATOM 2327 C CA . TRP A 1 298 ? 17.706 6.472 13.433 1.00 81.06 298 TRP A CA 1
ATOM 2328 C C . TRP A 1 298 ? 18.660 5.573 14.223 1.00 81.06 298 TRP A C 1
ATOM 2330 O O . TRP A 1 298 ? 19.418 4.792 13.657 1.00 81.06 298 TRP A O 1
ATOM 2340 N N . LYS A 1 299 ? 18.573 5.622 15.559 1.00 75.19 299 LYS A N 1
ATOM 2341 C CA . LYS A 1 299 ? 19.465 4.880 16.479 1.00 75.19 299 LYS A CA 1
ATOM 2342 C C . LYS A 1 299 ? 19.509 3.362 16.244 1.00 75.19 299 LYS A C 1
ATOM 2344 O O . LYS A 1 299 ? 20.480 2.715 16.614 1.00 75.19 299 LYS A O 1
ATOM 2349 N N . THR A 1 300 ? 18.457 2.793 15.660 1.00 75.69 300 THR A N 1
ATOM 2350 C CA . THR A 1 300 ? 18.346 1.358 15.358 1.00 75.69 300 THR A CA 1
ATOM 2351 C C . THR A 1 300 ? 19.025 0.958 14.049 1.00 75.69 300 THR A C 1
ATOM 2353 O O . THR A 1 300 ? 19.066 -0.230 13.728 1.00 75.69 300 THR A O 1
ATOM 2356 N N . LEU A 1 301 ? 19.505 1.926 13.261 1.00 75.75 301 LEU A N 1
ATOM 2357 C CA . LEU A 1 301 ? 20.077 1.688 11.940 1.00 75.75 301 LEU A CA 1
ATOM 2358 C C . LEU A 1 301 ? 21.585 1.707 12.025 1.00 75.75 301 LEU A C 1
ATOM 2360 O O . LEU A 1 301 ? 22.234 2.744 11.925 1.00 75.75 301 LEU A O 1
ATOM 2364 N N . HIS A 1 302 ? 22.132 0.519 12.224 1.00 71.12 302 HIS A N 1
ATOM 2365 C CA . HIS A 1 302 ? 23.566 0.317 12.183 1.00 71.12 302 HIS A CA 1
ATOM 2366 C C . HIS A 1 302 ? 24.057 0.240 10.742 1.00 71.12 302 HIS A C 1
ATOM 2368 O O . HIS A 1 302 ? 23.314 -0.122 9.825 1.00 71.12 302 HIS A O 1
ATOM 2374 N N . GLU A 1 303 ? 25.330 0.568 10.562 1.00 72.38 303 GLU A N 1
ATOM 2375 C CA . GLU A 1 303 ? 26.009 0.383 9.293 1.00 72.38 303 GLU A CA 1
ATOM 2376 C C . GLU A 1 303 ? 25.965 -1.102 8.911 1.00 72.38 303 GLU A C 1
ATOM 2378 O O . GLU A 1 303 ? 26.340 -1.986 9.686 1.00 72.38 303 GLU A O 1
ATOM 2383 N N . ALA A 1 304 ? 25.395 -1.381 7.743 1.00 76.88 304 ALA A N 1
ATOM 2384 C CA . ALA A 1 304 ? 25.232 -2.730 7.234 1.00 76.88 304 ALA A CA 1
ATOM 2385 C C . ALA A 1 304 ? 26.298 -3.003 6.174 1.00 76.88 304 ALA A C 1
ATOM 2387 O O . ALA A 1 304 ? 26.682 -2.095 5.446 1.00 76.88 304 ALA A O 1
ATOM 2388 N N . ASP A 1 305 ? 26.731 -4.260 6.063 1.00 89.31 305 ASP A N 1
ATOM 2389 C CA . ASP A 1 305 ? 27.506 -4.737 4.914 1.00 89.31 305 ASP A CA 1
ATOM 2390 C C . ASP A 1 305 ? 26.599 -4.694 3.667 1.00 89.31 305 ASP A C 1
ATOM 2392 O O . ASP A 1 305 ? 25.681 -5.524 3.566 1.00 89.31 305 ASP A O 1
ATOM 2396 N N . PRO A 1 306 ? 26.823 -3.759 2.721 1.00 90.69 306 PRO A N 1
ATOM 2397 C CA . PRO A 1 306 ? 25.913 -3.557 1.599 1.00 90.69 306 PRO A CA 1
ATOM 2398 C C . PRO A 1 306 ? 25.812 -4.783 0.690 1.00 90.69 306 PRO A C 1
ATOM 2400 O O . PRO A 1 306 ? 24.728 -5.100 0.186 1.00 90.69 306 PRO A O 1
ATOM 2403 N N . ASP A 1 307 ? 26.913 -5.519 0.522 1.00 90.06 307 ASP A N 1
ATOM 2404 C CA . ASP A 1 307 ? 26.944 -6.714 -0.314 1.00 90.06 307 ASP A CA 1
ATOM 2405 C C . ASP A 1 307 ? 26.167 -7.851 0.342 1.00 90.06 307 ASP A C 1
ATOM 2407 O O . ASP A 1 307 ? 25.462 -8.611 -0.331 1.00 90.06 307 ASP A O 1
ATOM 2411 N N . ARG A 1 308 ? 26.235 -7.963 1.673 1.00 91.38 308 ARG A N 1
ATOM 2412 C CA . ARG A 1 308 ? 25.412 -8.918 2.423 1.00 91.38 308 ARG A CA 1
ATOM 2413 C C . ARG A 1 308 ? 23.930 -8.589 2.310 1.00 91.38 308 ARG A C 1
ATOM 2415 O O . ARG A 1 308 ? 23.137 -9.501 2.064 1.00 91.38 308 ARG A O 1
ATOM 2422 N N . GLU A 1 309 ? 23.537 -7.326 2.470 1.00 92.38 309 GLU A N 1
ATOM 2423 C CA . GLU A 1 309 ? 22.129 -6.932 2.340 1.00 92.38 309 GLU A CA 1
ATOM 2424 C C . GLU A 1 309 ? 21.608 -7.210 0.916 1.00 92.38 309 GLU A C 1
ATOM 2426 O O . GLU A 1 309 ? 20.501 -7.742 0.748 1.00 92.38 309 GLU A O 1
ATOM 2431 N N . ARG A 1 310 ? 22.443 -6.989 -0.109 1.00 91.38 310 ARG A N 1
ATOM 2432 C CA . ARG A 1 310 ? 22.131 -7.344 -1.500 1.00 91.38 310 ARG A CA 1
ATOM 2433 C C . ARG A 1 310 ? 22.019 -8.849 -1.714 1.00 91.38 310 ARG A C 1
ATOM 2435 O O . ARG A 1 310 ? 21.000 -9.302 -2.234 1.00 91.38 310 ARG A O 1
ATOM 2442 N N . ARG A 1 311 ? 22.974 -9.660 -1.256 1.00 90.31 311 ARG A N 1
ATOM 2443 C CA . ARG A 1 311 ? 22.892 -11.136 -1.349 1.00 90.31 311 ARG A CA 1
ATOM 2444 C C . ARG A 1 311 ? 21.669 -11.712 -0.630 1.00 90.31 311 ARG A C 1
ATOM 2446 O O . ARG A 1 311 ? 21.117 -12.723 -1.059 1.00 90.31 311 ARG A O 1
ATOM 2453 N N . HIS A 1 312 ? 21.213 -11.067 0.441 1.00 90.44 312 HIS A N 1
ATOM 2454 C CA . HIS A 1 312 ? 20.001 -11.460 1.164 1.00 90.44 312 HIS A CA 1
ATOM 2455 C C . HIS A 1 312 ? 18.697 -10.960 0.524 1.00 90.44 312 HIS A C 1
ATOM 2457 O O . HIS A 1 312 ? 17.623 -11.268 1.035 1.00 90.44 312 HIS A O 1
ATOM 2463 N N . GLY A 1 313 ? 18.765 -10.233 -0.596 1.00 90.50 313 GLY A N 1
ATOM 2464 C CA . GLY A 1 313 ? 17.589 -9.750 -1.320 1.00 90.50 313 GLY A CA 1
ATOM 2465 C C . GLY A 1 313 ? 16.887 -8.567 -0.652 1.00 90.50 313 GLY A C 1
ATOM 2466 O O . GLY A 1 313 ? 15.717 -8.318 -0.936 1.00 90.50 313 GLY A O 1
ATOM 2467 N N . LYS A 1 314 ? 17.565 -7.838 0.240 1.00 90.75 314 LYS A N 1
ATOM 2468 C CA . LYS A 1 314 ? 16.963 -6.710 0.968 1.00 90.75 314 LYS A CA 1
ATOM 2469 C C . LYS A 1 314 ? 17.016 -5.386 0.211 1.00 90.75 314 LYS A C 1
ATOM 2471 O O . LYS A 1 314 ? 16.255 -4.480 0.545 1.00 90.75 314 LYS A O 1
ATOM 2476 N N . CYS A 1 315 ? 17.882 -5.280 -0.793 1.00 93.50 315 CYS A N 1
ATOM 2477 C CA . CYS A 1 315 ? 17.958 -4.099 -1.644 1.00 93.50 315 CYS A CA 1
ATOM 2478 C C . CYS A 1 315 ? 16.769 -4.057 -2.606 1.00 93.50 315 CYS A C 1
ATOM 2480 O O . CYS A 1 315 ? 16.576 -5.025 -3.350 1.00 93.50 315 CYS A O 1
ATOM 2482 N N . PRO A 1 316 ? 15.997 -2.958 -2.625 1.00 95.44 316 PRO A N 1
ATOM 2483 C CA . PRO A 1 316 ? 15.183 -2.603 -3.777 1.00 95.44 316 PRO A CA 1
ATOM 2484 C C . PRO A 1 316 ? 15.967 -2.717 -5.087 1.00 95.44 316 PRO A C 1
ATOM 2486 O O . PRO A 1 316 ? 17.162 -2.416 -5.129 1.00 95.44 316 PRO A O 1
ATOM 2489 N N . LEU A 1 317 ? 15.289 -3.127 -6.156 1.00 97.25 317 LEU A N 1
ATOM 2490 C CA . LEU A 1 317 ? 15.861 -3.018 -7.492 1.00 97.25 317 LEU A CA 1
ATOM 2491 C C . LEU A 1 317 ? 15.961 -1.543 -7.903 1.00 97.25 317 LEU A C 1
ATOM 2493 O O . LEU A 1 317 ? 15.055 -0.748 -7.616 1.00 97.25 317 LEU A O 1
ATOM 2497 N N . LYS A 1 318 ? 17.047 -1.202 -8.601 1.00 97.19 318 LYS A N 1
ATOM 2498 C CA . LYS A 1 318 ? 17.199 0.076 -9.309 1.00 97.19 318 LYS A CA 1
ATOM 2499 C C . LYS A 1 318 ? 16.156 0.198 -10.427 1.00 97.19 318 LYS A C 1
ATOM 2501 O O . LYS A 1 318 ? 15.738 -0.834 -10.959 1.00 97.19 318 LYS A O 1
ATOM 2506 N N . PRO A 1 319 ? 15.803 1.418 -10.872 1.00 98.00 319 PRO A N 1
ATOM 2507 C CA . PRO A 1 319 ? 14.919 1.593 -12.027 1.00 98.00 319 PRO A CA 1
ATOM 2508 C C . PRO A 1 319 ? 15.398 0.825 -13.274 1.00 98.00 319 PRO A C 1
ATOM 2510 O O . PRO A 1 319 ? 14.603 0.146 -13.920 1.00 98.00 319 PRO A O 1
ATOM 2513 N N . GLU A 1 320 ? 16.705 0.835 -13.561 1.00 97.81 320 GLU A N 1
ATOM 2514 C CA . GLU A 1 320 ? 17.303 0.045 -14.650 1.00 97.81 320 GLU A CA 1
ATOM 2515 C C . GLU A 1 320 ? 17.088 -1.468 -14.474 1.00 97.81 320 GLU A C 1
ATOM 2517 O O . GLU A 1 320 ? 16.657 -2.151 -15.402 1.00 97.81 320 GLU A O 1
ATOM 2522 N N . GLU A 1 321 ? 17.345 -2.000 -13.276 1.00 98.25 321 GLU A N 1
ATOM 2523 C CA . GLU A 1 321 ? 17.196 -3.428 -12.961 1.00 98.25 321 GLU A CA 1
ATOM 2524 C C . GLU A 1 321 ? 15.731 -3.881 -13.110 1.00 98.25 321 GLU A C 1
ATOM 2526 O O . GLU A 1 321 ? 15.467 -4.964 -13.638 1.00 98.25 321 GLU A O 1
ATOM 2531 N N . VAL A 1 322 ? 14.767 -3.035 -12.717 1.00 98.38 322 VAL A N 1
ATOM 2532 C CA . VAL A 1 322 ? 13.331 -3.271 -12.959 1.00 98.38 322 VAL A CA 1
ATOM 2533 C C . VAL A 1 322 ? 13.039 -3.324 -14.456 1.00 98.38 322 VAL A C 1
ATOM 2535 O O . VAL A 1 322 ? 12.385 -4.259 -14.921 1.00 98.38 322 VAL A O 1
ATOM 2538 N N . GLY A 1 323 ? 13.544 -2.355 -15.222 1.00 98.25 323 GLY A N 1
ATOM 2539 C CA . GLY A 1 323 ? 13.351 -2.319 -16.667 1.00 98.25 323 GLY A CA 1
ATOM 2540 C C . GLY A 1 323 ? 13.913 -3.568 -17.350 1.00 98.25 323 GLY A C 1
ATOM 2541 O O . GLY A 1 323 ? 13.217 -4.219 -18.128 1.00 98.25 323 GLY A O 1
ATOM 2542 N N . LEU A 1 324 ? 15.139 -3.966 -17.001 1.00 98.31 324 LEU A N 1
ATOM 2543 C CA . LEU A 1 324 ? 15.778 -5.177 -17.517 1.00 98.31 324 LEU A CA 1
ATOM 2544 C C . LEU A 1 324 ? 14.993 -6.444 -17.160 1.00 98.31 324 LEU A C 1
ATOM 2546 O O . LEU A 1 324 ? 14.844 -7.316 -18.016 1.00 98.31 324 LEU A O 1
ATOM 2550 N N . MET A 1 325 ? 14.461 -6.541 -15.936 1.00 98.25 325 MET A N 1
ATOM 2551 C CA . MET A 1 325 ? 13.595 -7.651 -15.527 1.00 98.25 325 MET A CA 1
ATOM 2552 C C . MET A 1 325 ? 12.354 -7.743 -16.420 1.00 98.25 325 MET A C 1
ATOM 2554 O O . MET A 1 325 ? 12.051 -8.816 -16.934 1.00 98.25 325 MET A O 1
ATOM 2558 N N . LEU A 1 326 ? 11.654 -6.628 -16.643 1.00 98.12 326 LEU A N 1
ATOM 2559 C CA . LEU A 1 326 ? 10.436 -6.605 -17.459 1.00 98.12 326 LEU A CA 1
ATOM 2560 C C . LEU A 1 326 ? 10.718 -6.949 -18.927 1.00 98.12 326 LEU A C 1
ATOM 2562 O O . LEU A 1 326 ? 9.994 -7.748 -19.523 1.00 98.12 326 LEU A O 1
ATOM 2566 N N . ARG A 1 327 ? 11.804 -6.417 -19.497 1.00 97.06 327 ARG A N 1
ATOM 2567 C CA . ARG A 1 327 ? 12.251 -6.762 -20.856 1.00 97.06 327 ARG A CA 1
ATOM 2568 C C . ARG A 1 327 ? 12.595 -8.249 -20.975 1.00 97.06 327 ARG A C 1
ATOM 2570 O O . ARG A 1 327 ? 12.208 -8.882 -21.949 1.00 97.06 327 ARG A O 1
ATOM 2577 N N . ALA A 1 328 ? 13.266 -8.818 -19.973 1.00 96.88 328 ALA A N 1
ATOM 2578 C CA . ALA A 1 328 ? 13.604 -10.241 -19.925 1.00 96.88 328 ALA A CA 1
ATOM 2579 C C . ALA A 1 328 ? 12.380 -11.161 -19.770 1.00 96.88 328 ALA A C 1
ATOM 2581 O O . ALA A 1 328 ? 12.367 -12.262 -20.321 1.00 96.88 328 ALA A O 1
ATOM 2582 N N . LEU A 1 329 ? 11.344 -10.728 -19.045 1.00 96.19 329 LEU A N 1
ATOM 2583 C CA . LEU A 1 329 ? 10.063 -11.443 -18.976 1.00 96.19 329 LEU A CA 1
ATOM 2584 C C . LEU A 1 329 ? 9.319 -11.410 -20.320 1.00 96.19 329 LEU A C 1
ATOM 2586 O O . LEU A 1 329 ? 8.646 -12.376 -20.679 1.00 96.19 329 LEU A O 1
ATOM 2590 N N . GLY A 1 330 ? 9.502 -10.336 -21.092 1.00 95.25 330 GLY A N 1
ATOM 2591 C CA . GLY A 1 330 ? 9.003 -10.227 -22.462 1.00 95.25 330 GLY A CA 1
ATOM 2592 C C . GLY A 1 330 ? 8.172 -8.998 -22.773 1.00 95.25 330 GLY A C 1
ATOM 2593 O O . GLY A 1 330 ? 7.586 -8.938 -23.850 1.00 95.25 330 GLY A O 1
ATOM 2594 N N . PHE A 1 331 ? 8.095 -8.024 -21.866 1.00 96.12 331 PHE A N 1
ATOM 2595 C CA . PHE A 1 331 ? 7.373 -6.789 -22.147 1.00 96.12 331 PHE A CA 1
ATOM 2596 C C . PHE A 1 331 ? 8.081 -5.991 -23.250 1.00 96.12 331 PHE A C 1
ATOM 2598 O O . PHE A 1 331 ? 9.260 -5.643 -23.133 1.00 96.12 331 PHE A O 1
ATOM 2605 N N . GLY A 1 332 ? 7.341 -5.711 -24.325 1.00 94.44 332 GLY A N 1
ATOM 2606 C CA . GLY A 1 332 ? 7.784 -4.945 -25.491 1.00 94.44 332 GLY A CA 1
ATOM 2607 C C . GLY A 1 332 ? 8.105 -3.481 -25.169 1.00 94.44 332 GLY A C 1
ATOM 2608 O O . GLY A 1 332 ? 7.674 -2.943 -24.150 1.00 94.44 332 GLY A O 1
ATOM 2609 N N . ARG A 1 333 ? 8.853 -2.811 -26.055 1.00 95.69 333 ARG A N 1
ATOM 2610 C CA . ARG A 1 333 ? 9.258 -1.404 -25.856 1.00 95.69 333 ARG A CA 1
ATOM 2611 C C . ARG A 1 333 ? 8.052 -0.462 -25.925 1.00 95.69 333 ARG A C 1
ATOM 2613 O O . ARG A 1 333 ? 8.053 0.582 -25.290 1.00 95.69 333 ARG A O 1
ATOM 2620 N N . GLY A 1 334 ? 7.022 -0.838 -26.685 1.00 95.69 334 GLY A N 1
ATOM 2621 C CA . GLY A 1 334 ? 5.787 -0.062 -26.833 1.00 95.69 334 GLY A CA 1
ATOM 2622 C C . GLY A 1 334 ? 4.850 -0.100 -25.622 1.00 95.69 334 GLY A C 1
ATOM 2623 O O . GLY A 1 334 ? 3.830 0.582 -25.635 1.00 95.69 334 GLY A O 1
ATOM 2624 N N . VAL A 1 335 ? 5.159 -0.872 -24.574 1.00 96.56 335 VAL A N 1
ATOM 2625 C CA . VAL A 1 335 ? 4.304 -0.964 -23.384 1.00 96.56 335 VAL A CA 1
ATOM 2626 C C . VAL A 1 335 ? 4.201 0.386 -22.676 1.00 96.56 335 VAL A C 1
ATOM 2628 O O . VAL A 1 335 ? 5.211 1.019 -22.380 1.00 96.56 335 VAL A O 1
ATOM 2631 N N . HIS A 1 336 ? 2.970 0.789 -22.359 1.00 98.44 336 HIS A N 1
ATOM 2632 C CA . HIS A 1 336 ? 2.690 1.967 -21.546 1.00 98.44 336 HIS A CA 1
ATOM 2633 C C . HIS A 1 336 ? 2.834 1.631 -20.061 1.00 98.44 336 HIS A C 1
ATOM 2635 O O . HIS A 1 336 ? 2.254 0.657 -19.569 1.00 98.44 336 HIS A O 1
ATOM 2641 N N . MET A 1 337 ? 3.595 2.456 -19.348 1.00 98.62 337 MET A N 1
ATOM 2642 C CA . MET A 1 337 ? 3.913 2.278 -17.940 1.00 98.62 337 MET A CA 1
ATOM 2643 C C . MET A 1 337 ? 3.503 3.510 -17.142 1.00 98.62 337 MET A C 1
ATOM 2645 O O . MET A 1 337 ? 3.984 4.610 -17.398 1.00 98.62 337 MET A O 1
ATOM 2649 N N . TYR A 1 338 ? 2.640 3.305 -16.154 1.00 98.88 338 TYR A N 1
ATOM 2650 C CA . TYR A 1 338 ? 2.397 4.253 -15.076 1.00 98.88 338 TYR A CA 1
ATOM 2651 C C . TYR A 1 338 ? 3.399 3.995 -13.947 1.00 98.88 338 TYR A C 1
ATOM 2653 O O . TYR A 1 338 ? 3.536 2.851 -13.515 1.00 98.88 338 TYR A O 1
ATOM 2661 N N . VAL A 1 339 ? 4.075 5.021 -13.440 1.00 98.69 339 VAL A N 1
ATOM 2662 C CA . VAL A 1 339 ? 5.019 4.912 -12.324 1.00 98.69 339 VAL A CA 1
ATOM 2663 C C . VAL A 1 339 ? 4.483 5.658 -11.109 1.00 98.69 339 VAL A C 1
ATOM 2665 O O . VAL A 1 339 ? 4.349 6.879 -11.114 1.00 98.69 339 VAL A O 1
ATOM 2668 N N . ALA A 1 340 ? 4.191 4.887 -10.063 1.00 98.25 340 ALA A N 1
ATOM 2669 C CA . ALA A 1 340 ? 3.864 5.357 -8.726 1.00 98.25 340 ALA A CA 1
ATOM 2670 C C . ALA A 1 340 ? 5.148 5.441 -7.891 1.00 98.25 340 ALA A C 1
ATOM 2672 O O . ALA A 1 340 ? 5.719 4.410 -7.518 1.00 98.25 340 ALA A O 1
ATOM 2673 N N . SER A 1 341 ? 5.594 6.654 -7.584 1.00 95.75 341 SER A N 1
ATOM 2674 C CA . SER A 1 341 ? 6.757 6.915 -6.732 1.00 95.75 341 SER A CA 1
ATOM 2675 C C . SER A 1 341 ? 6.605 8.234 -5.978 1.00 95.75 341 SER A C 1
ATOM 2677 O O . SER A 1 341 ? 5.899 9.135 -6.439 1.00 95.75 341 SER A O 1
ATOM 2679 N N . GLY A 1 342 ? 7.290 8.347 -4.836 1.00 92.44 342 GLY A N 1
ATOM 2680 C CA . GLY A 1 342 ? 7.664 9.643 -4.269 1.00 92.44 342 GLY A CA 1
ATOM 2681 C C . GLY A 1 342 ? 8.943 10.183 -4.919 1.00 92.44 342 GLY A C 1
ATOM 2682 O O . GLY A 1 342 ? 9.204 9.931 -6.098 1.00 92.44 342 GLY A O 1
ATOM 2683 N N . ASP A 1 343 ? 9.769 10.863 -4.124 1.00 92.81 343 ASP A N 1
ATOM 2684 C CA . ASP A 1 343 ? 11.044 11.433 -4.571 1.00 92.81 343 ASP A CA 1
ATOM 2685 C C . ASP A 1 343 ? 12.083 10.346 -4.861 1.00 92.81 343 ASP A C 1
ATOM 2687 O O . ASP A 1 343 ? 12.702 9.783 -3.956 1.00 92.81 343 ASP A O 1
ATOM 2691 N N . VAL A 1 344 ? 12.289 10.040 -6.141 1.00 96.69 344 VAL A N 1
ATOM 2692 C CA . VAL A 1 344 ? 13.258 9.029 -6.582 1.00 96.69 344 VAL A CA 1
ATOM 2693 C C . VAL A 1 344 ? 14.683 9.524 -6.323 1.00 96.69 344 VAL A C 1
ATOM 2695 O O . VAL A 1 344 ? 15.085 10.577 -6.817 1.00 96.69 344 VAL A O 1
ATOM 2698 N N . TYR A 1 345 ? 15.478 8.750 -5.579 1.00 97.12 345 TYR A N 1
ATOM 2699 C CA . TYR A 1 345 ? 16.888 9.063 -5.342 1.00 97.12 345 TYR A CA 1
ATOM 2700 C C . TYR A 1 345 ? 17.660 9.115 -6.668 1.00 97.12 345 TYR A C 1
ATOM 2702 O O . TYR A 1 345 ? 17.547 8.199 -7.481 1.00 97.12 345 TYR A O 1
ATOM 2710 N N . GLY A 1 346 ? 18.419 10.193 -6.888 1.00 95.62 346 GLY A N 1
ATOM 2711 C CA . GLY A 1 346 ? 19.096 10.474 -8.160 1.00 95.62 346 GLY A CA 1
ATOM 2712 C C . GLY A 1 346 ? 18.179 10.995 -9.279 1.00 95.62 346 GLY A C 1
ATOM 2713 O O . GLY A 1 346 ? 18.653 11.225 -10.388 1.00 95.62 346 GLY A O 1
ATOM 2714 N N . GLY A 1 347 ? 16.881 11.185 -9.012 1.00 96.12 347 GLY A N 1
ATOM 2715 C CA . GLY A 1 347 ? 15.928 11.842 -9.906 1.00 96.12 347 GLY A CA 1
ATOM 2716 C C . GLY A 1 347 ? 15.920 11.292 -11.335 1.00 96.12 347 GLY A C 1
ATOM 2717 O O . GLY A 1 347 ? 15.892 10.080 -11.567 1.00 96.12 347 GLY A O 1
ATOM 2718 N N . GLU A 1 348 ? 15.950 12.206 -12.304 1.00 95.75 348 GLU A N 1
ATOM 2719 C CA . GLU A 1 348 ? 15.897 11.889 -13.734 1.00 95.75 348 GLU A CA 1
ATOM 2720 C C . GLU A 1 348 ? 17.074 11.035 -14.219 1.00 95.75 348 GLU A C 1
ATOM 2722 O O . GLU A 1 348 ? 16.874 10.170 -15.070 1.00 95.75 348 GLU A O 1
ATOM 2727 N N . GLU A 1 349 ? 18.270 11.192 -13.645 1.00 96.31 349 GLU A N 1
ATOM 2728 C CA . GLU A 1 349 ? 19.431 10.366 -14.002 1.00 96.31 349 GLU A CA 1
ATOM 2729 C C . GLU A 1 349 ? 19.172 8.888 -13.682 1.00 96.31 349 GLU A C 1
ATOM 2731 O O . GLU A 1 349 ? 19.407 8.007 -14.510 1.00 96.31 349 GLU A O 1
ATOM 2736 N N . SER A 1 350 ? 18.597 8.612 -12.508 1.00 96.31 350 SER A N 1
ATOM 2737 C CA . SER A 1 350 ? 18.248 7.246 -12.106 1.00 96.31 350 SER A CA 1
ATOM 2738 C C . SER A 1 350 ? 17.075 6.669 -12.904 1.00 96.31 350 SER A C 1
ATOM 2740 O O . SER A 1 350 ? 17.010 5.455 -13.102 1.00 96.31 350 SER A O 1
ATOM 2742 N N . LEU A 1 351 ? 16.154 7.510 -13.386 1.00 97.88 351 LEU A N 1
ATOM 2743 C CA . LEU A 1 351 ? 15.007 7.089 -14.199 1.00 97.88 351 LEU A CA 1
ATOM 2744 C C . LEU A 1 351 ? 15.340 6.922 -15.688 1.00 97.88 351 LEU A C 1
ATOM 2746 O O . LEU A 1 351 ? 14.651 6.160 -16.375 1.00 97.88 351 LEU A O 1
ATOM 2750 N N . ALA A 1 352 ? 16.377 7.590 -16.197 1.00 98.25 352 ALA A N 1
ATOM 2751 C CA . ALA A 1 352 ? 16.713 7.613 -17.619 1.00 98.25 352 ALA A CA 1
ATOM 2752 C C . ALA A 1 352 ? 16.874 6.211 -18.247 1.00 98.25 352 ALA A C 1
ATOM 2754 O O . ALA A 1 352 ? 16.277 5.978 -19.304 1.00 98.25 352 ALA A O 1
ATOM 2755 N N . PRO A 1 353 ? 17.559 5.230 -17.618 1.00 97.88 353 PRO A N 1
ATOM 2756 C CA . PRO A 1 353 ? 17.646 3.879 -18.174 1.00 97.88 353 PRO A CA 1
ATOM 2757 C C . PRO A 1 353 ? 16.283 3.185 -18.288 1.00 97.88 353 PRO A C 1
ATOM 2759 O O . PRO A 1 353 ? 16.007 2.512 -19.280 1.00 97.88 353 PRO A O 1
ATOM 2762 N N . LEU A 1 354 ? 15.395 3.374 -17.306 1.00 98.44 354 LEU A N 1
ATOM 2763 C CA . LEU A 1 354 ? 14.047 2.803 -17.342 1.00 98.44 354 LEU A CA 1
ATOM 2764 C C . LEU A 1 354 ? 13.213 3.426 -18.472 1.00 98.44 354 LEU A C 1
ATOM 2766 O O . LEU A 1 354 ? 12.577 2.692 -19.228 1.00 98.44 354 LEU A O 1
ATOM 2770 N N . LYS A 1 355 ? 13.277 4.755 -18.639 1.00 98.38 355 LYS A N 1
ATOM 2771 C CA . LYS A 1 355 ? 12.616 5.484 -19.739 1.00 98.38 355 LYS A CA 1
ATOM 2772 C C . LYS A 1 355 ? 13.163 5.083 -21.115 1.00 98.38 355 LYS A C 1
ATOM 2774 O O . LYS A 1 355 ? 12.409 5.016 -22.080 1.00 98.38 355 LYS A O 1
ATOM 2779 N N . ALA A 1 356 ? 14.452 4.756 -21.223 1.00 98.19 356 ALA A N 1
ATOM 2780 C CA . ALA A 1 356 ? 15.035 4.259 -22.470 1.00 98.19 356 ALA A CA 1
ATOM 2781 C C . ALA A 1 356 ? 14.476 2.877 -22.868 1.00 98.19 356 ALA A C 1
ATOM 2783 O O . ALA A 1 356 ? 14.219 2.623 -24.049 1.00 98.19 356 ALA A O 1
ATOM 2784 N N . LEU A 1 357 ? 14.256 1.999 -21.882 1.00 98.19 357 LEU A N 1
ATOM 2785 C CA . LEU A 1 357 ? 13.665 0.671 -22.084 1.00 98.19 357 LEU A CA 1
ATOM 2786 C C . LEU A 1 357 ? 12.152 0.733 -22.349 1.00 98.19 357 LEU A C 1
ATOM 2788 O O . LEU A 1 357 ? 11.642 -0.076 -23.124 1.00 98.19 357 LEU A O 1
ATOM 2792 N N . PHE A 1 358 ? 11.461 1.697 -21.735 1.00 98.19 358 PHE A N 1
ATOM 2793 C CA . PHE A 1 358 ? 10.018 1.916 -21.839 1.00 98.19 358 PHE A CA 1
ATOM 2794 C C . PHE A 1 358 ? 9.712 3.415 -22.022 1.00 98.19 358 PHE A C 1
ATOM 2796 O O . PHE A 1 358 ? 9.465 4.117 -21.041 1.00 98.19 358 PHE A O 1
ATOM 2803 N N . PRO A 1 359 ? 9.728 3.926 -23.266 1.00 98.00 359 PRO A N 1
ATOM 2804 C CA . PRO A 1 359 ? 9.528 5.350 -23.557 1.00 98.00 359 PRO A CA 1
ATOM 2805 C C . PRO A 1 359 ? 8.110 5.856 -23.265 1.00 98.00 359 PRO A C 1
ATOM 2807 O O . PRO A 1 359 ? 7.929 7.048 -23.028 1.00 98.00 359 PRO A O 1
ATOM 2810 N N . ASN A 1 360 ? 7.105 4.975 -23.265 1.00 98.50 360 ASN A N 1
ATOM 2811 C CA . ASN A 1 360 ? 5.721 5.315 -22.930 1.00 98.50 360 ASN A CA 1
ATOM 2812 C C . ASN A 1 360 ? 5.550 5.355 -21.403 1.00 98.50 360 ASN A C 1
ATOM 2814 O O . ASN A 1 360 ? 4.900 4.495 -20.808 1.00 98.50 360 ASN A O 1
ATOM 2818 N N . PHE A 1 361 ? 6.195 6.337 -20.782 1.00 98.25 361 PHE A N 1
ATOM 2819 C CA . PHE A 1 361 ? 6.339 6.487 -19.339 1.00 98.25 361 PHE A CA 1
ATOM 2820 C C . PHE A 1 361 ? 5.451 7.619 -18.822 1.00 98.25 361 PHE A C 1
ATOM 2822 O O . PHE A 1 361 ? 5.546 8.749 -19.300 1.00 98.25 361 PHE A O 1
ATOM 2829 N N . TYR A 1 362 ? 4.633 7.333 -17.813 1.00 98.56 362 TYR A N 1
ATOM 2830 C CA . TYR A 1 362 ? 3.677 8.280 -17.249 1.00 98.56 362 TYR A CA 1
ATOM 2831 C C . TYR A 1 362 ? 3.686 8.235 -15.724 1.00 98.56 362 TYR A C 1
ATOM 2833 O O . TYR A 1 362 ? 3.930 7.198 -15.118 1.00 98.56 362 TYR A O 1
ATOM 2841 N N . SER A 1 363 ? 3.347 9.354 -15.107 1.00 98.12 363 SER A N 1
ATOM 2842 C CA . SER A 1 363 ? 3.007 9.497 -13.692 1.00 98.12 363 SER A CA 1
ATOM 2843 C C . SER A 1 363 ? 1.716 10.310 -13.550 1.00 98.12 363 SER A C 1
ATOM 2845 O O . SER A 1 363 ? 1.234 10.891 -14.532 1.00 98.12 363 SER A O 1
ATOM 2847 N N . LYS A 1 364 ? 1.158 10.395 -12.337 1.00 97.25 364 LYS A N 1
ATOM 2848 C CA . LYS A 1 364 ? 0.006 11.266 -12.038 1.00 97.25 364 LYS A CA 1
ATOM 2849 C C . LYS A 1 364 ? 0.231 12.709 -12.502 1.00 97.25 364 LYS A C 1
ATOM 2851 O O . LYS A 1 364 ? -0.656 13.277 -13.127 1.00 97.25 364 LYS A O 1
ATOM 2856 N N . GLU A 1 365 ? 1.433 13.249 -12.317 1.00 96.50 365 GLU A N 1
ATOM 2857 C CA . GLU A 1 365 ? 1.811 14.613 -12.712 1.00 96.50 365 GLU A CA 1
ATOM 2858 C C . GLU A 1 365 ? 1.847 14.807 -14.236 1.00 96.50 365 GLU A C 1
ATOM 2860 O O . GLU A 1 365 ? 1.603 15.904 -14.724 1.00 96.50 365 GLU A O 1
ATOM 2865 N N . THR A 1 366 ? 2.135 13.754 -15.008 1.00 97.25 366 THR A N 1
ATOM 2866 C CA . THR A 1 366 ? 2.110 13.823 -16.485 1.00 97.25 366 THR A CA 1
ATOM 2867 C C . THR A 1 366 ? 0.723 13.580 -17.083 1.00 97.25 366 THR A C 1
ATOM 2869 O O . THR A 1 366 ? 0.499 13.849 -18.263 1.00 97.25 366 THR A O 1
ATOM 2872 N N . LEU A 1 367 ? -0.192 13.002 -16.300 1.00 98.12 367 LEU A N 1
ATOM 2873 C CA . LEU A 1 367 ? -1.529 12.610 -16.747 1.00 98.12 367 LEU A CA 1
ATOM 2874 C C . LEU A 1 367 ? -2.615 13.587 -16.313 1.00 98.12 367 LEU A C 1
ATOM 2876 O O . LEU A 1 367 ? -3.675 13.601 -16.937 1.00 98.12 367 LEU A O 1
ATOM 2880 N N . ALA A 1 368 ? -2.384 14.354 -15.253 1.00 97.88 368 ALA A N 1
ATOM 2881 C CA . ALA A 1 368 ? -3.300 15.360 -14.742 1.00 97.88 368 ALA A CA 1
ATOM 2882 C C . ALA A 1 368 ? -2.735 16.768 -14.909 1.00 97.88 368 ALA A C 1
ATOM 2884 O O . ALA A 1 368 ? -1.521 16.965 -14.959 1.00 97.88 368 ALA A O 1
ATOM 2885 N N . SER A 1 369 ? -3.630 17.749 -15.016 1.00 97.75 369 SER A N 1
ATOM 2886 C CA . SER A 1 369 ? -3.230 19.149 -14.946 1.00 97.75 369 SER A CA 1
ATOM 2887 C C . SER A 1 369 ? -2.829 19.516 -13.514 1.00 97.75 369 SER A C 1
ATOM 2889 O O . SER A 1 369 ? -3.132 18.802 -12.552 1.00 97.75 369 SER A O 1
ATOM 2891 N N . LYS A 1 370 ? -2.146 20.654 -13.355 1.00 96.38 370 LYS A N 1
ATOM 2892 C CA . LYS A 1 370 ? -1.773 21.147 -12.023 1.00 96.38 370 LYS A CA 1
ATOM 2893 C C . LYS A 1 370 ? -3.013 21.447 -11.184 1.00 96.38 370 LYS A C 1
ATOM 2895 O O . LYS A 1 370 ? -3.030 21.127 -10.004 1.00 96.38 370 LYS A O 1
ATOM 2900 N N . GLU A 1 371 ? -4.049 21.997 -11.808 1.00 97.75 371 GLU A N 1
ATOM 2901 C CA . GLU A 1 371 ? -5.319 22.370 -11.182 1.00 97.75 371 GLU A CA 1
ATOM 2902 C C . GLU A 1 371 ? -6.104 21.138 -10.714 1.00 97.75 371 GLU A C 1
ATOM 2904 O O . GLU A 1 371 ? -6.711 21.162 -9.650 1.00 97.75 371 GLU A O 1
ATOM 2909 N N . GLU A 1 372 ? -6.064 20.038 -11.472 1.00 97.81 372 GLU A N 1
ATOM 2910 C CA . GLU A 1 372 ? -6.708 18.780 -11.075 1.00 97.81 372 GLU A CA 1
ATOM 2911 C C . GLU A 1 372 ? -6.039 18.136 -9.852 1.00 97.81 372 GLU A C 1
ATOM 2913 O O . GLU A 1 372 ? -6.714 17.493 -9.045 1.00 97.81 372 GLU A O 1
ATOM 2918 N N . LEU A 1 373 ? -4.717 18.290 -9.714 1.00 97.25 373 LEU A N 1
ATOM 2919 C CA . LEU A 1 373 ? -3.952 17.713 -8.605 1.00 97.25 373 LEU A CA 1
ATOM 2920 C C . LEU A 1 373 ? -3.871 18.619 -7.376 1.00 97.25 373 LEU A C 1
ATOM 2922 O O . LEU A 1 373 ? -3.638 18.106 -6.282 1.00 97.25 373 LEU A O 1
ATOM 2926 N N . GLU A 1 374 ? -4.062 19.928 -7.534 1.00 96.56 374 GLU A N 1
ATOM 2927 C CA . GLU A 1 374 ? -3.912 20.936 -6.476 1.00 96.56 374 GLU A CA 1
ATOM 2928 C C . GLU A 1 374 ? -4.613 20.576 -5.152 1.00 96.56 374 GLU A C 1
ATOM 2930 O O . GLU A 1 374 ? -3.942 20.641 -4.119 1.00 96.56 374 GLU A O 1
ATOM 2935 N N . PRO A 1 375 ? -5.847 20.027 -5.139 1.00 96.44 375 PRO A N 1
ATOM 2936 C CA . PRO A 1 375 ? -6.515 19.622 -3.896 1.00 96.44 375 PRO A CA 1
ATOM 2937 C C . PRO A 1 375 ? -5.828 18.481 -3.122 1.00 96.44 375 PRO A C 1
ATOM 2939 O O . PRO A 1 375 ? -6.135 18.244 -1.951 1.00 96.44 375 PRO A O 1
ATOM 2942 N N . PHE A 1 376 ? -4.938 17.729 -3.773 1.00 96.44 376 PHE A N 1
ATOM 2943 C CA . PHE A 1 376 ? -4.258 16.560 -3.213 1.00 96.44 376 PHE A CA 1
ATOM 2944 C C . PHE A 1 376 ? -2.783 16.833 -2.898 1.00 96.44 376 PHE A C 1
ATOM 2946 O O . PHE A 1 376 ? -2.255 16.219 -1.972 1.00 96.44 376 PHE A O 1
ATOM 2953 N N . LEU A 1 377 ? -2.131 17.748 -3.631 1.00 92.75 377 LEU A N 1
ATOM 2954 C CA . LEU A 1 377 ? -0.690 18.033 -3.543 1.00 92.75 377 LEU A CA 1
ATOM 2955 C C . LEU A 1 377 ? -0.159 18.264 -2.116 1.00 92.75 377 LEU A C 1
ATOM 2957 O O . LEU A 1 377 ? 0.909 17.728 -1.816 1.00 92.75 377 LEU A O 1
ATOM 2961 N N . PRO A 1 378 ? -0.853 18.996 -1.219 1.00 92.38 378 PRO A N 1
ATOM 2962 C CA . PRO A 1 378 ? -0.350 19.233 0.135 1.00 92.38 378 PRO A CA 1
ATOM 2963 C C . PRO A 1 378 ? -0.320 17.982 1.027 1.00 92.38 378 PRO A C 1
ATOM 2965 O O . PRO A 1 378 ? 0.268 18.019 2.104 1.00 92.38 378 PRO A O 1
ATOM 2968 N N . PHE A 1 379 ? -0.962 16.883 0.612 1.00 93.94 379 PHE A N 1
ATOM 2969 C CA . PHE A 1 379 ? -1.210 15.713 1.453 1.00 93.94 379 PHE A CA 1
ATOM 2970 C C . PHE A 1 379 ? -0.597 14.452 0.836 1.00 93.94 379 PHE A C 1
ATOM 2972 O O . PHE A 1 379 ? -1.147 13.841 -0.091 1.00 93.94 379 PHE A O 1
ATOM 2979 N N . SER A 1 380 ? 0.540 14.019 1.383 1.00 92.69 380 SER A N 1
ATOM 2980 C CA . SER A 1 380 ? 1.296 12.861 0.885 1.00 92.69 380 SER A CA 1
ATOM 2981 C C . SER A 1 380 ? 0.456 11.576 0.831 1.00 92.69 380 SER A C 1
ATOM 2983 O O . SER A 1 380 ? 0.566 10.788 -0.112 1.00 92.69 380 SER A O 1
ATOM 2985 N N . SER A 1 381 ? -0.450 11.383 1.790 1.00 95.12 381 SER A N 1
ATOM 2986 C CA . SER A 1 381 ? -1.352 10.234 1.866 1.00 95.12 381 SER A CA 1
ATOM 2987 C C . SER A 1 381 ? -2.437 10.286 0.799 1.00 95.12 381 SER A C 1
ATOM 2989 O O . SER A 1 381 ? -2.778 9.245 0.240 1.00 95.12 381 SER A O 1
ATOM 2991 N N . ARG A 1 382 ? -2.956 11.471 0.457 1.00 96.62 382 ARG A N 1
ATOM 2992 C CA . ARG A 1 382 ? -3.952 11.602 -0.618 1.00 96.62 382 ARG A CA 1
ATOM 2993 C C . ARG A 1 382 ? -3.310 11.374 -1.987 1.00 96.62 382 ARG A C 1
ATOM 2995 O O . ARG A 1 382 ? -3.862 10.636 -2.800 1.00 96.62 382 ARG A O 1
ATOM 3002 N N . MET A 1 383 ? -2.099 11.891 -2.203 1.00 96.81 383 MET A N 1
ATOM 3003 C CA . MET A 1 383 ? -1.307 11.616 -3.410 1.00 96.81 383 MET A CA 1
ATOM 3004 C C . MET A 1 383 ? -0.987 10.121 -3.563 1.00 96.81 383 MET A C 1
ATOM 3006 O O . MET A 1 383 ? -1.191 9.545 -4.633 1.00 96.81 383 MET A O 1
ATOM 3010 N N . ALA A 1 384 ? -0.570 9.457 -2.480 1.00 96.88 384 ALA A N 1
ATOM 3011 C CA . ALA A 1 384 ? -0.337 8.012 -2.475 1.00 96.88 384 ALA A CA 1
ATOM 3012 C C . ALA A 1 384 ? -1.625 7.195 -2.696 1.00 96.88 384 ALA A C 1
ATOM 3014 O O . ALA A 1 384 ? -1.574 6.087 -3.236 1.00 96.88 384 ALA A O 1
ATOM 3015 N N . ALA A 1 385 ? -2.786 7.719 -2.291 1.00 98.31 385 ALA A N 1
ATOM 3016 C CA . ALA A 1 385 ? -4.073 7.076 -2.534 1.00 98.31 385 ALA A CA 1
ATOM 3017 C C . ALA A 1 385 ? -4.454 7.099 -4.025 1.00 98.31 385 ALA A C 1
ATOM 3019 O O . ALA A 1 385 ? -4.957 6.093 -4.527 1.00 98.31 385 ALA A O 1
ATOM 3020 N N . LEU A 1 386 ? -4.139 8.176 -4.760 1.00 98.69 386 LEU A N 1
ATOM 3021 C CA . LEU A 1 386 ? -4.293 8.208 -6.223 1.00 98.69 386 LEU A CA 1
ATOM 3022 C C . LEU A 1 386 ? -3.443 7.117 -6.886 1.00 98.69 386 LEU A C 1
ATOM 3024 O O . LEU A 1 386 ? -3.960 6.313 -7.664 1.00 98.69 386 LEU A O 1
ATOM 3028 N N . ASP A 1 387 ? -2.166 7.024 -6.504 1.00 98.62 387 ASP A N 1
ATOM 3029 C CA . ASP A 1 387 ? -1.260 5.975 -6.982 1.00 98.62 387 ASP A CA 1
ATOM 3030 C C . ASP A 1 387 ? -1.798 4.566 -6.672 1.00 98.62 387 ASP A C 1
ATOM 3032 O O . ASP A 1 387 ? -1.722 3.669 -7.516 1.00 98.62 387 ASP A O 1
ATOM 3036 N N . PHE A 1 388 ? -2.393 4.366 -5.490 1.00 98.69 388 PHE A N 1
ATOM 3037 C CA . PHE A 1 388 ? -3.026 3.101 -5.106 1.00 98.69 388 PHE A CA 1
ATOM 3038 C C . PHE A 1 388 ? -4.161 2.715 -6.052 1.00 98.69 388 PHE A C 1
ATOM 3040 O O . PHE A 1 388 ? -4.209 1.568 -6.500 1.00 98.69 388 PHE A O 1
ATOM 3047 N N . VAL A 1 389 ? -5.047 3.658 -6.383 1.00 98.75 389 VAL A N 1
ATOM 3048 C CA . VAL A 1 389 ? -6.170 3.413 -7.298 1.00 98.75 389 VAL A CA 1
ATOM 3049 C C . VAL A 1 389 ? -5.664 3.011 -8.685 1.00 98.75 389 VAL A C 1
ATOM 3051 O O . VAL A 1 389 ? -6.133 2.011 -9.234 1.00 98.75 389 VAL A O 1
ATOM 3054 N N . VAL A 1 390 ? -4.678 3.727 -9.238 1.00 98.81 390 VAL A N 1
ATOM 3055 C CA . VAL A 1 390 ? -4.133 3.407 -10.570 1.00 98.81 390 VAL A CA 1
ATOM 3056 C C . VAL A 1 390 ? -3.447 2.039 -10.576 1.00 98.81 390 VAL A C 1
ATOM 3058 O O . VAL A 1 390 ? -3.661 1.236 -11.489 1.00 98.81 390 VAL A O 1
ATOM 3061 N N . CYS A 1 391 ? -2.676 1.726 -9.530 1.00 98.69 391 CYS A N 1
ATOM 3062 C CA . CYS A 1 391 ? -2.001 0.436 -9.409 1.00 98.69 391 CYS A CA 1
ATOM 3063 C C . CYS A 1 391 ? -2.985 -0.738 -9.294 1.00 98.69 391 CYS A C 1
ATOM 3065 O O . CYS A 1 391 ? -2.797 -1.761 -9.957 1.00 98.69 391 CYS A O 1
ATOM 3067 N N . ASP A 1 392 ? -4.057 -0.602 -8.507 1.00 98.06 392 ASP A N 1
ATOM 3068 C CA . ASP A 1 392 ? -5.086 -1.641 -8.353 1.00 98.06 392 ASP A CA 1
ATOM 3069 C C . ASP A 1 392 ? -5.846 -1.919 -9.663 1.00 98.06 392 ASP A C 1
ATOM 3071 O O . ASP A 1 392 ? -6.179 -3.068 -9.977 1.00 98.06 392 ASP A O 1
ATOM 3075 N N . GLN A 1 393 ? -6.085 -0.875 -10.460 1.00 97.81 393 GLN A N 1
ATOM 3076 C CA . GLN A 1 393 ? -6.840 -0.961 -11.713 1.00 97.81 393 GLN A CA 1
ATOM 3077 C C . GLN A 1 393 ? -6.001 -1.307 -12.952 1.00 97.81 393 GLN A C 1
ATOM 3079 O O . GLN A 1 393 ? -6.572 -1.569 -14.016 1.00 97.81 393 GLN A O 1
ATOM 3084 N N . SER A 1 394 ? -4.674 -1.334 -12.824 1.00 98.00 394 SER A N 1
ATOM 3085 C CA . SER A 1 394 ? -3.759 -1.766 -13.885 1.00 98.00 394 SER A CA 1
ATOM 3086 C C . SER A 1 394 ? -3.914 -3.252 -14.230 1.00 98.00 394 SER A C 1
ATOM 3088 O O . SER A 1 394 ? -4.324 -4.069 -13.394 1.00 98.00 394 SER A O 1
ATOM 3090 N N . ASN A 1 395 ? -3.533 -3.628 -15.453 1.00 96.69 395 ASN A N 1
ATOM 3091 C CA . ASN A 1 395 ? -3.512 -5.031 -15.875 1.00 96.69 395 ASN A CA 1
ATOM 3092 C C . ASN A 1 395 ? -2.389 -5.783 -15.167 1.00 96.69 395 ASN A C 1
ATOM 3094 O O . ASN A 1 395 ? -2.624 -6.822 -14.557 1.00 96.69 395 ASN A O 1
ATOM 3098 N N . VAL A 1 396 ? -1.194 -5.193 -15.156 1.00 97.88 396 VAL A N 1
ATOM 3099 C CA . VAL A 1 396 ? -0.010 -5.747 -14.501 1.00 97.88 396 VAL A CA 1
ATOM 3100 C C . VAL A 1 396 ? 0.486 -4.747 -13.473 1.00 97.88 396 VAL A C 1
ATOM 3102 O O . VAL A 1 396 ? 0.902 -3.643 -13.821 1.00 97.88 396 VAL A O 1
ATOM 3105 N N . PHE A 1 397 ? 0.485 -5.157 -12.209 1.00 98.44 397 PHE A N 1
ATOM 3106 C CA . PHE A 1 397 ? 1.115 -4.395 -11.141 1.00 98.44 397 PHE A CA 1
ATOM 3107 C C . PHE A 1 397 ? 2.532 -4.920 -10.912 1.00 98.44 397 PHE A C 1
ATOM 3109 O O . PHE A 1 397 ? 2.724 -6.126 -10.771 1.00 98.44 397 PHE A O 1
ATOM 3116 N N . VAL A 1 398 ? 3.523 -4.035 -10.881 1.00 98.56 398 VAL A N 1
ATOM 3117 C CA . VAL A 1 398 ? 4.941 -4.364 -10.694 1.00 98.56 398 VAL A CA 1
ATOM 3118 C C . VAL A 1 398 ? 5.474 -3.587 -9.503 1.00 98.56 398 VAL A C 1
ATOM 3120 O O . VAL A 1 398 ? 5.097 -2.439 -9.279 1.00 98.56 398 VAL A O 1
ATOM 3123 N N . THR A 1 399 ? 6.391 -4.180 -8.748 1.00 97.81 399 THR A N 1
ATOM 3124 C CA . THR A 1 399 ? 7.102 -3.476 -7.679 1.00 97.81 399 THR A CA 1
ATOM 3125 C C . THR A 1 399 ? 8.610 -3.592 -7.868 1.00 97.81 399 THR A C 1
ATOM 3127 O O . THR A 1 399 ? 9.095 -4.528 -8.496 1.00 97.81 399 THR A O 1
ATOM 3130 N N . ASN A 1 400 ? 9.386 -2.657 -7.319 1.00 96.25 400 ASN A N 1
ATOM 3131 C CA . ASN A 1 400 ? 10.847 -2.808 -7.224 1.00 96.25 400 ASN A CA 1
ATOM 3132 C C . ASN A 1 400 ? 11.294 -3.406 -5.874 1.00 96.25 400 ASN A C 1
ATOM 3134 O O . ASN A 1 400 ? 12.444 -3.815 -5.711 1.00 96.25 400 ASN A O 1
ATOM 3138 N N . ASN A 1 401 ? 10.389 -3.436 -4.893 1.00 92.00 401 ASN A N 1
ATOM 3139 C CA . ASN A 1 401 ? 10.585 -4.004 -3.565 1.00 92.00 401 ASN A CA 1
ATOM 3140 C C . ASN A 1 401 ? 9.255 -4.527 -2.985 1.00 92.00 401 ASN A C 1
ATOM 3142 O O . ASN A 1 401 ? 8.182 -4.271 -3.530 1.00 92.00 401 ASN A O 1
ATOM 3146 N N . ASN A 1 402 ? 9.310 -5.256 -1.865 1.00 90.44 402 ASN A N 1
ATOM 3147 C CA . ASN A 1 402 ? 8.107 -5.732 -1.168 1.00 90.44 402 ASN A CA 1
ATOM 3148 C C . ASN A 1 402 ? 7.772 -4.856 0.059 1.00 90.44 402 ASN A C 1
ATOM 3150 O O . ASN A 1 402 ? 7.932 -5.281 1.203 1.00 90.44 402 ASN A O 1
ATOM 3154 N N . GLY A 1 403 ? 7.402 -3.592 -0.181 1.00 92.00 403 GLY A N 1
ATOM 3155 C CA . GLY A 1 403 ? 6.980 -2.633 0.852 1.00 92.00 403 GLY A CA 1
ATOM 3156 C C . GLY A 1 403 ? 5.496 -2.728 1.258 1.00 92.00 403 GLY A C 1
ATOM 3157 O O . GLY A 1 403 ? 4.762 -3.596 0.801 1.00 92.00 403 GLY A O 1
ATOM 3158 N N . ASN A 1 404 ? 5.023 -1.797 2.097 1.00 94.06 404 ASN A N 1
ATOM 3159 C CA . ASN A 1 404 ? 3.644 -1.815 2.623 1.00 94.06 404 ASN A CA 1
ATOM 3160 C C . ASN A 1 404 ? 2.571 -1.716 1.523 1.00 94.06 404 ASN A C 1
ATOM 3162 O O . ASN A 1 404 ? 1.620 -2.493 1.524 1.00 94.06 404 ASN A O 1
ATOM 3166 N N . MET A 1 405 ? 2.739 -0.793 0.570 1.00 95.81 405 MET A N 1
ATOM 3167 C CA . MET A 1 405 ? 1.819 -0.636 -0.563 1.00 95.81 405 MET A CA 1
ATOM 3168 C C . MET A 1 405 ? 1.813 -1.872 -1.468 1.00 95.81 405 MET A C 1
ATOM 3170 O O . MET A 1 405 ? 0.748 -2.340 -1.858 1.00 95.81 405 MET A O 1
ATOM 3174 N N . ALA A 1 406 ? 2.998 -2.437 -1.733 1.00 96.38 406 ALA A N 1
ATOM 3175 C CA . ALA A 1 406 ? 3.159 -3.663 -2.508 1.00 96.38 406 ALA A CA 1
ATOM 3176 C C . ALA A 1 406 ? 2.357 -4.821 -1.903 1.00 96.38 406 ALA A C 1
ATOM 3178 O O . ALA A 1 406 ? 1.577 -5.454 -2.610 1.00 96.38 406 ALA A O 1
ATOM 3179 N N . ARG A 1 407 ? 2.492 -5.045 -0.587 1.00 95.94 407 ARG A N 1
ATOM 3180 C CA . ARG A 1 407 ? 1.740 -6.076 0.142 1.00 95.94 407 ARG A CA 1
ATOM 3181 C C . ARG A 1 407 ? 0.235 -5.838 0.040 1.00 95.94 407 ARG A C 1
ATOM 3183 O O . ARG A 1 407 ? -0.479 -6.730 -0.397 1.00 95.94 407 ARG A O 1
ATOM 3190 N N . MET A 1 408 ? -0.227 -4.629 0.366 1.00 96.69 408 MET A N 1
ATOM 3191 C CA . MET A 1 408 ? -1.653 -4.280 0.367 1.00 96.69 408 MET A CA 1
ATOM 3192 C C . MET A 1 408 ? -2.310 -4.477 -1.010 1.00 96.69 408 MET A C 1
ATOM 3194 O O . MET A 1 408 ? -3.391 -5.061 -1.109 1.00 96.69 408 MET A O 1
ATOM 3198 N N . LEU A 1 409 ? -1.643 -4.029 -2.079 1.00 97.75 409 LEU A N 1
ATOM 3199 C CA . LEU A 1 409 ? -2.116 -4.215 -3.451 1.00 97.75 409 LEU A CA 1
ATOM 3200 C C . LEU A 1 409 ? -2.046 -5.675 -3.890 1.00 97.75 409 LEU A C 1
ATOM 3202 O O . LEU A 1 409 ? -2.975 -6.139 -4.539 1.00 97.75 409 LEU A O 1
ATOM 3206 N N . ALA A 1 410 ? -1.005 -6.422 -3.513 1.00 96.31 410 ALA A N 1
ATOM 3207 C CA . ALA A 1 410 ? -0.920 -7.846 -3.823 1.00 96.31 410 ALA A CA 1
ATOM 3208 C C . ALA A 1 410 ? -2.105 -8.619 -3.224 1.00 96.31 410 ALA A C 1
ATOM 3210 O O . ALA A 1 410 ? -2.785 -9.339 -3.954 1.00 96.31 410 ALA A O 1
ATOM 3211 N N . GLY A 1 411 ? -2.425 -8.419 -1.940 1.00 96.00 411 GLY A N 1
ATOM 3212 C CA . GLY A 1 411 ? -3.580 -9.076 -1.322 1.00 96.00 411 GLY A CA 1
ATOM 3213 C C . GLY A 1 411 ? -4.906 -8.663 -1.961 1.00 96.00 411 GLY A C 1
ATOM 3214 O O . GLY A 1 411 ? -5.741 -9.518 -2.250 1.00 96.00 411 GLY A O 1
ATOM 3215 N N . ARG A 1 412 ? -5.088 -7.367 -2.253 1.00 96.75 412 ARG A N 1
ATOM 3216 C CA . ARG A 1 412 ? -6.290 -6.856 -2.936 1.00 96.75 412 ARG A CA 1
ATOM 3217 C C . ARG A 1 412 ? -6.465 -7.454 -4.330 1.00 96.75 412 ARG A C 1
ATOM 3219 O O . ARG A 1 412 ? -7.550 -7.920 -4.670 1.00 96.75 412 ARG A O 1
ATOM 3226 N N . ARG A 1 413 ? -5.395 -7.490 -5.121 1.00 95.69 413 ARG A N 1
ATOM 3227 C CA . ARG A 1 413 ? -5.398 -8.034 -6.483 1.00 95.69 413 ARG A CA 1
ATOM 3228 C C . ARG A 1 413 ? -5.620 -9.546 -6.502 1.00 95.69 413 ARG A C 1
ATOM 3230 O O . ARG A 1 413 ? -6.255 -10.025 -7.434 1.00 95.69 413 ARG A O 1
ATOM 3237 N N . ARG A 1 414 ? -5.182 -10.280 -5.468 1.00 94.06 414 ARG A N 1
ATOM 3238 C CA . ARG A 1 414 ? -5.551 -11.692 -5.239 1.00 94.06 414 ARG A CA 1
ATOM 3239 C C . ARG A 1 414 ? -7.037 -11.847 -4.932 1.00 94.06 414 ARG A C 1
ATOM 3241 O O . ARG A 1 414 ? -7.722 -12.601 -5.614 1.00 94.06 414 ARG A O 1
ATOM 3248 N N . TYR A 1 415 ? -7.537 -11.078 -3.966 1.00 95.00 415 TYR A N 1
ATOM 3249 C CA . TYR A 1 415 ? -8.934 -11.121 -3.533 1.00 95.00 415 TYR A CA 1
ATOM 3250 C C . TYR A 1 415 ? -9.923 -10.841 -4.681 1.00 95.00 415 TYR A C 1
ATOM 3252 O O . TYR A 1 415 ? -10.937 -11.524 -4.812 1.00 95.00 415 TYR A O 1
ATOM 3260 N N . PHE A 1 416 ? -9.603 -9.885 -5.558 1.00 93.25 416 PHE A N 1
ATOM 3261 C CA . PHE A 1 416 ? -10.417 -9.531 -6.726 1.00 93.25 416 PHE A CA 1
ATOM 3262 C C . PHE A 1 416 ? -9.945 -10.218 -8.020 1.00 93.25 416 PHE A C 1
ATOM 3264 O O . PHE A 1 416 ? -9.737 -9.554 -9.038 1.00 93.25 416 PHE A O 1
ATOM 3271 N N . GLY A 1 417 ? -9.790 -11.546 -7.975 1.00 87.94 417 GLY A N 1
ATOM 3272 C CA . GLY A 1 417 ? -9.589 -12.383 -9.166 1.00 87.94 417 GLY A CA 1
ATOM 3273 C C . GLY A 1 417 ? -8.134 -12.583 -9.590 1.00 87.94 417 GLY A C 1
ATOM 3274 O O . GLY A 1 417 ? -7.869 -12.736 -10.775 1.00 87.94 417 GLY A O 1
ATOM 3275 N N . HIS A 1 418 ? -7.184 -12.558 -8.647 1.00 90.94 418 HIS A N 1
ATOM 3276 C CA . HIS A 1 418 ? -5.770 -12.881 -8.903 1.00 90.94 418 HIS A CA 1
ATOM 3277 C C . HIS A 1 418 ? -5.135 -12.142 -10.089 1.00 90.94 418 HIS A C 1
ATOM 3279 O O . HIS A 1 418 ? -4.394 -12.712 -10.890 1.00 90.94 418 HIS A O 1
ATOM 3285 N N . LYS A 1 419 ? -5.360 -10.826 -10.156 1.00 91.94 419 LYS A N 1
ATOM 3286 C CA . LYS A 1 419 ? -4.752 -9.981 -11.188 1.00 91.94 419 LYS A CA 1
ATOM 3287 C C . LYS A 1 419 ? -3.223 -10.033 -11.110 1.00 91.94 419 LYS A C 1
ATOM 3289 O O . LYS A 1 419 ? -2.631 -9.962 -10.024 1.00 91.94 419 LYS A O 1
ATOM 3294 N N . ARG A 1 420 ? -2.577 -10.051 -12.278 1.00 94.19 420 ARG A N 1
ATOM 3295 C CA . ARG A 1 420 ? -1.122 -10.171 -12.437 1.00 94.19 420 ARG A CA 1
ATOM 3296 C C . ARG A 1 420 ? -0.358 -9.187 -11.541 1.00 94.19 420 ARG A C 1
ATOM 3298 O O . ARG A 1 420 ? -0.541 -7.973 -11.645 1.00 94.19 420 ARG A O 1
ATOM 3305 N N . THR A 1 421 ? 0.498 -9.709 -10.662 1.00 95.69 421 THR A N 1
ATOM 3306 C CA . THR A 1 421 ? 1.269 -8.913 -9.692 1.00 95.69 421 THR A CA 1
ATOM 3307 C C . THR A 1 421 ? 2.711 -9.410 -9.626 1.00 95.69 421 THR A C 1
ATOM 3309 O O . THR A 1 421 ? 2.987 -10.453 -9.047 1.00 95.69 421 THR A O 1
ATOM 3312 N N . ILE A 1 422 ? 3.641 -8.671 -10.224 1.00 96.69 422 ILE A N 1
ATOM 3313 C CA . ILE A 1 422 ? 5.047 -9.053 -10.369 1.00 96.69 422 ILE A CA 1
ATOM 3314 C C . ILE A 1 422 ? 5.875 -8.378 -9.275 1.00 96.69 422 ILE A C 1
ATOM 3316 O O . ILE A 1 422 ? 6.038 -7.158 -9.255 1.00 96.69 422 ILE A O 1
ATOM 3320 N N . ARG A 1 423 ? 6.449 -9.183 -8.382 1.00 95.38 423 ARG A N 1
ATOM 3321 C CA . ARG A 1 423 ? 7.356 -8.724 -7.317 1.00 95.38 423 ARG A CA 1
ATOM 3322 C C . ARG A 1 423 ? 8.736 -9.335 -7.537 1.00 95.38 423 ARG A C 1
ATOM 3324 O O . ARG A 1 423 ? 8.813 -10.528 -7.772 1.00 95.38 423 ARG A O 1
ATOM 3331 N N . PRO A 1 424 ? 9.856 -8.618 -7.455 1.00 95.56 424 PRO A N 1
ATOM 3332 C CA . PRO A 1 424 ? 11.143 -9.180 -7.848 1.00 95.56 424 PRO A CA 1
ATOM 3333 C C . PRO A 1 424 ? 11.597 -10.281 -6.885 1.00 95.56 424 PRO A C 1
ATOM 3335 O O . PRO A 1 424 ? 11.577 -10.097 -5.665 1.00 95.56 424 PRO A O 1
ATOM 3338 N N . ASN A 1 425 ? 12.091 -11.407 -7.415 1.00 95.25 425 ASN A N 1
ATOM 3339 C CA . ASN A 1 425 ? 12.839 -12.382 -6.615 1.00 95.25 425 ASN A CA 1
ATOM 3340 C C . ASN A 1 425 ? 14.271 -11.882 -6.369 1.00 95.25 425 ASN A C 1
ATOM 3342 O O . ASN A 1 425 ? 15.247 -12.449 -6.866 1.00 95.25 425 ASN A O 1
ATOM 3346 N N . THR A 1 426 ? 14.398 -10.784 -5.621 1.00 93.06 426 THR A N 1
ATOM 3347 C CA . THR A 1 426 ? 15.652 -10.039 -5.408 1.00 93.06 426 THR A CA 1
ATOM 3348 C C . THR A 1 426 ? 16.804 -10.944 -4.978 1.00 93.06 426 THR A C 1
ATOM 3350 O O . THR A 1 426 ? 17.907 -10.831 -5.506 1.00 93.06 426 THR A O 1
ATOM 3353 N N . ARG A 1 427 ? 16.550 -11.913 -4.089 1.00 92.19 427 ARG A N 1
ATOM 3354 C CA . ARG A 1 427 ? 17.570 -12.856 -3.605 1.00 92.19 427 ARG A CA 1
ATOM 3355 C C . ARG A 1 427 ? 18.266 -13.610 -4.741 1.00 92.19 427 ARG A C 1
ATOM 3357 O O . ARG A 1 427 ? 19.474 -13.809 -4.677 1.00 92.19 427 ARG A O 1
ATOM 3364 N N . LYS A 1 428 ? 17.523 -14.037 -5.766 1.00 94.69 428 LYS A N 1
ATOM 3365 C CA . LYS A 1 428 ? 18.097 -14.738 -6.924 1.00 94.69 428 LYS A CA 1
ATOM 3366 C C . LYS A 1 428 ? 18.536 -13.763 -8.016 1.00 94.69 428 LYS A C 1
ATOM 3368 O O . LYS A 1 428 ? 19.640 -13.900 -8.546 1.00 94.69 428 LYS A O 1
ATOM 3373 N N . LEU A 1 429 ? 17.710 -12.761 -8.316 1.00 95.62 429 LEU A N 1
ATOM 3374 C CA . LEU A 1 429 ? 17.945 -11.809 -9.403 1.00 95.62 429 LEU A CA 1
ATOM 3375 C C . LEU A 1 429 ? 19.198 -10.951 -9.202 1.00 95.62 429 LEU A C 1
ATOM 3377 O O . LEU A 1 429 ? 19.878 -10.658 -10.180 1.00 95.62 429 LEU A O 1
ATOM 3381 N N . ASN A 1 430 ? 19.568 -10.617 -7.962 1.00 92.44 430 ASN A N 1
ATOM 3382 C CA . ASN A 1 430 ? 20.759 -9.802 -7.694 1.00 92.44 430 ASN A CA 1
ATOM 3383 C C . ASN A 1 430 ? 22.038 -10.420 -8.285 1.00 92.44 430 ASN A C 1
ATOM 3385 O O . ASN A 1 430 ? 22.860 -9.708 -8.854 1.00 92.44 430 ASN A O 1
ATOM 3389 N N . SER A 1 431 ? 22.179 -11.750 -8.235 1.00 90.94 431 SER A N 1
ATOM 3390 C CA . SER A 1 431 ? 23.318 -12.452 -8.851 1.00 90.94 431 SER A CA 1
ATOM 3391 C C . SER A 1 431 ? 23.325 -12.382 -10.384 1.00 90.94 431 SER A C 1
ATOM 3393 O O . SER A 1 431 ? 24.383 -12.447 -11.009 1.00 90.94 431 SER A O 1
ATOM 3395 N N . VAL A 1 432 ? 22.148 -12.240 -10.996 1.00 94.19 432 VAL A N 1
ATOM 3396 C CA . VAL A 1 432 ? 21.980 -12.165 -12.449 1.00 94.19 432 VAL A CA 1
ATOM 3397 C C . VAL A 1 432 ? 22.292 -10.755 -12.941 1.00 94.19 432 VAL A C 1
ATOM 3399 O O . VAL A 1 432 ? 23.002 -10.613 -13.932 1.00 94.19 432 VAL A O 1
ATOM 3402 N N . PHE A 1 433 ? 21.834 -9.723 -12.224 1.00 94.31 433 PHE A N 1
ATOM 3403 C CA . PHE A 1 433 ? 22.122 -8.327 -12.563 1.00 94.31 433 PHE A CA 1
ATOM 3404 C C . PHE A 1 433 ? 23.610 -7.991 -12.457 1.00 94.31 433 PHE A C 1
ATOM 3406 O O . PHE A 1 433 ? 24.153 -7.386 -13.375 1.00 94.31 433 PHE A O 1
ATOM 3413 N N . LEU A 1 434 ? 24.291 -8.452 -11.401 1.00 89.50 434 LEU A N 1
ATOM 3414 C CA . LEU A 1 434 ? 25.735 -8.232 -11.234 1.00 89.50 434 LEU A CA 1
ATOM 3415 C C . LEU A 1 434 ? 26.564 -8.800 -12.395 1.00 89.50 434 LEU A C 1
ATOM 3417 O O . LEU A 1 434 ? 27.575 -8.222 -12.769 1.00 89.50 434 LEU A O 1
ATOM 3421 N N . ASN A 1 435 ? 26.113 -9.907 -12.987 1.00 91.62 435 ASN A N 1
ATOM 3422 C CA . ASN A 1 435 ? 26.797 -10.577 -14.093 1.00 91.62 435 ASN A CA 1
ATOM 3423 C C . ASN A 1 435 ? 26.181 -10.243 -15.461 1.00 91.62 435 ASN A C 1
ATOM 3425 O O . ASN A 1 435 ? 26.443 -10.953 -16.435 1.00 91.62 435 ASN A O 1
ATOM 3429 N N . ARG A 1 436 ? 25.329 -9.208 -15.558 1.00 92.75 436 ARG A N 1
ATOM 3430 C CA . ARG A 1 436 ? 24.578 -8.901 -16.786 1.00 92.75 436 ARG A CA 1
ATOM 3431 C C . ARG A 1 436 ? 25.503 -8.734 -17.989 1.00 92.75 436 ARG A C 1
ATOM 3433 O O . ARG A 1 436 ? 25.192 -9.280 -19.042 1.00 92.75 436 ARG A O 1
ATOM 3440 N N . THR A 1 437 ? 26.613 -8.016 -17.844 1.00 91.81 437 THR A N 1
ATOM 3441 C CA . THR A 1 437 ? 27.572 -7.741 -18.930 1.00 91.81 437 THR A CA 1
ATOM 3442 C C . THR A 1 437 ? 28.403 -8.962 -19.327 1.00 91.81 437 THR A C 1
ATOM 3444 O O . THR A 1 437 ? 28.935 -9.003 -20.430 1.00 91.81 437 THR A O 1
ATOM 3447 N N . SER A 1 438 ? 28.472 -9.983 -18.472 1.00 94.50 438 SER A N 1
ATOM 3448 C CA . SER A 1 438 ? 29.236 -11.215 -18.698 1.00 94.50 438 SER A CA 1
ATOM 3449 C C . SER A 1 438 ? 28.433 -12.318 -19.401 1.00 94.50 438 SER A C 1
ATOM 3451 O O . SER A 1 438 ? 28.909 -13.447 -19.495 1.00 94.50 438 SER A O 1
ATOM 3453 N N . MET A 1 439 ? 27.203 -12.045 -19.855 1.00 95.69 439 MET A N 1
ATOM 3454 C CA . MET A 1 439 ? 26.355 -13.038 -20.526 1.00 95.69 439 MET A CA 1
ATOM 3455 C C . MET A 1 439 ? 25.534 -12.459 -21.685 1.00 95.69 439 MET A C 1
ATOM 3457 O O . MET A 1 439 ? 25.215 -11.267 -21.717 1.00 95.69 439 MET A O 1
ATOM 3461 N N . SER A 1 440 ? 25.144 -13.324 -22.629 1.00 96.88 440 SER A N 1
ATOM 3462 C CA . SER A 1 440 ? 24.236 -12.951 -23.720 1.00 96.88 440 SER A CA 1
ATOM 3463 C C . SER A 1 440 ? 22.848 -12.562 -23.196 1.00 96.88 440 SER A C 1
ATOM 3465 O O . SER A 1 440 ? 22.457 -12.947 -22.088 1.00 96.88 440 SER A O 1
ATOM 3467 N N . TRP A 1 441 ? 22.089 -11.804 -23.996 1.00 95.75 441 TRP A N 1
ATOM 3468 C CA . TRP A 1 441 ? 20.715 -11.426 -23.649 1.00 95.75 441 TRP A CA 1
ATOM 3469 C C . TRP A 1 441 ? 19.820 -12.649 -23.429 1.00 95.75 441 TRP A C 1
ATOM 3471 O O . TRP A 1 441 ? 19.142 -12.713 -22.410 1.00 95.75 441 TRP A O 1
ATOM 3481 N N . ASP A 1 442 ? 19.885 -13.651 -24.307 1.00 96.19 442 ASP A N 1
ATOM 3482 C CA . ASP A 1 442 ? 19.059 -14.860 -24.186 1.00 96.19 442 ASP A CA 1
ATOM 3483 C C . ASP A 1 442 ? 19.353 -15.634 -22.897 1.00 96.19 442 ASP A C 1
ATOM 3485 O O . ASP A 1 442 ? 18.443 -16.100 -22.209 1.00 96.19 442 ASP A O 1
ATOM 3489 N N . THR A 1 443 ? 20.632 -15.706 -22.514 1.00 97.25 443 THR A N 1
ATOM 3490 C CA . THR A 1 443 ? 21.046 -16.328 -21.250 1.00 97.25 443 THR A CA 1
ATOM 3491 C C . THR A 1 443 ? 20.517 -15.540 -20.056 1.00 97.25 443 THR A C 1
ATOM 3493 O O . THR A 1 443 ? 19.991 -16.128 -19.108 1.00 97.25 443 THR A O 1
ATOM 3496 N N . PHE A 1 444 ? 20.640 -14.210 -20.092 1.00 97.38 444 PHE A N 1
ATOM 3497 C CA . PHE A 1 444 ? 20.111 -13.327 -19.056 1.00 97.38 444 PHE A CA 1
ATOM 3498 C C . PHE A 1 444 ? 18.592 -13.484 -18.920 1.00 97.38 444 PHE A C 1
ATOM 3500 O O . PHE A 1 444 ? 18.098 -13.744 -17.822 1.00 97.38 444 PHE A O 1
ATOM 3507 N N . ALA A 1 445 ? 17.864 -13.404 -20.034 1.00 96.81 445 ALA A N 1
ATOM 3508 C CA . ALA A 1 445 ? 16.413 -13.495 -20.069 1.00 96.81 445 ALA A CA 1
ATOM 3509 C C . ALA A 1 445 ? 15.912 -14.845 -19.542 1.00 96.81 445 ALA A C 1
ATOM 3511 O O . ALA A 1 445 ? 15.059 -14.881 -18.656 1.00 96.81 445 ALA A O 1
ATOM 3512 N N . SER A 1 446 ? 16.515 -15.950 -19.990 1.00 96.56 446 SER A N 1
ATOM 3513 C CA . SER A 1 446 ? 16.194 -17.302 -19.514 1.00 96.56 446 SER A CA 1
ATOM 3514 C C . SER A 1 446 ? 16.417 -17.462 -18.001 1.00 96.56 446 SER A C 1
ATOM 3516 O O . SER A 1 446 ? 15.572 -18.018 -17.286 1.00 96.56 446 SER A O 1
ATOM 3518 N N . LYS A 1 447 ? 17.518 -16.910 -17.465 1.00 97.50 447 LYS A N 1
ATOM 3519 C CA . LYS A 1 447 ? 17.790 -16.913 -16.016 1.00 97.50 447 LYS A CA 1
ATOM 3520 C C . LYS A 1 447 ? 16.769 -16.089 -15.238 1.00 97.50 447 LYS A C 1
ATOM 3522 O O . LYS A 1 447 ? 16.269 -16.572 -14.222 1.00 97.50 447 LYS A O 1
ATOM 3527 N N . VAL A 1 448 ? 16.439 -14.882 -15.706 1.00 97.19 448 VAL A N 1
ATOM 3528 C CA . VAL A 1 448 ? 15.414 -14.029 -15.082 1.00 97.19 448 VAL A CA 1
ATOM 3529 C C . VAL A 1 448 ? 14.074 -14.758 -15.047 1.00 97.19 448 VAL A C 1
ATOM 3531 O O . VAL A 1 448 ? 13.512 -14.922 -13.968 1.00 97.19 448 VAL A O 1
ATOM 3534 N N . GLN A 1 449 ? 13.601 -15.276 -16.184 1.00 95.75 449 GLN A N 1
ATOM 3535 C CA . GLN A 1 449 ? 12.340 -16.023 -16.277 1.00 95.75 449 GLN A CA 1
ATOM 3536 C C . GLN A 1 449 ? 12.313 -17.217 -15.314 1.00 95.75 449 GLN A C 1
ATOM 3538 O O . GLN A 1 449 ? 11.333 -17.429 -14.600 1.00 95.75 449 GLN A O 1
ATOM 3543 N N . THR A 1 450 ? 13.413 -17.970 -15.229 1.00 95.94 450 THR A N 1
ATOM 3544 C CA . THR A 1 450 ? 13.538 -19.110 -14.309 1.00 95.94 450 THR A CA 1
ATOM 3545 C C . THR A 1 450 ? 13.478 -18.678 -12.845 1.00 95.94 450 THR A C 1
ATOM 3547 O O . THR A 1 450 ? 12.799 -19.309 -12.035 1.00 95.94 450 THR A O 1
ATOM 3550 N N . PHE A 1 451 ? 14.182 -17.607 -12.479 1.00 95.88 451 PHE A N 1
ATOM 3551 C CA . PHE A 1 451 ? 14.240 -17.121 -11.099 1.00 95.88 451 PHE A CA 1
ATOM 3552 C C . PHE A 1 451 ? 12.967 -16.408 -10.656 1.00 95.88 451 PHE A C 1
ATOM 3554 O O . PHE A 1 451 ? 12.697 -16.359 -9.455 1.00 95.88 451 PHE A O 1
ATOM 3561 N N . GLN A 1 452 ? 12.182 -15.912 -11.605 1.00 94.38 452 GLN A N 1
ATOM 3562 C CA . GLN A 1 452 ? 10.956 -15.176 -11.348 1.00 94.38 452 GLN A CA 1
ATOM 3563 C C . GLN A 1 452 ? 9.715 -16.079 -11.198 1.00 94.38 452 GLN A C 1
ATOM 3565 O O . GLN A 1 452 ? 8.666 -15.614 -10.752 1.00 94.38 452 GLN A O 1
ATOM 3570 N N . LYS A 1 453 ? 9.819 -17.387 -11.488 1.00 91.25 453 LYS A N 1
ATOM 3571 C CA . LYS A 1 453 ? 8.747 -18.359 -11.196 1.00 91.25 453 LYS A CA 1
ATOM 3572 C C . LYS A 1 453 ? 8.343 -18.300 -9.714 1.00 91.25 453 LYS A C 1
ATOM 3574 O O . LYS A 1 453 ? 9.203 -18.365 -8.836 1.00 91.25 453 LYS A O 1
ATOM 3579 N N . GLY A 1 454 ? 7.038 -18.193 -9.449 1.00 89.56 454 GLY A N 1
ATOM 3580 C CA . GLY A 1 454 ? 6.472 -18.056 -8.096 1.00 89.56 454 GLY A CA 1
ATOM 3581 C C . GLY A 1 454 ? 6.494 -16.631 -7.524 1.00 89.56 454 GLY A C 1
ATOM 3582 O O . GLY A 1 454 ? 6.300 -16.450 -6.323 1.00 89.56 454 GLY A O 1
ATOM 3583 N N . PHE A 1 455 ? 6.786 -15.631 -8.358 1.00 93.25 455 PHE A N 1
ATOM 3584 C CA . PHE A 1 455 ? 6.840 -14.213 -7.994 1.00 93.25 455 PHE A CA 1
ATOM 3585 C C . PHE A 1 455 ? 6.080 -13.334 -9.015 1.00 93.25 455 PHE A C 1
ATOM 3587 O O . PHE A 1 455 ? 6.441 -12.184 -9.284 1.00 93.25 455 PHE A O 1
ATOM 3594 N N . MET A 1 456 ? 5.045 -13.908 -9.625 1.00 92.25 456 MET A N 1
ATOM 3595 C CA . MET A 1 456 ? 4.258 -13.338 -10.719 1.00 92.25 456 MET A CA 1
ATOM 3596 C C . MET A 1 456 ? 2.774 -13.124 -10.347 1.00 92.25 456 MET A C 1
ATOM 3598 O O . MET A 1 456 ? 1.978 -12.762 -11.206 1.00 92.25 456 MET A O 1
ATOM 3602 N N . GLY A 1 457 ? 2.380 -13.317 -9.090 1.00 90.12 457 GLY A N 1
ATOM 3603 C CA . GLY A 1 457 ? 1.024 -13.139 -8.569 1.00 90.12 457 GLY A CA 1
ATOM 3604 C C . GLY A 1 457 ? 0.154 -14.398 -8.608 1.00 90.12 457 GLY A C 1
ATOM 3605 O O . GLY A 1 457 ? -1.050 -14.298 -8.383 1.00 90.12 457 GLY A O 1
ATOM 3606 N N . GLU A 1 458 ? 0.735 -15.572 -8.869 1.00 88.56 458 GLU A N 1
ATOM 3607 C CA . GLU A 1 458 ? -0.039 -16.811 -9.036 1.00 88.56 458 GLU A CA 1
ATOM 3608 C C . GLU A 1 458 ? -0.765 -17.227 -7.740 1.00 88.56 458 GLU A C 1
ATOM 3610 O O . GLU A 1 458 ? -0.287 -16.913 -6.642 1.00 88.56 458 GLU A O 1
ATOM 3615 N N . PRO A 1 459 ? -1.900 -17.949 -7.818 1.00 85.00 459 PRO A N 1
ATOM 3616 C CA . PRO A 1 459 ? -2.653 -18.365 -6.632 1.00 85.00 459 PRO A CA 1
ATOM 3617 C C . PRO A 1 459 ? -1.856 -19.186 -5.611 1.00 85.00 459 PRO A C 1
ATOM 3619 O O . PRO A 1 459 ? -1.964 -18.941 -4.413 1.00 85.00 459 PRO A O 1
ATOM 3622 N N . ASN A 1 460 ? -0.979 -20.074 -6.082 1.00 78.94 460 ASN A N 1
ATOM 3623 C CA . ASN A 1 460 ? -0.248 -21.033 -5.245 1.00 78.94 460 ASN A CA 1
ATOM 3624 C C . ASN A 1 460 ? 1.199 -20.599 -4.943 1.00 78.94 460 ASN A C 1
ATOM 3626 O O . ASN A 1 460 ? 2.087 -21.436 -4.804 1.00 78.94 460 ASN A O 1
ATOM 3630 N N . GLU A 1 461 ? 1.476 -19.292 -4.893 1.00 83.44 461 GLU A N 1
ATOM 3631 C CA . GLU A 1 461 ? 2.836 -18.787 -4.630 1.00 83.44 461 GLU A CA 1
ATOM 3632 C C . GLU A 1 461 ? 3.367 -19.086 -3.231 1.00 83.44 461 GLU A C 1
ATOM 3634 O O . GLU A 1 461 ? 4.582 -19.117 -3.025 1.00 83.44 461 GLU A O 1
ATOM 3639 N N . VAL A 1 462 ? 2.468 -19.251 -2.266 1.00 79.81 462 VAL A N 1
ATOM 3640 C CA . VAL A 1 462 ? 2.809 -19.464 -0.866 1.00 79.81 462 VAL A CA 1
ATOM 3641 C C . VAL A 1 462 ? 1.957 -20.602 -0.328 1.00 79.81 462 VAL A C 1
ATOM 3643 O O . VAL A 1 462 ? 0.767 -20.690 -0.622 1.00 79.81 462 VAL A O 1
ATOM 3646 N N . GLU A 1 463 ? 2.584 -21.485 0.448 1.00 70.50 463 GLU A N 1
ATOM 3647 C CA . GLU A 1 463 ? 1.881 -22.563 1.141 1.00 70.50 463 GLU A CA 1
ATOM 3648 C C . GLU A 1 463 ? 0.824 -21.993 2.103 1.00 70.50 463 GLU A C 1
ATOM 3650 O O . GLU A 1 463 ? 1.097 -20.994 2.780 1.00 70.50 463 GLU A O 1
ATOM 3655 N N . PRO A 1 464 ? -0.349 -22.639 2.235 1.00 63.41 464 PRO A N 1
ATOM 3656 C CA . PRO A 1 464 ? -1.328 -22.286 3.256 1.00 63.41 464 PRO A CA 1
ATOM 3657 C C . PRO A 1 464 ? -0.694 -22.149 4.647 1.00 63.41 464 PRO A C 1
ATOM 3659 O O . PRO A 1 464 ? 0.096 -22.988 5.073 1.00 63.41 464 PRO A O 1
ATOM 3662 N N . GLY A 1 465 ? -1.014 -21.060 5.353 1.00 59.66 465 GLY A N 1
ATOM 3663 C CA . GLY A 1 465 ? -0.456 -20.758 6.677 1.00 59.66 465 GLY A CA 1
ATOM 3664 C C . GLY A 1 465 ? 0.921 -20.078 6.672 1.00 59.66 465 GLY A C 1
ATOM 3665 O O . GLY A 1 465 ? 1.407 -19.685 7.735 1.00 59.66 465 GLY A O 1
ATOM 3666 N N . ARG A 1 466 ? 1.544 -19.878 5.501 1.00 65.69 466 ARG A N 1
ATOM 3667 C CA . ARG A 1 466 ? 2.719 -19.009 5.335 1.00 65.69 466 ARG A CA 1
ATOM 3668 C C . ARG A 1 466 ? 2.313 -17.671 4.705 1.00 65.69 466 ARG A C 1
ATOM 3670 O O . ARG A 1 466 ? 1.359 -17.589 3.941 1.00 65.69 466 ARG A O 1
ATOM 3677 N N . GLY A 1 467 ? 3.075 -16.617 5.000 1.00 75.25 467 GLY A N 1
ATOM 3678 C CA . GLY A 1 467 ? 2.835 -15.270 4.469 1.00 75.25 467 GLY A CA 1
ATOM 3679 C C . GLY A 1 467 ? 1.948 -14.395 5.362 1.00 75.25 467 GLY A C 1
ATOM 3680 O O . GLY A 1 467 ? 1.244 -14.867 6.251 1.00 75.25 467 GLY A O 1
ATOM 3681 N N . GLY A 1 468 ? 2.042 -13.077 5.176 1.00 87.94 468 GLY A N 1
ATOM 3682 C CA . GLY A 1 468 ? 1.251 -12.111 5.939 1.00 87.94 468 GLY A CA 1
ATOM 3683 C C . GLY A 1 468 ? -0.131 -11.884 5.330 1.00 87.94 468 GLY A C 1
ATOM 3684 O O . GLY A 1 468 ? -0.238 -11.781 4.110 1.00 87.94 468 GLY A O 1
ATOM 3685 N N . PHE A 1 469 ? -1.154 -11.711 6.177 1.00 93.06 469 PHE A N 1
ATOM 3686 C CA . PHE A 1 469 ? -2.554 -11.488 5.776 1.00 93.06 469 PHE A CA 1
ATOM 3687 C C . PHE A 1 469 ? -2.710 -10.470 4.634 1.00 93.06 469 PHE A C 1
ATOM 3689 O O . PHE A 1 469 ? -3.388 -10.733 3.648 1.00 93.06 469 PHE A O 1
ATOM 3696 N N . TYR A 1 470 ? -2.043 -9.318 4.743 1.00 93.81 470 TYR A N 1
ATOM 3697 C CA . TYR A 1 470 ? -2.202 -8.223 3.785 1.00 93.81 470 TYR A CA 1
ATOM 3698 C C . TYR A 1 470 ? -1.679 -8.543 2.380 1.00 93.81 470 TYR A C 1
ATOM 3700 O O . TYR A 1 470 ? -2.178 -7.958 1.429 1.00 93.81 470 TYR A O 1
ATOM 3708 N N . GLU A 1 471 ? -0.709 -9.455 2.245 1.00 94.44 471 GLU A N 1
ATOM 3709 C CA . GLU A 1 471 ? -0.166 -9.907 0.952 1.00 94.44 471 GLU A CA 1
ATOM 3710 C C . GLU A 1 471 ? -0.840 -11.206 0.468 1.00 94.44 471 GLU A C 1
ATOM 3712 O O . GLU A 1 471 ? -1.027 -11.394 -0.736 1.00 94.44 471 GLU A O 1
ATOM 3717 N N . TYR A 1 472 ? -1.235 -12.079 1.405 1.00 93.88 472 TYR A N 1
ATOM 3718 C CA . TYR A 1 472 ? -1.833 -13.396 1.163 1.00 93.88 472 TYR A CA 1
ATOM 3719 C C . TYR A 1 472 ? -3.069 -13.605 2.066 1.00 93.88 472 TYR A C 1
ATOM 3721 O O . TYR A 1 472 ? -2.970 -14.269 3.100 1.00 93.88 472 TYR A O 1
ATOM 3729 N N . PRO A 1 473 ? -4.248 -13.056 1.713 1.00 93.88 473 PRO A N 1
ATOM 3730 C CA . PRO A 1 473 ? -5.471 -13.177 2.513 1.00 93.88 473 PRO A CA 1
ATOM 3731 C C . PRO A 1 473 ? -6.156 -14.540 2.284 1.00 93.88 473 PRO A C 1
ATOM 3733 O O . PRO A 1 473 ? -7.300 -14.606 1.834 1.00 93.88 473 PRO A O 1
ATOM 3736 N N . LEU A 1 474 ? -5.437 -15.637 2.546 1.00 90.38 474 LEU A N 1
ATOM 3737 C CA . LEU A 1 474 ? -5.827 -16.998 2.146 1.00 90.38 474 LEU A CA 1
ATOM 3738 C C . LEU A 1 474 ? -7.167 -17.453 2.744 1.00 90.38 474 LEU A C 1
ATOM 3740 O O . LEU A 1 474 ? -7.938 -18.108 2.053 1.00 90.38 474 LEU A O 1
ATOM 3744 N N . ASP A 1 475 ? -7.495 -17.038 3.972 1.00 91.06 475 ASP A N 1
ATOM 3745 C CA . ASP A 1 475 ? -8.787 -17.320 4.627 1.00 91.06 475 ASP A CA 1
ATOM 3746 C C . ASP A 1 475 ? -10.011 -16.760 3.879 1.00 91.06 475 ASP A C 1
ATOM 3748 O O . ASP A 1 475 ? -11.155 -17.103 4.189 1.00 91.06 475 ASP A O 1
ATOM 3752 N N . CYS A 1 476 ? -9.778 -15.858 2.926 1.00 92.31 476 CYS A N 1
ATOM 3753 C CA . CYS A 1 476 ? -10.808 -15.113 2.219 1.00 92.31 476 CYS A CA 1
ATOM 3754 C C . CYS A 1 476 ? -10.739 -15.287 0.704 1.00 92.31 476 CYS A C 1
ATOM 3756 O O . CYS A 1 476 ? -11.388 -14.519 -0.007 1.00 92.31 476 CYS A O 1
ATOM 3758 N N . ILE A 1 477 ? -9.950 -16.239 0.207 1.00 92.31 477 ILE A N 1
ATOM 3759 C CA . ILE A 1 477 ? -9.868 -16.573 -1.213 1.00 92.31 477 ILE A CA 1
ATOM 3760 C C . ILE A 1 477 ? -10.402 -17.991 -1.382 1.00 92.31 477 ILE A C 1
A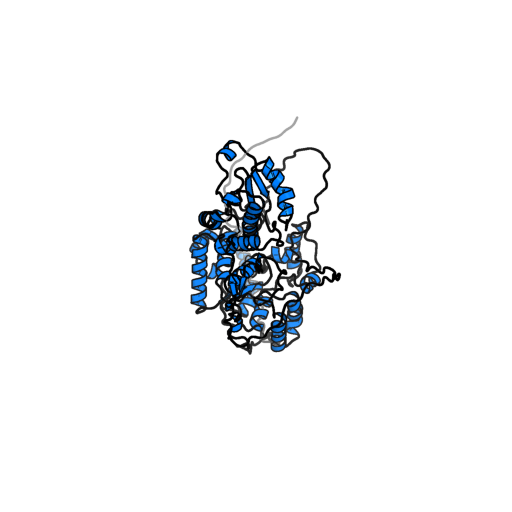TOM 3762 O O . ILE A 1 477 ? -9.836 -18.947 -0.858 1.00 92.31 477 ILE A O 1
ATOM 3766 N N . CYS A 1 478 ? -11.490 -18.123 -2.131 1.00 91.81 478 CYS A N 1
ATOM 3767 C CA . CYS A 1 478 ? -12.112 -19.401 -2.441 1.00 91.81 478 CYS A CA 1
ATOM 3768 C C . CYS A 1 478 ? -11.854 -19.774 -3.895 1.00 91.81 478 CYS A C 1
ATOM 3770 O O . CYS A 1 478 ? -11.759 -18.907 -4.765 1.00 91.81 478 CYS A O 1
ATOM 3772 N N . GLN A 1 479 ? -11.787 -21.076 -4.157 1.00 90.62 479 GLN A N 1
ATOM 3773 C CA . GLN A 1 479 ? -11.715 -21.619 -5.505 1.00 90.62 479 GLN A CA 1
ATOM 3774 C C . GLN A 1 479 ? -13.123 -21.956 -6.004 1.00 90.62 479 GLN A C 1
ATOM 3776 O O . GLN A 1 479 ? -13.943 -22.507 -5.267 1.00 90.62 479 GLN A O 1
ATOM 3781 N N . LYS A 1 480 ? -13.410 -21.648 -7.267 1.00 86.88 480 LYS A N 1
ATOM 3782 C CA . LYS A 1 480 ? -14.611 -22.104 -7.962 1.00 86.88 480 LYS A CA 1
ATOM 3783 C C . LYS A 1 480 ? -14.546 -23.625 -8.082 1.00 86.88 480 LYS A C 1
ATOM 3785 O O . LYS A 1 480 ? -13.535 -24.180 -8.510 1.00 86.88 480 LYS A O 1
ATOM 3790 N N . SER A 1 481 ? -15.618 -24.316 -7.710 1.00 76.75 481 SER A N 1
ATOM 3791 C CA . SER A 1 481 ? -15.723 -25.755 -7.950 1.00 76.75 481 SER A CA 1
ATOM 3792 C C . SER A 1 481 ? -15.631 -26.019 -9.453 1.00 76.75 481 SER A C 1
ATOM 3794 O O . SER A 1 481 ? -16.453 -25.500 -10.211 1.00 76.75 481 SER A O 1
ATOM 3796 N N . LYS A 1 482 ? -14.668 -26.837 -9.895 1.00 58.50 482 LYS A N 1
ATOM 3797 C CA . LYS A 1 482 ? -14.713 -27.386 -11.256 1.00 58.50 482 LYS A CA 1
ATOM 3798 C C . LYS A 1 482 ? -16.017 -28.185 -11.395 1.00 58.50 482 LYS A C 1
ATOM 3800 O O . LYS A 1 482 ? -16.337 -28.927 -10.461 1.00 58.50 482 LYS A O 1
ATOM 3805 N N . PRO A 1 483 ? -16.782 -28.052 -12.495 1.00 41.66 483 PRO A N 1
ATOM 3806 C CA . PRO A 1 483 ? -17.909 -28.941 -12.729 1.00 41.66 483 PRO A CA 1
ATOM 3807 C C . PRO A 1 483 ? -17.384 -30.375 -12.673 1.00 41.66 483 PRO A C 1
ATOM 3809 O O . PRO A 1 483 ? -16.421 -30.718 -13.362 1.00 41.66 483 PRO A O 1
ATOM 3812 N N . ARG A 1 484 ? -17.965 -31.188 -11.785 1.00 37.69 484 ARG A N 1
ATOM 3813 C CA . ARG A 1 484 ? -17.713 -32.626 -11.764 1.00 37.69 484 ARG A CA 1
ATOM 3814 C C . ARG A 1 484 ? -18.155 -33.155 -13.123 1.00 37.69 484 ARG A C 1
ATOM 3816 O O . ARG A 1 484 ? -19.350 -33.232 -13.383 1.00 37.69 484 ARG A O 1
ATOM 3823 N N . THR A 1 485 ? -17.211 -33.506 -13.986 1.00 35.56 485 THR A N 1
ATOM 3824 C CA . THR A 1 485 ? -17.473 -34.551 -14.969 1.00 35.56 485 THR A CA 1
ATOM 3825 C C . THR A 1 485 ? -17.822 -35.795 -14.164 1.00 35.56 485 THR A C 1
ATOM 3827 O O . THR A 1 485 ? -16.989 -36.302 -13.412 1.00 35.56 485 THR A O 1
ATOM 3830 N N . GLU A 1 486 ? -19.086 -36.209 -14.240 1.00 40.34 486 GLU A N 1
ATOM 3831 C CA . GLU A 1 486 ? -19.504 -37.553 -13.854 1.00 40.34 486 GLU A CA 1
ATOM 3832 C C . GLU A 1 486 ? -18.610 -38.587 -14.559 1.00 40.34 486 GLU A C 1
ATOM 3834 O O . GLU A 1 486 ? -18.077 -38.301 -15.630 1.00 40.34 486 GLU A O 1
ATOM 3839 N N . HIS A 1 487 ? -18.470 -39.761 -13.928 1.00 34.84 487 HIS A N 1
ATOM 3840 C CA . HIS A 1 487 ? -17.489 -40.847 -14.131 1.00 34.84 487 HIS A CA 1
ATOM 3841 C C . HIS A 1 487 ? -16.327 -40.748 -13.122 1.00 34.84 487 HIS A C 1
ATOM 3843 O O . HIS A 1 487 ? -15.482 -39.870 -13.209 1.00 34.84 487 HIS A O 1
ATOM 3849 N N . THR A 1 488 ? -16.202 -41.588 -12.093 1.00 29.19 488 THR A N 1
ATOM 3850 C CA . THR A 1 488 ? -16.745 -42.930 -11.845 1.00 29.19 488 THR A CA 1
ATOM 3851 C C . THR A 1 488 ? -16.819 -43.121 -10.328 1.00 29.19 488 THR A C 1
ATOM 3853 O O . THR A 1 488 ? -15.967 -42.610 -9.601 1.00 29.19 488 THR A O 1
ATOM 3856 N N . ILE A 1 489 ? -17.851 -43.817 -9.848 1.00 39.66 489 ILE A N 1
ATOM 3857 C CA . ILE A 1 489 ? -17.917 -44.318 -8.473 1.00 39.66 489 ILE A CA 1
ATOM 3858 C C . ILE A 1 489 ? -16.735 -45.266 -8.289 1.00 39.66 489 ILE A C 1
ATOM 3860 O O . ILE A 1 489 ? -16.654 -46.256 -9.009 1.00 39.66 489 ILE A O 1
ATOM 3864 N N . ASP A 1 490 ? -15.869 -44.997 -7.315 1.00 29.97 490 ASP A N 1
ATOM 3865 C CA . ASP A 1 490 ? -15.195 -46.098 -6.647 1.00 29.97 490 ASP A CA 1
ATOM 3866 C C . ASP A 1 490 ? -15.066 -45.839 -5.148 1.00 29.97 490 ASP A C 1
ATOM 3868 O O . ASP A 1 490 ? -14.741 -44.742 -4.683 1.00 29.97 490 ASP A O 1
ATOM 3872 N N . HIS A 1 491 ? -15.435 -46.871 -4.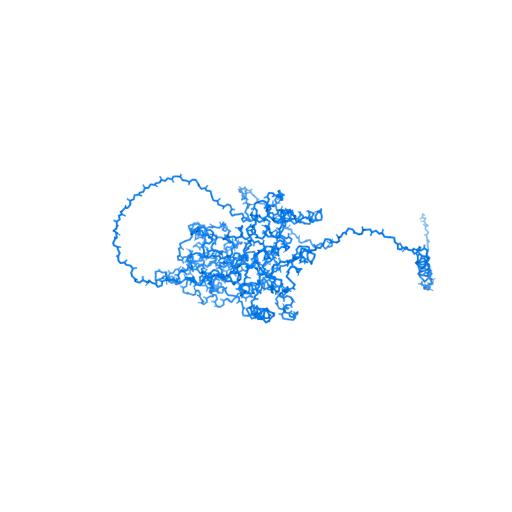404 1.00 31.98 491 HIS A N 1
ATOM 3873 C CA . HIS A 1 491 ? -15.422 -46.935 -2.958 1.00 31.98 491 HIS A CA 1
ATOM 3874 C C . HIS A 1 491 ? -13.981 -47.029 -2.461 1.00 31.98 491 HIS A C 1
ATOM 3876 O O . HIS A 1 491 ? -13.248 -47.889 -2.925 1.00 31.98 491 HIS A O 1
ATOM 3882 N N . LEU A 1 492 ? -13.618 -46.276 -1.418 1.00 30.22 492 LEU A N 1
ATOM 3883 C CA . LEU A 1 492 ? -12.848 -46.849 -0.311 1.00 30.22 492 LEU A CA 1
ATOM 3884 C C . LEU A 1 492 ? -12.973 -46.006 0.959 1.00 30.22 492 LEU A C 1
ATOM 3886 O O . LEU A 1 492 ? -13.031 -44.779 0.952 1.00 30.22 492 LEU A O 1
ATOM 3890 N N . SER A 1 493 ? -13.141 -46.754 2.038 1.00 31.58 493 SER A N 1
ATOM 3891 C CA . SER A 1 493 ? -13.649 -46.395 3.348 1.00 31.58 493 SER A CA 1
ATOM 3892 C C . SER A 1 493 ? -12.634 -45.699 4.250 1.00 31.58 493 SER A C 1
ATOM 3894 O O . SER A 1 493 ? -11.427 -45.827 4.081 1.00 31.58 493 SER A O 1
ATOM 3896 N N . LYS A 1 494 ? -13.199 -45.041 5.272 1.00 31.36 494 LYS A N 1
ATOM 3897 C CA . LYS A 1 494 ? -12.660 -44.835 6.626 1.00 31.36 494 LYS A CA 1
ATOM 3898 C C . LYS A 1 494 ? -11.453 -45.718 6.963 1.00 31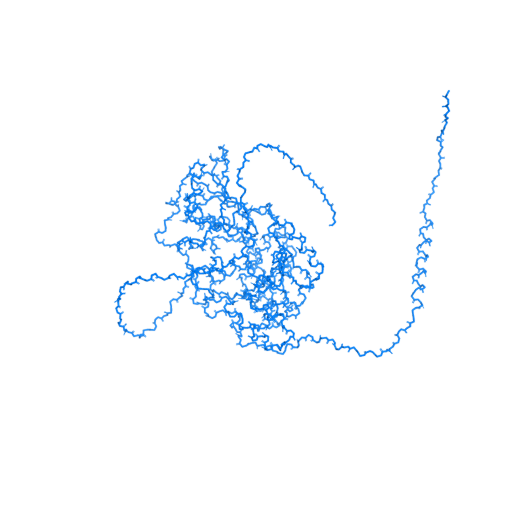.36 494 LYS A C 1
ATOM 3900 O O . LYS A 1 494 ? -11.594 -46.937 6.933 1.00 31.36 494 LYS A O 1
ATOM 3905 N N . ASP A 1 495 ? -10.390 -45.097 7.470 1.00 26.53 495 ASP A N 1
ATOM 3906 C CA . ASP A 1 495 ? -9.834 -45.574 8.730 1.00 26.53 495 ASP A CA 1
ATOM 3907 C C . ASP A 1 495 ? -9.139 -44.486 9.556 1.00 26.53 495 ASP A C 1
ATOM 3909 O O . ASP A 1 495 ? -8.885 -43.369 9.104 1.00 26.53 495 ASP A O 1
ATOM 3913 N N . THR A 1 496 ? -8.969 -44.839 10.819 1.00 28.06 496 THR A N 1
ATOM 3914 C CA . THR A 1 496 ? -8.903 -43.998 12.011 1.00 28.06 496 THR A CA 1
ATOM 3915 C C . THR A 1 496 ? -7.457 -43.615 12.368 1.00 28.06 496 THR A C 1
ATOM 3917 O O . THR A 1 496 ? -6.506 -44.253 11.936 1.00 28.06 496 THR A O 1
ATOM 3920 N N . THR A 1 497 ? -7.324 -42.536 13.145 1.00 28.69 497 THR A N 1
ATOM 3921 C CA . THR A 1 497 ? -6.154 -42.038 13.899 1.00 28.69 497 THR A CA 1
ATOM 3922 C C . THR A 1 497 ? -4.921 -42.944 14.015 1.00 28.69 497 THR A C 1
ATOM 3924 O O . THR A 1 497 ? -5.020 -44.033 14.574 1.00 28.69 497 THR A O 1
ATOM 3927 N N . ASP A 1 498 ? -3.738 -42.388 13.729 1.00 24.91 498 ASP A N 1
ATOM 3928 C CA . ASP A 1 498 ? -2.583 -42.614 14.603 1.00 24.91 498 ASP A CA 1
ATOM 3929 C C . ASP A 1 498 ? -1.670 -41.380 14.679 1.00 24.91 498 ASP A C 1
ATOM 3931 O O . ASP A 1 498 ? -1.331 -40.743 13.676 1.00 24.91 498 ASP A O 1
ATOM 3935 N N . ILE A 1 499 ? -1.330 -41.022 15.913 1.00 31.53 499 ILE A N 1
ATOM 3936 C CA . ILE A 1 499 ? -0.494 -39.892 16.303 1.00 31.53 499 ILE A CA 1
ATOM 3937 C C . ILE A 1 499 ? 0.953 -40.370 16.254 1.00 31.53 499 ILE A C 1
ATOM 3939 O O . ILE A 1 499 ? 1.345 -41.278 16.980 1.00 31.53 499 ILE A O 1
ATOM 3943 N N . ARG A 1 500 ? 1.787 -39.694 15.464 1.00 24.53 500 ARG A N 1
ATOM 3944 C CA . ARG A 1 500 ? 3.238 -39.765 15.633 1.00 24.53 500 ARG A CA 1
ATOM 3945 C C . ARG A 1 500 ? 3.833 -38.368 15.620 1.00 24.53 500 ARG A C 1
ATOM 3947 O O . ARG A 1 500 ? 4.044 -37.762 14.572 1.00 24.53 500 ARG A O 1
ATOM 3954 N N . GLU A 1 501 ? 4.085 -37.872 16.828 1.00 28.75 501 GLU A N 1
ATOM 3955 C CA . GLU A 1 501 ? 5.008 -36.775 17.079 1.00 28.75 501 GLU A CA 1
ATOM 3956 C C . GLU A 1 501 ? 6.365 -37.117 16.462 1.00 28.75 501 GLU A C 1
ATOM 3958 O O . GLU A 1 501 ? 6.974 -38.133 16.790 1.00 28.75 501 GLU A O 1
ATOM 3963 N N . ASN A 1 502 ? 6.852 -36.251 15.579 1.00 25.62 502 ASN A N 1
ATOM 3964 C CA . ASN A 1 502 ? 8.268 -36.190 15.267 1.00 25.62 502 ASN A CA 1
ATOM 3965 C C . ASN A 1 502 ? 8.700 -34.727 15.239 1.00 25.62 502 ASN A C 1
ATOM 3967 O O . ASN A 1 502 ? 8.288 -33.933 14.393 1.00 25.62 502 ASN A O 1
ATOM 3971 N N . HIS A 1 503 ? 9.541 -34.400 16.217 1.00 29.14 503 HIS A N 1
ATOM 3972 C CA . HIS A 1 503 ? 10.295 -33.166 16.341 1.00 29.14 503 HIS A CA 1
ATOM 3973 C C . HIS A 1 503 ? 11.019 -32.825 15.032 1.00 29.14 503 HIS A C 1
ATOM 3975 O O . HIS A 1 503 ? 12.020 -33.449 14.684 1.00 29.14 503 HIS A O 1
ATOM 3981 N N . LEU A 1 504 ? 10.572 -31.767 14.354 1.00 27.02 504 LEU A N 1
ATOM 3982 C CA . LEU A 1 504 ? 11.378 -31.054 13.370 1.00 27.02 504 LEU A CA 1
ATOM 3983 C C . LEU A 1 504 ? 11.413 -29.574 13.731 1.00 27.02 504 LEU A C 1
ATOM 3985 O O . LEU A 1 504 ? 10.407 -28.905 13.952 1.00 27.02 504 LEU A O 1
ATOM 3989 N N . THR A 1 505 ? 12.641 -29.110 13.873 1.00 26.56 505 THR A N 1
ATOM 3990 C CA . THR A 1 505 ? 13.048 -27.818 14.390 1.00 26.56 505 THR A CA 1
ATOM 3991 C C . THR A 1 505 ? 12.564 -26.672 13.505 1.00 26.56 505 THR A C 1
ATOM 3993 O O . THR A 1 505 ? 12.775 -26.639 12.292 1.00 26.56 505 THR A O 1
ATOM 3996 N N . ASN A 1 506 ? 11.935 -25.694 14.160 1.00 24.16 506 ASN A N 1
ATOM 3997 C CA . ASN A 1 506 ? 11.565 -24.393 13.619 1.00 24.16 506 ASN A CA 1
ATOM 3998 C C . ASN A 1 506 ? 12.717 -23.761 12.827 1.00 24.16 506 ASN A C 1
ATOM 4000 O O . ASN A 1 506 ? 13.742 -23.372 13.390 1.00 24.16 506 ASN A O 1
ATOM 4004 N N . ARG A 1 507 ? 12.503 -23.551 11.527 1.00 25.80 507 ARG A N 1
ATOM 4005 C CA . ARG A 1 507 ? 13.266 -22.579 10.741 1.00 25.80 507 ARG A CA 1
ATOM 4006 C C . ARG A 1 507 ? 12.294 -21.563 10.156 1.00 25.80 507 ARG A C 1
ATOM 4008 O O . ARG A 1 507 ? 11.990 -21.571 8.967 1.00 25.80 507 ARG A O 1
ATOM 4015 N N . GLU A 1 508 ? 11.778 -20.710 11.040 1.00 28.34 508 GLU A N 1
ATOM 4016 C CA . GLU A 1 508 ? 10.995 -19.534 10.669 1.00 28.34 508 GLU A CA 1
ATOM 4017 C C . GLU A 1 508 ? 11.823 -18.632 9.741 1.00 28.34 508 GLU A C 1
ATOM 4019 O O . GLU A 1 508 ? 12.972 -18.265 10.023 1.00 28.34 508 GLU A O 1
ATOM 4024 N N . GLY A 1 509 ? 11.222 -18.280 8.604 1.00 25.92 509 GLY A N 1
ATOM 4025 C CA . GLY A 1 509 ? 11.690 -17.190 7.766 1.00 25.92 509 GLY A CA 1
ATOM 4026 C C . GLY A 1 509 ? 11.637 -15.902 8.577 1.00 25.92 509 GLY A C 1
ATOM 4027 O O . GLY A 1 509 ? 10.572 -15.472 9.007 1.00 25.92 509 GLY A O 1
ATOM 4028 N N . ARG A 1 510 ? 12.805 -15.300 8.808 1.00 26.45 510 ARG A N 1
ATOM 4029 C CA . ARG A 1 510 ? 12.922 -13.956 9.372 1.00 26.45 510 ARG A CA 1
ATOM 4030 C C . ARG A 1 510 ? 12.267 -12.961 8.414 1.00 26.45 510 ARG A C 1
ATOM 4032 O O . ARG A 1 510 ? 12.914 -12.493 7.480 1.00 26.45 510 ARG A O 1
ATOM 4039 N N . ASP A 1 511 ? 11.010 -12.627 8.679 1.00 30.03 511 ASP A N 1
ATOM 4040 C CA . ASP A 1 511 ? 10.405 -11.377 8.232 1.00 30.03 511 ASP A CA 1
ATOM 4041 C C . ASP A 1 511 ? 11.159 -10.236 8.912 1.00 30.03 511 ASP A C 1
ATOM 4043 O O . ASP A 1 511 ? 10.940 -9.916 10.079 1.00 30.03 511 ASP A O 1
ATOM 4047 N N . VAL A 1 512 ? 12.117 -9.658 8.192 1.00 30.98 512 VAL A N 1
ATOM 4048 C CA . VAL A 1 512 ? 12.865 -8.488 8.650 1.00 30.98 512 VAL A CA 1
ATOM 4049 C C . VAL A 1 512 ? 12.000 -7.254 8.387 1.00 30.98 512 VAL A C 1
ATOM 4051 O O . VAL A 1 512 ? 12.229 -6.508 7.437 1.00 30.98 512 VAL A O 1
ATOM 4054 N N . ASP A 1 513 ? 10.965 -7.063 9.205 1.00 33.12 513 ASP A N 1
ATOM 4055 C CA . ASP A 1 513 ? 10.304 -5.764 9.325 1.00 33.12 513 ASP A CA 1
ATOM 4056 C C . ASP A 1 513 ? 11.301 -4.812 10.000 1.00 33.12 513 ASP A C 1
ATOM 4058 O O . ASP A 1 513 ? 11.749 -5.009 11.127 1.00 33.12 513 ASP A O 1
ATOM 4062 N N . PHE A 1 514 ? 11.682 -3.768 9.275 1.00 33.84 514 PHE A N 1
ATOM 4063 C CA . PHE A 1 514 ? 12.764 -2.838 9.599 1.00 33.84 514 PHE A CA 1
ATOM 4064 C C . PHE A 1 514 ? 12.489 -1.904 10.803 1.00 33.84 514 PHE A C 1
ATOM 4066 O O . PHE A 1 514 ? 13.164 -0.902 11.004 1.00 33.84 514 PHE A O 1
ATOM 4073 N N . MET A 1 515 ? 11.509 -2.218 11.647 1.00 32.53 515 MET A N 1
ATOM 4074 C CA . MET A 1 515 ? 11.126 -1.378 12.786 1.00 32.53 515 MET A CA 1
ATOM 4075 C C . MET A 1 515 ? 11.064 -2.174 14.093 1.00 32.53 515 MET A C 1
ATOM 4077 O O . MET A 1 515 ? 10.207 -1.943 14.945 1.00 32.53 515 MET A O 1
ATOM 4081 N N . GLU A 1 516 ? 11.972 -3.136 14.251 1.00 30.45 516 GLU A N 1
ATOM 4082 C CA . GLU A 1 516 ? 11.999 -4.035 15.399 1.00 30.45 516 GLU A CA 1
ATOM 4083 C C . GLU A 1 516 ? 13.401 -4.100 16.011 1.00 30.45 516 GLU A C 1
ATOM 4085 O O . GLU A 1 516 ? 14.264 -4.853 15.567 1.00 30.45 516 GLU A O 1
ATOM 4090 N N . ARG A 1 517 ? 13.617 -3.247 17.020 1.00 28.25 517 ARG A N 1
ATOM 4091 C CA . ARG A 1 517 ? 14.437 -3.473 18.226 1.00 28.25 517 ARG A CA 1
ATOM 4092 C C . ARG A 1 517 ? 14.369 -2.209 19.084 1.00 28.25 517 ARG A C 1
ATOM 4094 O O . ARG A 1 517 ? 15.123 -1.262 18.895 1.00 28.25 517 ARG A O 1
ATOM 4101 N N . THR A 1 518 ? 13.445 -2.189 20.035 1.00 29.41 518 THR A N 1
ATOM 4102 C CA . THR A 1 518 ? 13.475 -1.234 21.149 1.00 29.41 518 THR A CA 1
ATOM 4103 C C . THR A 1 518 ? 13.402 -2.051 22.433 1.00 29.41 518 THR A C 1
ATOM 4105 O O . THR A 1 518 ? 12.341 -2.608 22.713 1.00 29.41 518 THR A O 1
ATOM 4108 N N . PRO A 1 519 ? 14.496 -2.189 23.200 1.00 26.78 519 PRO A N 1
ATOM 4109 C CA . PRO A 1 519 ? 14.410 -2.682 24.565 1.00 26.78 519 PRO A CA 1
ATOM 4110 C C . PRO A 1 519 ? 13.741 -1.615 25.439 1.00 26.78 519 PRO A C 1
ATOM 4112 O O . PRO A 1 519 ? 14.035 -0.426 25.315 1.00 26.78 519 PRO A O 1
ATOM 4115 N N . LEU A 1 520 ? 12.832 -2.046 26.309 1.00 29.69 520 LEU A N 1
ATOM 4116 C CA . LEU A 1 520 ? 12.318 -1.239 27.414 1.00 29.69 520 LEU A CA 1
ATOM 4117 C C . LEU A 1 520 ? 13.438 -1.042 28.451 1.00 29.69 520 LEU A C 1
ATOM 4119 O O . LEU A 1 520 ? 14.107 -2.026 28.773 1.00 29.69 520 LEU A O 1
ATOM 4123 N N . PRO A 1 521 ? 13.620 0.155 29.034 1.00 26.78 521 PRO A N 1
ATOM 4124 C CA . PRO A 1 521 ? 14.322 0.278 30.300 1.00 26.78 521 PRO A CA 1
ATOM 4125 C C . PRO A 1 521 ? 13.398 -0.204 31.422 1.00 26.78 521 PRO A C 1
ATOM 4127 O O . PRO A 1 521 ? 12.251 0.233 31.536 1.00 26.78 521 PRO A O 1
ATOM 4130 N N . VAL A 1 522 ? 13.913 -1.119 32.240 1.00 27.14 522 VAL A N 1
ATOM 4131 C CA . VAL A 1 522 ? 13.384 -1.426 33.572 1.00 27.14 522 VAL A CA 1
ATOM 4132 C C . VAL A 1 522 ? 13.510 -0.157 34.417 1.00 27.14 522 VAL A C 1
ATOM 4134 O O . VAL A 1 522 ? 14.542 0.509 34.382 1.00 27.14 522 VAL A O 1
ATOM 4137 N N . GLY A 1 523 ? 12.437 0.213 35.112 1.00 23.81 523 GLY A N 1
ATOM 4138 C CA . GLY A 1 523 ? 12.382 1.447 35.883 1.00 23.81 523 GLY A CA 1
ATOM 4139 C C . GLY A 1 523 ? 13.267 1.427 37.129 1.00 23.81 523 GLY A C 1
ATOM 4140 O O . GLY A 1 523 ? 13.356 0.417 37.822 1.00 23.81 523 GLY A O 1
ATOM 4141 N N . SER A 1 524 ? 13.816 2.593 37.459 1.00 22.20 524 SER A N 1
ATOM 4142 C CA . SER A 1 524 ? 13.958 3.037 38.842 1.00 22.20 524 SER A CA 1
ATOM 4143 C C . SER A 1 524 ? 13.565 4.512 38.921 1.00 22.20 524 SER A C 1
ATOM 4145 O O . SER A 1 524 ? 14.095 5.352 38.199 1.00 22.20 524 SER A O 1
ATOM 4147 N N . SER A 1 525 ? 12.581 4.762 39.773 1.00 25.88 525 SER A N 1
ATOM 4148 C CA . SER A 1 525 ? 12.178 6.020 40.404 1.00 25.88 525 SER A CA 1
ATOM 4149 C C . SER A 1 525 ? 13.223 7.148 40.454 1.00 25.88 525 SER A C 1
ATOM 4151 O O . SER A 1 525 ? 14.295 6.961 41.026 1.00 25.88 525 SER A O 1
ATOM 4153 N N . ASN A 1 526 ? 12.873 8.325 39.927 1.00 22.25 526 ASN A N 1
ATOM 4154 C CA . ASN A 1 526 ? 12.675 9.587 40.667 1.00 22.25 526 ASN A CA 1
ATOM 4155 C C . ASN A 1 526 ? 12.499 10.756 39.672 1.00 22.25 526 ASN A C 1
ATOM 4157 O O . ASN A 1 526 ? 13.111 10.746 38.611 1.00 22.25 526 ASN A O 1
ATOM 4161 N N . GLU A 1 527 ? 11.573 11.662 40.017 1.00 23.30 527 GLU A N 1
ATOM 4162 C CA . GLU A 1 527 ? 11.532 13.137 39.831 1.00 23.30 527 GLU A CA 1
ATOM 4163 C C . GLU A 1 527 ? 12.549 13.765 38.841 1.00 23.30 527 GLU A C 1
ATOM 4165 O O . GLU A 1 527 ? 13.714 13.397 38.830 1.00 23.30 527 GLU A O 1
ATOM 4170 N N . THR A 1 528 ? 12.243 14.735 37.970 1.00 23.11 528 THR A N 1
ATOM 4171 C CA . THR A 1 528 ? 11.402 15.943 38.090 1.00 23.11 528 THR A CA 1
ATOM 4172 C C . THR A 1 528 ? 11.171 16.538 36.685 1.00 23.11 528 THR A C 1
ATOM 4174 O O . THR A 1 528 ? 11.907 16.239 35.744 1.00 23.11 528 THR A O 1
ATOM 4177 N N . GLU A 1 529 ? 10.156 17.395 36.544 1.00 25.00 529 GLU A N 1
ATOM 4178 C CA . GLU A 1 529 ? 9.913 18.258 35.377 1.00 25.00 529 GLU A CA 1
ATOM 4179 C C . GLU A 1 529 ? 11.150 19.070 34.957 1.00 25.00 529 GLU A C 1
ATOM 4181 O O . GLU A 1 529 ? 11.805 19.683 35.798 1.00 25.00 529 GLU A O 1
ATOM 4186 N N . ALA A 1 530 ? 11.400 19.162 33.647 1.00 23.67 530 ALA A N 1
ATOM 4187 C CA . ALA A 1 530 ? 12.071 20.312 33.051 1.00 23.67 530 ALA A CA 1
ATOM 4188 C C . ALA A 1 530 ? 11.676 20.472 31.575 1.00 23.67 530 ALA A C 1
ATOM 4190 O O . ALA A 1 530 ? 11.825 19.573 30.746 1.00 23.67 530 ALA A O 1
ATOM 4191 N N . ASP A 1 531 ? 11.148 21.658 31.323 1.00 23.47 531 ASP A N 1
ATOM 4192 C CA . ASP A 1 531 ? 10.800 22.319 30.076 1.00 23.47 531 ASP A CA 1
ATOM 4193 C C . ASP A 1 531 ? 11.950 22.285 29.047 1.00 23.47 531 ASP A C 1
ATOM 4195 O O . ASP A 1 531 ? 13.101 22.525 29.407 1.00 23.47 531 ASP A O 1
ATOM 4199 N N . TYR A 1 532 ? 11.657 22.023 27.767 1.00 23.77 532 TYR A N 1
ATOM 4200 C CA . TYR A 1 532 ? 12.582 22.353 26.674 1.00 23.77 532 TYR A CA 1
ATOM 4201 C C . TYR A 1 532 ? 11.829 22.915 25.471 1.00 23.77 532 TYR A C 1
ATOM 4203 O O . TYR A 1 532 ? 11.140 22.233 24.709 1.00 23.77 532 TYR A O 1
ATOM 4211 N N . SER A 1 533 ? 12.023 24.217 25.371 1.00 23.73 533 SER A N 1
ATOM 4212 C CA . SER A 1 533 ? 11.600 25.196 24.396 1.00 23.73 533 SER A CA 1
ATOM 4213 C C . SER A 1 533 ? 12.134 24.946 22.984 1.00 23.73 533 SER A C 1
ATOM 4215 O O . SER A 1 533 ? 13.206 24.385 22.755 1.00 23.73 533 SER A O 1
ATOM 4217 N N . HIS A 1 534 ? 11.339 25.429 22.029 1.00 24.31 534 HIS A N 1
ATOM 4218 C CA . HIS A 1 534 ? 11.654 25.588 20.618 1.00 24.31 534 HIS A CA 1
ATOM 4219 C C . HIS A 1 534 ? 12.969 26.337 20.368 1.00 24.31 534 HIS A C 1
ATOM 4221 O O . HIS A 1 534 ? 13.199 27.411 20.919 1.00 24.31 534 HIS A O 1
ATOM 4227 N N . GLY A 1 535 ? 13.752 25.819 19.423 1.00 23.36 535 GLY A N 1
ATOM 4228 C CA . GLY A 1 535 ? 14.805 26.549 18.729 1.00 23.36 535 GLY A CA 1
ATOM 4229 C C . GLY A 1 535 ? 14.633 26.381 17.224 1.00 23.36 535 GLY A C 1
ATOM 4230 O O . GLY A 1 535 ? 14.972 25.336 16.676 1.00 23.36 535 GLY A O 1
ATOM 4231 N N . ASN A 1 536 ? 14.082 27.413 16.583 1.00 23.33 536 ASN A N 1
ATOM 4232 C CA . ASN A 1 536 ? 14.196 27.651 15.146 1.00 23.33 536 ASN A CA 1
ATOM 4233 C C . ASN A 1 536 ? 15.674 27.812 14.764 1.00 23.33 536 ASN A C 1
ATOM 4235 O O . ASN A 1 536 ? 16.419 28.499 15.462 1.00 23.33 536 ASN A O 1
ATOM 4239 N N . GLY A 1 537 ? 16.065 27.253 13.622 1.00 21.70 537 GLY A N 1
ATOM 4240 C CA . GLY A 1 537 ? 17.373 27.471 13.013 1.00 21.70 537 GLY A CA 1
ATOM 4241 C C . GLY A 1 537 ? 17.380 26.978 11.572 1.00 21.70 537 GLY A C 1
ATOM 4242 O O . GLY A 1 537 ? 17.537 25.786 11.330 1.00 21.70 537 GLY A O 1
ATOM 4243 N N . LEU A 1 538 ? 17.135 27.917 10.660 1.00 22.94 538 LEU A N 1
ATOM 4244 C CA . LEU A 1 538 ? 17.295 27.827 9.209 1.00 22.94 538 LEU A CA 1
ATOM 4245 C C . LEU A 1 538 ? 18.777 27.704 8.795 1.00 22.94 538 LEU A C 1
ATOM 4247 O O . LEU A 1 538 ? 19.670 28.017 9.582 1.00 22.94 538 LEU A O 1
ATOM 4251 N N . ASP A 1 539 ? 18.953 27.340 7.521 1.00 23.28 539 ASP A N 1
ATOM 4252 C CA . ASP A 1 539 ? 20.138 27.457 6.650 1.00 23.28 539 ASP A CA 1
ATOM 4253 C C . ASP A 1 539 ? 21.209 26.348 6.727 1.00 23.28 539 ASP A C 1
ATOM 4255 O O . ASP A 1 539 ? 22.109 26.363 7.568 1.00 23.28 539 ASP A O 1
ATOM 4259 N N . ILE A 1 540 ? 21.137 25.371 5.806 1.00 28.98 540 ILE A N 1
ATOM 4260 C CA . ILE A 1 540 ? 21.833 25.307 4.490 1.00 28.98 540 ILE A CA 1
ATOM 4261 C C . ILE A 1 540 ? 21.273 24.118 3.695 1.00 28.98 540 ILE A C 1
ATOM 4263 O O . ILE A 1 540 ? 21.128 23.022 4.290 1.00 28.98 540 ILE A O 1
#

Radius of gyration: 30.96 Å; chains: 1; bounding box: 70×118×79 Å

InterPro domains:
  IPR019378 GDP-fucose protein O-fucosyltransferase [PF10250] (99-415)
  IPR024709 Putative O-fucosyltransferase, plant [cd11299] (99-421)

Secondary structure (DSSP, 8-state):
-----------------SHHHHHHHHHHHHHHHHHHSPPP-------PPP------------TTGGGGT--TTGGGEEE--PPPTTS--TGGG--TT-EEEEEE-SSHHHHHHHHHHHHHHHHHTT-EEE-PEE--SSTT-----HHHHB-HHHHHHHTTTTS-EESS--HHHHHTT---EEE-PPTTB-HHHHHHHTHHHHHHHSEEEEEEESS-B-S---HHHHHHHHIIIIII-PBPHHHHHHHHHHHHHHHHHHTT--EEEE----HHHHHHHT---S-HHHHHHHHHHHHHT-TT-PPP-HHHHHHTT-SPPPHHHHHHHHHHHT--TT--EEEE-SS-TTHHHHHHHHHHH--SEE-HHHHS-HHHHTTTTT-HHHHHHHHHHHHHHSSEEEESS--HHHHHHHHHHHHTT---EE---HHHHHHHHHTGGGS-HHHHHHHHHHHHTT-S--TTSS-TT-S-TTT--GGGEEEPPPP------------------------------TT---PPPPP-----------------

Sequence (540 aa):
MGSRQRRRNHGGCAAPGAAACLAAALLLLMLAFHCVLSPPLGDGGRNDPPRPQGPTFVGDGSKMGEELWDSGAGNDFYGCSNASTEFAGAEANTESNRYLMIEASGGLNQQRTGIIDAVIAARILKATLVIPKLDQKSFWEDSSDFADIFDADYFISSLSEDVKIIWQLPDTMISKKYLPYKIRVPRKCTPLCYENRVLPALSKKNVVQLTKFDYRVSNRLETYLQKLRCRVNYHALRFTDAIHKMGGILVQRMREKSGGRFIALHLRFEPDKLAFSGCYYGGGETERRELGTIRKRWKTLHEADPDRERRHGKCPLKPEEVGLMLRALGFGRGVHMYVASGDVYGGEESLAPLKALFPNFYSKETLASKEELEPFLPFSSRMAALDFVVCDQSNVFVTNNNGNMARMLAGRRRYFGHKRTIRPNTRKLNSVFLNRTSMSWDTFASKVQTFQKGFMGEPNEVEPGRGGFYEYPLDCICQKSKPRTEHTIDHLSKDTTDIRENHLTNREGRDVDFMERTPLPVGSSNETEADYSHGNGLDI